Protein AF-A0A7R9QNN8-F1 (afdb_monomer)

pLDDT: mean 73.24, std 25.45, range [22.73, 98.62]

Foldseek 3Di:
DPPDDDDDDDDDDPFQDDQDGPPDDFPDKDWDDFFDLAADFAVVLLVLLLVLLLVLVVLLQVLLCPQQVAGQQPCLVLVQQVQLVVQAPAHDPTFGARGPDLFDPSRLVRSLCCPNHHDDPDPFQVRLLVRLLVNLVSLLVLLVPFPFDPVLNVQSPVLSVVSVVCSVPVPDDGSVNSVVSSVVSCVRNSVRRCVRCVVSSRVSSNVSNVSSNVSSVVSVVVSVVQCVVQVFDRFDTDDPPDTDIDGDADRHHRGDHGDHDDWDWDDDVQKIWIDDDHDIFIDGVSVLVVLVVVCCVHPPPCVPCPCVSRSVVSVRSNVCSSCPPDPDDPVDDDDRSVLVVCCCPPVVVPVCCVPPVVLVVVVVVVVVVVVVVVVVVVVVVVVVVVVVVVCVVPDDDPDVVVVVVVVVVVVVVVVVVVVVVVVVVVSVCVVVVVVVVS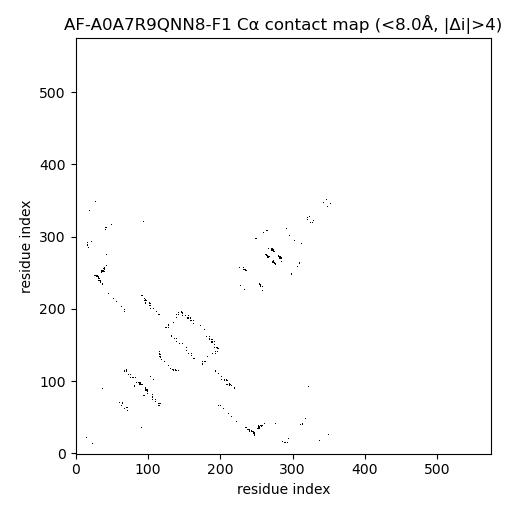VVVVVVVVVVVVVVVVVVVVPPPVVVVVVVVVVVVVVVPPDDDDDDDDDDDDDDDDDDDDDDDDDDDDDDDDDDDDDDDDDDDDDDDDDDDPPDDDDDDDDDDDPPPDDDPPPVPPPDDDDDDDDDDDDDDDDDDDD

Solvent-accessible surface area (backbone atoms only — not comparable to full-atom values): 35893 Å² total; per-residue (Å²): 141,88,85,86,86,84,87,75,80,85,71,82,81,83,79,75,88,63,105,60,81,87,84,74,74,84,84,53,73,35,70,58,73,78,51,39,88,41,77,62,84,46,56,71,56,46,52,50,47,38,54,49,52,53,50,53,50,49,54,47,39,52,47,32,35,75,75,62,70,33,78,56,52,87,65,40,69,53,50,32,45,54,60,41,57,76,56,34,73,44,78,51,96,68,51,46,56,40,48,89,58,62,61,46,68,64,44,45,50,50,52,55,64,32,53,66,53,69,83,70,92,60,91,47,40,73,49,28,49,52,48,38,54,50,45,37,52,38,47,41,54,48,48,68,76,38,84,53,56,75,63,48,40,48,56,35,46,51,52,33,50,53,50,52,50,45,66,69,68,51,86,81,66,50,48,63,54,33,50,53,51,40,51,52,50,44,68,72,32,43,67,51,49,49,63,48,40,40,70,60,47,48,53,47,38,35,50,54,42,52,53,29,32,55,46,36,51,54,50,51,51,54,52,52,53,53,31,48,76,70,74,48,68,88,53,78,87,77,78,77,89,76,64,46,83,38,72,69,72,73,90,48,59,49,35,73,75,60,89,76,72,84,49,49,76,52,74,57,90,68,33,32,32,40,34,46,92,96,49,74,47,80,44,46,38,72,59,49,54,49,51,52,53,52,42,71,76,62,48,84,90,50,85,82,52,83,54,47,59,40,49,49,48,31,50,52,51,48,53,45,52,62,50,47,97,40,97,63,59,94,87,66,82,83,80,57,72,68,56,55,50,48,47,48,75,77,45,60,82,46,63,58,52,70,65,45,49,52,54,52,48,52,49,50,51,51,53,48,51,53,52,51,52,51,49,52,51,50,50,52,48,54,49,51,55,48,58,51,55,61,47,60,77,72,60,98,76,81,59,67,64,59,52,56,53,49,56,52,50,53,52,50,52,51,50,48,54,52,49,51,52,53,51,49,50,49,52,53,47,52,53,52,48,56,49,50,50,51,52,50,53,50,52,52,53,50,52,50,53,51,51,52,51,49,50,55,61,75,64,64,49,67,68,60,54,48,46,53,54,51,50,62,54,54,68,70,70,78,76,82,94,76,88,81,89,84,85,90,83,90,83,86,90,84,87,86,82,86,76,85,79,81,88,84,87,80,87,89,82,90,78,89,83,89,89,80,92,78,90,84,85,88,79,90,79,84,90,79,85,97,81,82,87,78,91,88,79,92,70,92,74,85,79,80,82,73,80,77,76,78,79,72,74,85,76,70,82,88,81,77,90,78,90,85,89,85,86,84,90,86,83,88,85,90,132

InterPro domains:
  IPR022035 PCIF1, WW domain [PF12237] (290-350)
  IPR029048 Heat shock protein 70kD, C-terminal domain superfamily [G3DSA:1.20.1270.10] (123-199)
  IPR029048 Heat shock protein 70kD, C-terminal domain superfamily [SSF100934] (127-195)
  IPR039881 mRNA (2'-O-methyladenosine-N(6)-)-methyltransferase PCIF1-like [PTHR21727] (13-349)

Structure (mmCIF, N/CA/C/O backbone):
data_AF-A0A7R9QNN8-F1
#
_entry.id   AF-A0A7R9QNN8-F1
#
loop_
_atom_site.group_PDB
_atom_site.id
_atom_site.type_symbol
_atom_site.label_atom_id
_atom_site.label_alt_id
_atom_site.label_comp_id
_atom_site.label_asym_id
_atom_site.label_entity_id
_atom_site.label_seq_id
_atom_site.pdbx_PDB_ins_code
_atom_site.Cartn_x
_atom_site.Cartn_y
_atom_site.Cartn_z
_atom_site.occupancy
_atom_site.B_iso_or_equiv
_atom_site.auth_seq_id
_atom_site.auth_comp_id
_atom_site.auth_asym_id
_atom_site.auth_atom_id
_atom_site.pdbx_PDB_model_num
ATOM 1 N N . MET A 1 1 ? 35.691 20.515 -17.746 1.00 34.56 1 MET A N 1
ATOM 2 C CA . MET A 1 1 ? 36.019 19.530 -18.802 1.00 34.56 1 MET A CA 1
ATOM 3 C C . MET A 1 1 ? 34.929 19.661 -19.850 1.00 34.56 1 MET A C 1
ATOM 5 O O . MET A 1 1 ? 33.929 18.961 -19.756 1.00 34.56 1 MET A O 1
ATOM 9 N N . ASP A 1 2 ? 35.081 20.612 -20.770 1.00 31.03 2 ASP A N 1
ATOM 10 C CA . ASP A 1 2 ? 33.933 21.189 -21.491 1.00 31.03 2 ASP A CA 1
ATOM 11 C C . ASP A 1 2 ? 34.077 21.140 -23.024 1.00 31.03 2 ASP A C 1
ATOM 13 O O . ASP A 1 2 ? 33.249 21.694 -23.735 1.00 31.03 2 ASP A O 1
ATOM 17 N N . ASP A 1 3 ? 35.070 20.402 -23.535 1.00 32.91 3 ASP A N 1
ATOM 18 C CA . ASP A 1 3 ? 35.314 20.207 -24.970 1.00 32.91 3 ASP A CA 1
ATOM 19 C C . ASP A 1 3 ? 35.383 18.716 -25.328 1.00 32.91 3 ASP A C 1
ATOM 21 O O . ASP A 1 3 ? 36.455 18.112 -25.298 1.00 32.91 3 ASP A O 1
ATOM 25 N N . ALA A 1 4 ? 34.231 18.113 -25.658 1.00 33.31 4 ALA A N 1
ATOM 26 C CA . ALA A 1 4 ? 34.159 16.806 -26.333 1.00 33.31 4 ALA A CA 1
ATOM 27 C C . ALA A 1 4 ? 32.774 16.447 -26.935 1.00 33.31 4 ALA A C 1
ATOM 29 O O . ALA A 1 4 ? 32.433 15.269 -26.957 1.00 33.31 4 ALA A O 1
ATOM 30 N N . MET A 1 5 ? 31.946 17.394 -27.411 1.00 32.81 5 MET A N 1
ATOM 31 C CA . MET A 1 5 ? 30.659 17.066 -28.078 1.00 32.81 5 MET A CA 1
ATOM 32 C C . MET A 1 5 ? 30.329 17.977 -29.279 1.00 32.81 5 MET A C 1
ATOM 34 O O . MET A 1 5 ? 29.271 18.601 -29.340 1.00 32.81 5 MET A O 1
ATOM 38 N N . SER A 1 6 ? 31.211 18.018 -30.279 1.00 34.69 6 SER A N 1
ATOM 39 C CA . SER A 1 6 ? 30.923 18.584 -31.605 1.00 34.69 6 SER A CA 1
ATOM 40 C C . SER A 1 6 ? 31.002 17.483 -32.672 1.00 34.69 6 SER A C 1
ATOM 42 O O . SER A 1 6 ? 32.075 16.958 -32.952 1.00 34.69 6 SER A O 1
ATOM 44 N N . GLY A 1 7 ? 29.861 17.091 -33.262 1.00 35.78 7 GLY A N 1
ATOM 45 C CA . GLY A 1 7 ? 29.876 16.084 -34.340 1.00 35.78 7 GLY A CA 1
ATOM 46 C C . GLY A 1 7 ? 28.649 15.188 -34.551 1.00 35.78 7 GLY A C 1
ATOM 47 O O . GLY A 1 7 ? 28.798 14.156 -35.199 1.00 35.78 7 GLY A O 1
ATOM 48 N N . GLN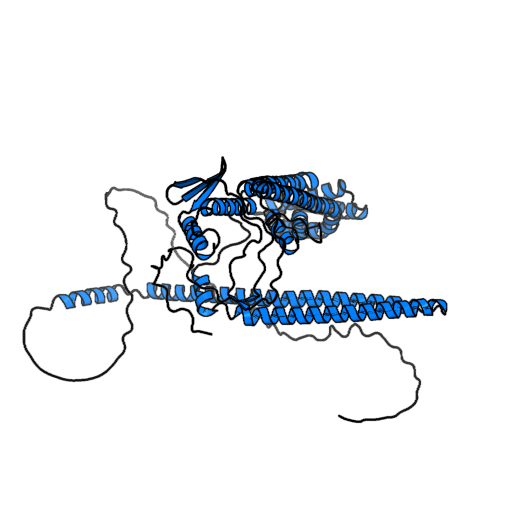 A 1 8 ? 27.452 15.526 -34.056 1.00 28.20 8 GLN A N 1
ATOM 49 C CA . GLN A 1 8 ? 26.219 14.841 -34.484 1.00 28.20 8 GLN A CA 1
ATOM 50 C C . GLN A 1 8 ? 25.249 15.817 -35.166 1.00 28.20 8 GLN A C 1
ATOM 52 O O . GLN A 1 8 ? 25.077 16.936 -34.676 1.00 28.20 8 GLN A O 1
ATOM 57 N N . PRO A 1 9 ? 24.619 15.428 -36.294 1.00 31.89 9 PRO A N 1
ATOM 58 C CA . PRO A 1 9 ? 23.626 16.263 -36.957 1.00 31.89 9 PRO A CA 1
ATOM 59 C C . PRO A 1 9 ? 22.399 16.446 -36.049 1.00 31.89 9 PRO A C 1
ATOM 61 O O . PRO A 1 9 ? 22.060 15.536 -35.286 1.00 31.89 9 PRO A O 1
ATOM 64 N N . PRO A 1 10 ? 21.703 17.594 -36.119 1.00 35.91 10 PRO A N 1
ATOM 65 C CA . PRO A 1 10 ? 20.586 17.875 -35.230 1.00 35.91 10 PRO A CA 1
ATOM 66 C C . PRO A 1 10 ? 19.418 16.928 -35.521 1.00 35.91 10 PRO A C 1
ATOM 68 O O . PRO A 1 10 ? 18.662 17.112 -36.478 1.00 35.91 10 PRO A O 1
ATOM 71 N N . HIS A 1 11 ? 19.239 15.922 -34.663 1.00 39.56 11 HIS A N 1
ATOM 72 C CA . HIS A 1 11 ? 18.001 15.155 -34.612 1.00 39.56 11 HIS A CA 1
ATOM 73 C C . HIS A 1 11 ? 16.831 16.133 -34.433 1.00 39.56 11 HIS A C 1
ATOM 75 O O . HIS A 1 11 ? 16.835 16.942 -33.502 1.00 39.56 11 HIS A O 1
ATOM 81 N N . LYS A 1 12 ? 15.827 16.072 -35.324 1.00 41.44 12 LYS A N 1
ATOM 82 C CA . LYS A 1 12 ? 14.590 16.856 -35.181 1.00 41.44 12 LYS A CA 1
ATOM 83 C C . LYS A 1 12 ? 14.010 16.590 -33.791 1.00 41.44 12 LYS A C 1
ATOM 85 O O . LYS A 1 12 ? 13.591 15.466 -33.519 1.00 41.44 12 LYS A O 1
ATOM 90 N N . LYS A 1 13 ? 13.998 17.609 -32.925 1.00 53.88 13 LYS A N 1
ATOM 91 C CA . LYS A 1 13 ? 13.470 17.494 -31.562 1.00 53.88 13 LYS A CA 1
ATOM 92 C C . LYS A 1 13 ? 11.980 17.168 -31.616 1.00 53.88 13 LYS A C 1
ATOM 94 O O . LYS A 1 13 ? 11.168 18.020 -31.970 1.00 53.88 13 LYS A O 1
ATOM 99 N N . PHE A 1 14 ? 11.632 15.931 -31.279 1.00 60.50 14 PHE A N 1
ATOM 100 C CA . PHE A 1 14 ? 10.247 15.508 -31.115 1.00 60.50 14 PHE A CA 1
ATOM 101 C C . PHE A 1 14 ? 9.794 15.873 -29.698 1.00 60.50 14 PHE A C 1
ATOM 103 O O . PHE A 1 14 ? 9.956 15.093 -28.763 1.00 60.50 14 PHE A O 1
ATOM 110 N N . VAL A 1 15 ? 9.281 17.094 -29.540 1.00 71.88 15 VAL A N 1
ATOM 111 C CA . VAL A 1 15 ? 8.749 17.578 -28.261 1.00 71.88 15 VAL A CA 1
ATOM 112 C C . VAL A 1 15 ? 7.324 17.052 -28.097 1.00 71.88 15 VAL A C 1
ATOM 114 O O . VAL A 1 15 ? 6.432 17.406 -28.868 1.00 71.88 15 VAL A O 1
ATOM 117 N N . LEU A 1 16 ? 7.112 16.192 -27.100 1.00 80.38 16 LEU A N 1
ATOM 118 C CA . LEU A 1 16 ? 5.789 15.670 -26.768 1.00 80.38 16 LEU A CA 1
ATOM 119 C C . LEU A 1 16 ? 5.061 16.648 -25.837 1.00 80.38 16 LEU A C 1
ATOM 121 O O . LEU A 1 16 ? 5.416 16.774 -24.667 1.00 80.38 16 LEU A O 1
ATOM 125 N N . ASN A 1 17 ? 4.017 17.301 -26.345 1.00 79.94 17 ASN A N 1
ATOM 126 C CA . ASN A 1 17 ? 3.154 18.169 -25.543 1.00 79.94 17 ASN A CA 1
ATOM 127 C C . ASN A 1 17 ? 2.362 17.346 -24.515 1.00 79.94 17 ASN A C 1
ATOM 129 O O . ASN A 1 17 ? 1.715 16.367 -24.880 1.00 79.94 17 ASN A O 1
ATOM 133 N N . GLY A 1 18 ? 2.348 17.766 -23.249 1.00 81.00 18 GLY A N 1
ATOM 134 C CA . GLY A 1 18 ? 1.556 17.124 -22.199 1.00 81.00 18 GLY A CA 1
ATOM 135 C C . GLY A 1 18 ? 1.794 17.731 -20.812 1.00 81.00 18 GLY A C 1
ATOM 136 O O . GLY A 1 18 ? 2.538 18.703 -20.684 1.00 81.00 18 GLY A O 1
ATOM 137 N N . PRO A 1 19 ? 1.186 17.171 -19.750 1.00 79.88 19 PRO A N 1
ATOM 138 C CA . PRO A 1 19 ? 1.394 17.599 -18.365 1.00 79.88 19 PRO A CA 1
ATOM 139 C C . PRO A 1 19 ? 2.729 17.073 -17.802 1.00 79.88 19 PRO A C 1
ATOM 141 O O . PRO A 1 19 ? 2.771 16.327 -16.819 1.00 79.88 19 PRO A O 1
ATOM 144 N N . PHE A 1 20 ? 3.824 17.379 -18.493 1.00 82.12 20 PHE A N 1
ATOM 145 C CA . PHE A 1 20 ? 5.190 16.970 -18.178 1.00 82.12 20 PHE A CA 1
ATOM 146 C C . PHE A 1 20 ? 6.179 17.704 -19.090 1.00 82.12 20 PHE A C 1
ATOM 148 O O . PHE A 1 20 ? 5.869 17.972 -20.246 1.00 82.12 20 PHE A O 1
ATOM 155 N N . ASP A 1 21 ? 7.387 17.943 -18.589 1.00 83.06 21 ASP A N 1
ATOM 156 C CA . ASP A 1 21 ? 8.542 18.331 -19.398 1.00 83.06 21 ASP A CA 1
ATOM 157 C C . ASP A 1 21 ? 9.571 17.193 -19.319 1.00 83.06 21 ASP A C 1
ATOM 159 O O . ASP A 1 21 ? 9.915 16.743 -18.223 1.00 83.06 21 ASP A O 1
ATOM 163 N N . LEU A 1 22 ? 9.981 16.667 -20.475 1.00 83.69 22 LEU A N 1
ATOM 164 C CA . LEU A 1 22 ? 10.965 15.583 -20.597 1.00 83.69 22 LEU A CA 1
ATOM 165 C C . LEU A 1 22 ? 12.323 16.078 -21.122 1.00 83.69 22 LEU A C 1
ATOM 167 O O . LEU A 1 22 ? 13.253 15.281 -21.214 1.00 83.69 22 LEU A O 1
ATOM 171 N N . GLU A 1 23 ? 12.442 17.366 -21.457 1.00 83.50 23 GLU A N 1
ATOM 172 C CA . GLU A 1 23 ? 13.663 17.979 -21.994 1.00 83.50 23 GLU A CA 1
ATOM 173 C C . GLU A 1 23 ? 14.561 18.556 -20.880 1.00 83.50 23 GLU A C 1
ATOM 175 O O . GLU A 1 23 ? 15.689 18.982 -21.137 1.00 83.50 23 GLU A O 1
ATOM 180 N N . VAL A 1 24 ? 14.086 18.549 -19.627 1.00 80.88 24 VAL A N 1
ATOM 181 C CA . VAL A 1 24 ? 14.874 18.910 -18.442 1.00 80.88 24 VAL A CA 1
ATOM 182 C C . VAL A 1 24 ? 15.924 17.831 -18.164 1.00 80.88 24 VAL A C 1
ATOM 184 O O . VAL A 1 24 ? 15.621 16.745 -17.667 1.00 80.88 24 VAL A O 1
ATOM 187 N N . PHE A 1 25 ? 17.184 18.150 -18.455 1.00 80.94 25 PHE A N 1
ATOM 188 C CA . PHE A 1 25 ? 18.322 17.283 -18.153 1.00 80.94 25 PHE A CA 1
ATOM 189 C C . PHE A 1 25 ? 18.577 17.160 -16.647 1.00 80.94 25 PHE A C 1
ATOM 191 O O . PHE A 1 25 ? 18.370 18.098 -15.875 1.00 80.94 25 PHE A O 1
ATOM 198 N N . THR A 1 26 ? 19.090 15.999 -16.233 1.00 80.94 26 THR A N 1
ATOM 199 C CA . THR A 1 26 ? 19.525 15.792 -14.850 1.00 80.94 26 THR A CA 1
ATOM 200 C C . THR A 1 26 ? 20.766 16.620 -14.524 1.00 80.94 26 THR A C 1
ATOM 202 O O . THR A 1 26 ? 21.714 16.688 -15.304 1.00 80.94 26 THR A O 1
ATOM 205 N N . ASN A 1 27 ? 20.772 17.203 -13.330 1.00 81.25 27 ASN A N 1
ATOM 206 C CA . ASN A 1 27 ? 21.944 17.793 -12.691 1.00 81.25 27 ASN A CA 1
ATOM 207 C C . ASN A 1 27 ? 22.464 16.930 -11.521 1.00 81.25 27 ASN A C 1
ATOM 209 O O . ASN A 1 27 ? 23.481 17.271 -10.925 1.00 81.25 27 ASN A O 1
ATOM 213 N N . CYS A 1 28 ? 21.781 15.827 -11.189 1.00 83.06 28 CYS A N 1
ATOM 214 C CA . CYS A 1 28 ? 22.121 14.964 -10.062 1.00 83.06 28 CYS A CA 1
ATOM 215 C C . CYS A 1 28 ? 23.378 14.147 -10.377 1.00 83.06 28 CYS A C 1
ATOM 217 O O . CYS A 1 28 ? 23.417 13.410 -11.367 1.00 83.06 28 CYS A O 1
ATOM 219 N N . VAL A 1 29 ? 24.391 14.252 -9.516 1.00 85.75 29 VAL A N 1
ATOM 220 C CA . VAL A 1 29 ? 25.646 13.503 -9.623 1.00 85.75 29 VAL A CA 1
ATOM 221 C C . VAL A 1 29 ? 25.649 12.366 -8.605 1.00 85.75 29 VAL A C 1
ATOM 223 O O . VAL A 1 29 ? 25.423 12.569 -7.416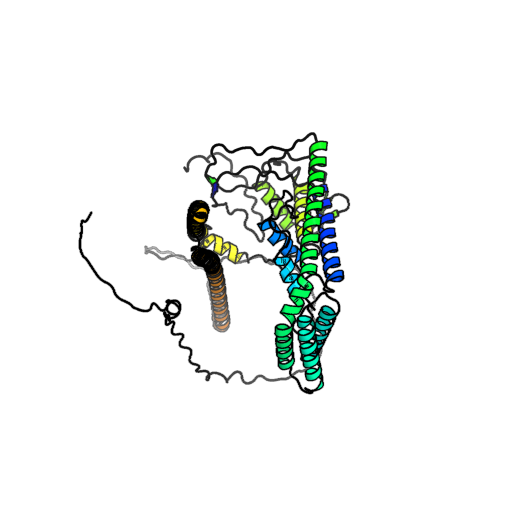 1.00 85.75 29 VAL A O 1
ATOM 226 N N . ILE A 1 30 ? 25.940 11.155 -9.068 1.00 85.69 30 ILE A N 1
ATOM 227 C CA . ILE A 1 30 ? 26.044 9.951 -8.240 1.00 85.69 30 ILE A CA 1
ATOM 228 C C . ILE A 1 30 ? 27.438 9.341 -8.357 1.00 85.69 30 ILE A C 1
ATOM 230 O O . ILE A 1 30 ? 28.156 9.557 -9.332 1.00 85.69 30 ILE A O 1
ATOM 234 N N . TRP A 1 31 ? 27.808 8.521 -7.378 1.00 88.62 31 TRP A N 1
ATOM 235 C CA . TRP A 1 31 ? 28.855 7.527 -7.589 1.00 88.62 31 TRP A CA 1
ATOM 236 C C . TRP A 1 31 ? 28.338 6.449 -8.537 1.00 88.62 31 TRP A C 1
ATOM 238 O O . TRP A 1 31 ? 27.205 5.994 -8.387 1.00 88.62 31 TRP A O 1
ATOM 248 N N . GLU A 1 32 ? 29.159 6.050 -9.503 1.00 88.62 32 GLU A N 1
ATOM 249 C CA . GLU A 1 32 ? 28.873 4.963 -10.436 1.00 88.62 32 GLU A CA 1
ATOM 250 C C . GLU A 1 32 ? 28.475 3.683 -9.682 1.00 88.62 32 GLU A C 1
ATOM 252 O O . GLU A 1 32 ? 29.154 3.245 -8.750 1.00 88.62 32 GLU A O 1
ATOM 257 N N . ARG A 1 33 ? 27.331 3.106 -10.064 1.00 86.00 33 ARG A N 1
ATOM 258 C CA . ARG A 1 33 ? 26.677 2.000 -9.355 1.00 86.00 33 ARG A CA 1
ATOM 259 C C . ARG A 1 33 ? 26.702 0.718 -10.166 1.00 86.00 33 ARG A C 1
ATOM 261 O O . ARG A 1 33 ? 26.616 0.724 -11.393 1.00 86.00 33 ARG A O 1
ATOM 268 N N . HIS A 1 34 ? 26.679 -0.387 -9.435 1.00 86.00 34 HIS A N 1
ATOM 269 C CA . HIS A 1 34 ? 26.447 -1.703 -10.001 1.00 86.00 34 HIS A CA 1
ATOM 270 C C . HIS A 1 34 ? 25.071 -1.857 -10.650 1.00 86.00 34 HIS A C 1
ATOM 272 O O . HIS A 1 34 ? 24.091 -1.320 -10.124 1.00 86.00 34 HIS A O 1
ATOM 278 N N . PRO A 1 35 ? 24.976 -2.653 -11.732 1.00 88.06 35 PRO A N 1
ATOM 279 C CA . PRO A 1 35 ? 23.704 -3.189 -12.185 1.00 88.06 35 PRO A CA 1
ATOM 280 C C . PRO A 1 35 ? 23.011 -3.966 -11.059 1.00 88.06 35 PRO A C 1
ATOM 282 O O . PRO A 1 35 ? 23.656 -4.681 -10.289 1.00 88.06 35 PRO A O 1
ATOM 285 N N . LEU A 1 36 ? 21.693 -3.821 -10.957 1.00 88.56 36 LEU A N 1
ATOM 286 C CA . LEU A 1 36 ? 20.889 -4.455 -9.919 1.00 88.56 36 LEU A CA 1
ATOM 287 C C . LEU A 1 36 ? 20.733 -5.956 -10.194 1.00 88.56 36 LEU A C 1
ATOM 289 O O . LEU A 1 36 ? 20.436 -6.357 -11.321 1.00 88.56 36 LEU A O 1
ATOM 293 N N . LEU A 1 37 ? 20.835 -6.774 -9.144 1.00 88.81 37 LEU A N 1
ATOM 294 C CA . LEU A 1 37 ? 20.513 -8.210 -9.164 1.00 88.81 37 LEU A CA 1
ATOM 295 C C . LEU A 1 37 ? 18.988 -8.441 -9.126 1.00 88.81 37 LEU A C 1
ATOM 297 O O . LEU A 1 37 ? 18.460 -9.145 -8.271 1.00 88.81 37 LEU A O 1
ATOM 301 N N . GLN A 1 38 ? 18.261 -7.760 -10.013 1.00 89.62 38 GLN A N 1
ATOM 302 C CA . GLN A 1 38 ? 16.827 -7.937 -10.216 1.00 89.62 38 GLN A CA 1
ATOM 303 C C . GLN A 1 38 ? 16.585 -8.507 -11.613 1.00 89.62 38 GLN A C 1
ATOM 305 O O . GLN A 1 38 ? 17.219 -8.095 -12.586 1.00 89.62 38 GLN A O 1
ATOM 310 N N . PHE A 1 39 ? 15.646 -9.445 -11.713 1.00 91.94 39 PHE A N 1
ATOM 311 C CA . PHE A 1 39 ? 15.225 -10.011 -12.990 1.00 91.94 39 PHE A CA 1
ATOM 312 C C . PHE A 1 39 ? 14.537 -8.956 -13.860 1.00 91.94 39 PHE A C 1
ATOM 314 O O . PHE A 1 39 ? 13.807 -8.091 -13.366 1.00 91.94 39 PHE A O 1
ATOM 321 N N . HIS A 1 40 ? 14.720 -9.061 -15.178 1.00 92.75 40 HIS A N 1
ATOM 322 C CA . HIS A 1 40 ? 13.899 -8.313 -16.124 1.00 92.75 40 HIS A CA 1
ATOM 323 C C . HIS A 1 40 ? 12.416 -8.655 -15.924 1.00 92.75 40 HIS A C 1
ATOM 325 O O . HIS A 1 40 ? 12.053 -9.808 -15.702 1.00 92.75 40 HIS A O 1
ATOM 331 N N . SER A 1 41 ? 11.546 -7.649 -16.046 1.00 94.00 41 SER A N 1
ATOM 332 C CA . SER A 1 41 ? 10.098 -7.858 -16.008 1.00 94.00 41 SER A CA 1
ATOM 333 C C . SER A 1 41 ? 9.657 -8.839 -17.093 1.00 94.00 41 SER A C 1
ATOM 335 O O . SER A 1 41 ? 10.047 -8.673 -18.250 1.00 94.00 41 SER A O 1
ATOM 337 N N . HIS A 1 42 ? 8.800 -9.791 -16.735 1.00 96.62 42 HIS A N 1
ATOM 338 C CA . HIS A 1 42 ? 8.207 -10.743 -17.667 1.00 96.62 42 HIS A CA 1
ATOM 339 C C . HIS A 1 42 ? 6.708 -10.903 -17.353 1.00 96.62 42 HIS A C 1
ATOM 341 O O . HIS A 1 42 ? 6.369 -11.095 -16.179 1.00 96.62 42 HIS A O 1
ATOM 347 N N . PRO A 1 43 ? 5.794 -10.869 -18.344 1.00 97.56 43 PRO A N 1
ATOM 348 C CA . PRO A 1 43 ? 4.355 -10.833 -18.085 1.00 97.56 43 PRO A CA 1
ATOM 349 C C . PRO A 1 43 ? 3.823 -11.976 -17.221 1.00 97.56 43 PRO A C 1
ATOM 351 O O . PRO A 1 43 ? 3.013 -11.730 -16.336 1.00 97.56 43 PRO A O 1
ATOM 354 N N . GLU A 1 44 ? 4.316 -13.208 -17.395 1.00 97.38 44 GLU A N 1
ATOM 355 C CA . GLU A 1 44 ? 3.891 -14.334 -16.543 1.00 97.38 44 GLU A CA 1
ATOM 356 C C . GLU A 1 44 ? 4.251 -14.144 -15.066 1.00 97.38 44 GLU A C 1
ATOM 358 O O . GLU A 1 44 ? 3.501 -14.571 -14.189 1.00 97.38 44 GLU A O 1
ATOM 363 N N . VAL A 1 45 ? 5.379 -13.484 -14.787 1.00 97.81 45 VAL A N 1
ATOM 364 C CA . VAL A 1 45 ? 5.832 -13.192 -13.423 1.00 97.81 45 VAL A CA 1
ATOM 365 C C . VAL A 1 45 ? 4.974 -12.085 -12.821 1.00 97.81 45 VAL A C 1
ATOM 367 O O . VAL A 1 45 ? 4.561 -12.202 -11.670 1.00 97.81 45 VAL A O 1
ATOM 370 N N . GLU A 1 46 ? 4.639 -11.041 -13.589 1.00 97.81 46 GLU A N 1
ATOM 371 C CA . GLU A 1 46 ? 3.718 -9.999 -13.117 1.00 97.81 46 GLU A CA 1
ATOM 372 C C . GLU A 1 46 ? 2.290 -10.532 -12.923 1.00 97.81 46 GLU A C 1
ATOM 374 O O . GLU A 1 46 ? 1.661 -10.181 -11.930 1.00 97.81 46 GLU A O 1
ATOM 379 N N . SER A 1 47 ? 1.787 -11.422 -13.790 1.00 97.62 47 SER A N 1
ATOM 380 C CA . SER A 1 47 ? 0.497 -12.104 -13.586 1.00 97.62 47 SER A CA 1
ATOM 381 C C . SER A 1 47 ? 0.495 -12.956 -12.313 1.00 97.62 47 SER A C 1
ATOM 383 O O . SER A 1 47 ? -0.453 -12.879 -11.529 1.00 97.62 47 SER A O 1
ATOM 385 N N . LEU A 1 48 ? 1.556 -13.738 -12.069 1.00 98.31 48 LEU A N 1
ATOM 386 C CA . LEU A 1 48 ? 1.696 -14.530 -10.843 1.00 98.31 48 LEU A CA 1
ATOM 387 C C . LEU A 1 48 ? 1.776 -13.628 -9.603 1.00 98.31 48 LEU A C 1
ATOM 389 O O . LEU A 1 48 ? 1.063 -13.863 -8.627 1.00 98.31 48 LEU A O 1
ATOM 393 N N . ARG A 1 49 ? 2.595 -12.570 -9.648 1.00 98.25 49 ARG A N 1
ATOM 394 C CA . ARG A 1 49 ? 2.711 -11.580 -8.569 1.00 98.25 49 ARG A CA 1
ATOM 395 C C . ARG A 1 49 ? 1.371 -10.899 -8.293 1.00 98.25 49 ARG A C 1
ATOM 397 O O . ARG A 1 49 ? 0.989 -10.800 -7.132 1.00 98.25 49 ARG A O 1
ATOM 404 N N . ALA A 1 50 ? 0.630 -10.506 -9.329 1.00 97.50 50 ALA A N 1
ATOM 405 C CA . ALA A 1 50 ? -0.699 -9.913 -9.203 1.00 97.50 50 ALA A CA 1
ATOM 406 C C . ALA A 1 50 ? -1.681 -10.846 -8.481 1.00 97.50 50 ALA A C 1
ATOM 408 O O . ALA A 1 50 ? -2.330 -10.433 -7.520 1.00 97.50 50 ALA A O 1
ATOM 409 N N . ALA A 1 51 ? -1.741 -12.118 -8.886 1.00 97.88 51 ALA A N 1
ATOM 410 C CA . ALA A 1 51 ? -2.600 -13.118 -8.254 1.00 97.88 51 ALA A CA 1
ATOM 411 C C . ALA A 1 51 ? -2.212 -13.386 -6.787 1.00 97.88 51 ALA A C 1
ATOM 413 O O . ALA A 1 51 ? -3.082 -13.462 -5.917 1.00 97.88 51 ALA A O 1
ATOM 414 N N . LEU A 1 52 ? -0.913 -13.487 -6.490 1.00 98.50 52 LEU A N 1
ATOM 415 C CA . LEU A 1 52 ? -0.412 -13.713 -5.132 1.00 98.50 52 LEU A CA 1
ATOM 416 C C . LEU A 1 52 ? -0.636 -12.500 -4.217 1.00 98.50 52 LEU A C 1
ATOM 418 O O . LEU A 1 52 ? -1.064 -12.676 -3.080 1.00 98.50 52 LEU A O 1
ATOM 422 N N . VAL A 1 53 ? -0.424 -11.273 -4.699 1.00 98.06 53 VAL A N 1
ATOM 423 C CA . VAL A 1 53 ? -0.702 -10.048 -3.927 1.00 98.06 53 VAL A CA 1
ATOM 424 C C . VAL A 1 53 ? -2.202 -9.862 -3.704 1.00 98.06 53 VAL A C 1
ATOM 426 O O . VAL A 1 53 ? -2.601 -9.508 -2.596 1.00 98.06 53 VAL A O 1
ATOM 429 N N . LEU A 1 54 ? -3.052 -10.157 -4.694 1.00 97.06 54 LEU A N 1
ATOM 430 C CA . LEU A 1 54 ? -4.507 -10.154 -4.511 1.00 97.06 54 LEU A CA 1
ATOM 431 C C . LEU A 1 54 ? -4.931 -11.161 -3.432 1.00 97.06 54 LEU A C 1
ATOM 433 O O . LEU A 1 54 ? -5.679 -10.800 -2.523 1.00 97.06 54 LEU A O 1
ATOM 437 N N . LYS A 1 55 ? -4.389 -12.384 -3.469 1.00 98.25 55 LYS A N 1
ATOM 438 C CA . LYS A 1 55 ? -4.624 -13.391 -2.427 1.00 98.25 55 LYS A CA 1
ATOM 439 C C . LYS A 1 55 ? -4.119 -12.932 -1.055 1.00 98.25 55 LYS A C 1
ATOM 441 O O . LYS A 1 55 ? -4.808 -13.126 -0.059 1.00 98.25 55 LYS A O 1
ATOM 446 N N . LEU A 1 56 ? -2.958 -12.278 -0.986 1.00 98.31 56 LEU A N 1
ATOM 447 C CA . LEU A 1 56 ? -2.410 -11.744 0.266 1.00 98.31 56 LEU A CA 1
ATOM 448 C C . LEU A 1 56 ? -3.309 -10.644 0.857 1.00 98.31 56 LEU A C 1
ATOM 450 O O . LEU A 1 56 ? -3.550 -10.631 2.064 1.00 98.31 56 LEU A O 1
ATOM 454 N N . ARG A 1 57 ? -3.873 -9.771 0.008 1.00 97.62 57 ARG A N 1
ATOM 455 C CA . ARG A 1 57 ? -4.890 -8.785 0.407 1.00 97.62 57 ARG A CA 1
ATOM 456 C C . ARG A 1 57 ? -6.158 -9.465 0.924 1.00 97.62 57 ARG A C 1
ATOM 458 O O . ARG A 1 57 ? -6.655 -9.052 1.965 1.00 97.62 57 ARG A O 1
ATOM 465 N N . GLN A 1 58 ? -6.671 -10.492 0.244 1.00 97.19 58 GLN A N 1
ATOM 466 C CA . GLN A 1 58 ? -7.864 -11.236 0.684 1.00 97.19 58 GLN A CA 1
ATOM 467 C C . GLN A 1 58 ? -7.654 -11.855 2.073 1.00 97.19 58 GLN A C 1
ATOM 469 O O . GLN A 1 58 ? -8.414 -11.560 2.992 1.00 97.19 58 GLN A O 1
ATOM 474 N N . GLN A 1 59 ? -6.543 -12.573 2.271 1.00 98.38 59 GLN A N 1
ATOM 475 C CA . GLN A 1 59 ? -6.175 -13.154 3.569 1.00 98.38 59 GLN A CA 1
ATOM 476 C C . GLN A 1 59 ? -6.038 -12.103 4.682 1.00 98.38 59 GLN A C 1
ATOM 478 O O . GLN A 1 59 ? -6.362 -12.379 5.836 1.00 98.38 59 GLN A O 1
ATOM 483 N N . TYR A 1 60 ? -5.595 -10.886 4.355 1.00 98.50 60 TYR A N 1
ATOM 484 C CA . TYR A 1 60 ? -5.553 -9.782 5.312 1.00 98.50 60 TYR A CA 1
ATOM 485 C C . TYR A 1 60 ? -6.955 -9.319 5.742 1.00 98.50 60 TYR A C 1
ATOM 487 O O . TYR A 1 60 ? -7.216 -9.209 6.940 1.00 98.50 60 TYR A O 1
ATOM 495 N N . HIS A 1 61 ? -7.875 -9.130 4.791 1.00 97.31 61 HIS A N 1
ATOM 496 C CA . HIS A 1 61 ? -9.264 -8.759 5.091 1.00 97.31 61 HIS A CA 1
ATOM 497 C C . HIS A 1 61 ? -9.979 -9.857 5.894 1.00 97.31 61 HIS A C 1
ATOM 499 O O . HIS A 1 61 ? -10.617 -9.564 6.905 1.00 97.31 61 HIS A O 1
ATOM 505 N N . GLU A 1 62 ? -9.814 -11.120 5.494 1.00 98.25 62 GLU A N 1
ATOM 506 C CA . GLU A 1 62 ? -10.367 -12.286 6.192 1.00 98.25 62 GLU A CA 1
ATOM 507 C C . GLU A 1 62 ? -9.870 -12.384 7.642 1.00 98.25 62 GLU A C 1
ATOM 509 O O . GLU A 1 62 ? -10.661 -12.660 8.544 1.00 98.25 62 GLU A O 1
ATOM 514 N N . MET A 1 63 ? -8.582 -12.136 7.906 1.00 98.31 63 MET A N 1
ATOM 515 C CA . MET A 1 63 ? -8.034 -12.194 9.267 1.00 98.31 63 MET A CA 1
ATOM 516 C C . MET A 1 63 ? -8.472 -11.020 10.151 1.00 98.31 63 MET A C 1
ATOM 518 O O . MET A 1 63 ? -8.802 -11.253 11.313 1.00 98.31 63 MET A O 1
ATOM 522 N N . CYS A 1 64 ? -8.536 -9.791 9.626 1.00 98.12 64 CYS A N 1
ATOM 523 C CA . CYS A 1 64 ? -9.110 -8.655 10.360 1.00 98.12 64 CYS A CA 1
ATOM 524 C C . CYS A 1 64 ? -10.571 -8.924 10.753 1.00 98.12 64 CYS A C 1
ATOM 526 O O . CYS A 1 64 ? -10.952 -8.715 11.907 1.00 98.12 64 CYS A O 1
ATOM 528 N N . HIS A 1 65 ? -11.364 -9.476 9.832 1.00 97.31 65 HIS A N 1
ATOM 529 C CA . HIS A 1 65 ? -12.761 -9.793 10.104 1.00 97.31 65 HIS A CA 1
ATOM 530 C C . HIS A 1 65 ? -12.919 -10.974 11.076 1.00 97.31 65 HIS A C 1
ATOM 532 O O . HIS A 1 65 ? -13.616 -10.856 12.078 1.00 97.31 65 HIS A O 1
ATOM 538 N N . SER A 1 66 ? -12.238 -12.098 10.839 1.00 96.69 66 SER A N 1
ATOM 539 C CA . SER A 1 66 ? -12.417 -13.324 11.638 1.00 96.69 66 SER A CA 1
ATOM 540 C C . SER A 1 66 ? -11.814 -13.272 13.045 1.00 96.69 66 SER A C 1
ATOM 542 O O . SER A 1 66 ? -12.311 -13.968 13.929 1.00 96.69 66 SER A O 1
ATOM 544 N N . ARG A 1 67 ? -10.757 -12.479 13.276 1.00 96.06 67 ARG A N 1
ATOM 545 C CA . ARG A 1 67 ? -10.083 -12.400 14.588 1.00 96.06 67 ARG A CA 1
ATOM 546 C C . ARG A 1 67 ? -10.501 -11.193 15.419 1.00 96.06 67 ARG A C 1
ATOM 548 O O . ARG A 1 67 ? -10.711 -11.337 16.623 1.00 96.06 67 ARG A O 1
ATOM 555 N N . GLU A 1 68 ? -10.635 -10.028 14.787 1.00 95.19 68 GLU A N 1
ATOM 556 C CA . GLU A 1 68 ? -10.932 -8.757 15.466 1.00 95.19 68 GLU A CA 1
ATOM 557 C C . GLU A 1 68 ? -12.370 -8.267 15.241 1.00 95.19 68 GLU A C 1
ATOM 559 O O . GLU A 1 68 ? -12.812 -7.360 15.941 1.00 95.19 68 GLU A O 1
ATOM 564 N N . ASN A 1 69 ? -13.127 -8.875 14.316 1.00 94.88 69 ASN A N 1
ATOM 565 C CA . ASN A 1 69 ? -14.470 -8.433 13.922 1.00 94.88 69 ASN A CA 1
ATOM 566 C C . ASN A 1 69 ? -14.497 -6.973 13.418 1.00 94.88 69 ASN A C 1
ATOM 568 O O . ASN A 1 69 ? -15.451 -6.229 13.659 1.00 94.88 69 ASN A O 1
ATOM 572 N N . ILE A 1 70 ? -13.453 -6.578 12.684 1.00 95.62 70 ILE A N 1
ATOM 573 C CA . ILE A 1 70 ? -13.344 -5.278 12.007 1.00 95.62 70 ILE A CA 1
ATOM 574 C C . ILE A 1 70 ? -13.151 -5.470 10.500 1.00 95.62 70 ILE A C 1
ATOM 576 O O . ILE A 1 70 ? -12.650 -6.500 10.048 1.00 95.62 70 ILE A O 1
ATOM 580 N N . GLU A 1 71 ? -13.503 -4.459 9.711 1.00 96.00 71 GLU A N 1
ATOM 581 C CA . GLU A 1 71 ? -12.994 -4.350 8.341 1.00 96.00 71 GLU A CA 1
ATOM 582 C C . GLU A 1 71 ? -11.500 -3.999 8.376 1.00 96.00 71 GLU A C 1
ATOM 584 O O . GLU A 1 71 ? -11.051 -3.270 9.261 1.00 96.00 71 GLU A O 1
ATOM 589 N N . ALA A 1 72 ? -10.722 -4.485 7.405 1.00 95.75 72 ALA A N 1
ATOM 590 C CA . ALA A 1 72 ? -9.322 -4.086 7.280 1.00 95.75 72 ALA A CA 1
ATOM 591 C C . ALA A 1 72 ? -9.217 -2.551 7.116 1.00 95.75 72 ALA A C 1
ATOM 593 O O . ALA A 1 72 ? -9.869 -1.995 6.224 1.00 95.75 72 ALA A O 1
ATOM 594 N N . PRO A 1 73 ? -8.405 -1.841 7.926 1.00 94.62 73 PRO A N 1
ATOM 595 C CA . PRO A 1 73 ? -8.326 -0.385 7.857 1.00 94.62 73 PRO A CA 1
ATOM 596 C C . PRO A 1 73 ? -7.942 0.095 6.450 1.00 94.62 73 PRO A C 1
ATOM 598 O O . PRO A 1 73 ? -6.992 -0.400 5.841 1.00 94.62 73 PRO A O 1
ATOM 601 N N . LYS A 1 74 ? -8.692 1.058 5.904 1.00 90.69 74 LYS A N 1
ATOM 602 C CA . LYS A 1 74 ? -8.566 1.500 4.505 1.00 90.69 74 LYS A CA 1
ATOM 603 C C . LYS A 1 74 ? -7.127 1.920 4.168 1.00 90.69 74 LYS A C 1
ATOM 605 O O . LYS A 1 74 ? -6.585 2.818 4.806 1.00 90.69 74 LYS A O 1
ATOM 610 N N . GLU A 1 75 ? -6.545 1.308 3.131 1.00 90.44 75 GLU A N 1
ATOM 611 C CA . GLU A 1 75 ? -5.160 1.506 2.642 1.00 90.44 75 GLU A CA 1
ATOM 612 C C . GLU A 1 75 ? -4.020 1.028 3.567 1.00 90.44 75 GLU A C 1
ATOM 614 O O . GLU A 1 75 ? -2.852 1.136 3.187 1.00 90.44 75 GLU A O 1
ATOM 619 N N . SER A 1 76 ? -4.316 0.436 4.729 1.00 93.88 76 SER A N 1
ATOM 620 C CA . SER A 1 76 ? -3.297 -0.104 5.652 1.00 93.88 76 SER A CA 1
ATOM 621 C C . SER A 1 76 ? -2.359 -1.115 4.993 1.00 93.88 76 SER A C 1
ATOM 623 O O . SER A 1 76 ? -1.158 -1.088 5.231 1.00 93.88 76 SER A O 1
ATOM 625 N N . PHE A 1 77 ? -2.871 -1.960 4.093 1.00 95.75 77 PHE A N 1
ATOM 626 C CA . PHE A 1 77 ? -2.057 -2.907 3.328 1.00 95.75 77 PHE A CA 1
ATOM 627 C C . PHE A 1 77 ? -1.046 -2.209 2.402 1.00 95.75 77 PHE A C 1
ATOM 629 O O . PHE A 1 77 ? 0.084 -2.670 2.258 1.00 95.75 77 PHE A O 1
ATOM 636 N N . ASN A 1 78 ? -1.422 -1.081 1.790 1.00 91.75 78 ASN A N 1
ATOM 637 C CA . ASN A 1 78 ? -0.525 -0.317 0.918 1.00 91.75 78 ASN A CA 1
ATOM 638 C C . ASN A 1 78 ? 0.536 0.426 1.748 1.00 91.75 78 ASN A C 1
ATOM 640 O O . ASN A 1 78 ? 1.711 0.425 1.383 1.00 91.75 78 ASN A O 1
ATOM 644 N N . ARG A 1 79 ? 0.162 0.976 2.913 1.00 91.50 79 ARG A N 1
ATOM 645 C CA . ARG A 1 79 ? 1.125 1.528 3.885 1.00 91.50 79 ARG A CA 1
ATOM 646 C C . ARG A 1 79 ? 2.057 0.469 4.466 1.00 91.50 79 ARG A C 1
ATOM 648 O O . ARG A 1 79 ? 3.248 0.730 4.585 1.00 91.50 79 ARG A O 1
ATOM 655 N N . TRP A 1 80 ? 1.554 -0.732 4.735 1.00 95.56 80 TRP A N 1
ATOM 656 C CA . TRP A 1 80 ? 2.353 -1.886 5.139 1.00 95.56 80 TRP A CA 1
ATOM 657 C C . TRP A 1 80 ? 3.386 -2.262 4.072 1.00 95.56 80 TRP A C 1
ATOM 659 O O . TRP A 1 80 ? 4.560 -2.376 4.405 1.00 95.56 80 TRP A O 1
ATOM 669 N N . LEU A 1 81 ? 3.003 -2.371 2.791 1.00 93.88 81 LEU A N 1
ATOM 670 C CA . LEU A 1 81 ? 3.970 -2.614 1.710 1.00 93.88 81 LEU A CA 1
ATOM 671 C C . LEU A 1 81 ? 5.080 -1.549 1.686 1.00 93.88 81 LEU A C 1
ATOM 673 O O . LEU A 1 81 ? 6.254 -1.904 1.593 1.00 93.88 81 LEU A O 1
ATOM 677 N N . MET A 1 82 ? 4.727 -0.264 1.815 1.00 89.75 82 MET A N 1
ATOM 678 C CA . MET A 1 82 ? 5.703 0.834 1.869 1.00 89.75 82 MET A CA 1
ATOM 679 C C . MET A 1 82 ? 6.632 0.731 3.083 1.00 89.75 82 MET A C 1
ATOM 681 O O . MET A 1 82 ? 7.848 0.721 2.918 1.00 89.75 82 MET A O 1
ATOM 685 N N . GLU A 1 83 ? 6.079 0.618 4.292 1.00 90.75 83 GLU A N 1
ATOM 686 C CA . GLU A 1 83 ? 6.848 0.558 5.542 1.00 90.75 83 GLU A CA 1
ATOM 687 C C . GLU A 1 83 ? 7.778 -0.658 5.575 1.00 90.75 83 GLU A C 1
ATOM 689 O O . GLU A 1 83 ? 8.956 -0.528 5.906 1.00 90.75 83 GLU A O 1
ATOM 694 N N . ARG A 1 84 ? 7.295 -1.827 5.144 1.00 92.44 84 ARG A N 1
ATOM 695 C CA . ARG A 1 84 ? 8.126 -3.028 5.031 1.00 92.44 84 ARG A CA 1
ATOM 696 C C . ARG A 1 84 ? 9.249 -2.841 4.013 1.00 92.44 84 ARG A C 1
ATOM 698 O O . ARG A 1 84 ? 10.380 -3.198 4.323 1.00 92.44 84 ARG A O 1
ATOM 705 N N . LYS A 1 85 ? 8.992 -2.239 2.844 1.00 88.88 85 LYS A N 1
ATOM 706 C CA . LYS A 1 85 ? 10.023 -2.008 1.810 1.00 88.88 85 LYS A CA 1
ATOM 707 C C . LYS A 1 85 ? 11.118 -1.011 2.203 1.00 88.88 85 LYS A C 1
ATOM 709 O O . LYS A 1 85 ? 12.166 -1.023 1.568 1.00 88.88 85 LYS A O 1
ATOM 714 N N . VAL A 1 86 ? 10.939 -0.217 3.262 1.00 88.00 86 VAL A N 1
ATOM 715 C CA . VAL A 1 86 ? 12.025 0.599 3.845 1.00 88.00 86 VAL A CA 1
ATOM 716 C C . VAL A 1 86 ? 13.065 -0.264 4.579 1.00 88.00 86 VAL A C 1
ATOM 718 O O . VAL A 1 86 ? 14.235 0.110 4.637 1.00 88.00 86 VAL A O 1
ATOM 721 N N . VAL A 1 87 ? 12.661 -1.414 5.136 1.00 85.75 87 VAL A N 1
ATOM 722 C CA . VAL A 1 87 ? 13.514 -2.284 5.979 1.00 85.75 87 VAL A CA 1
ATOM 723 C C . VAL A 1 87 ? 13.769 -3.681 5.398 1.00 85.75 87 VAL A C 1
ATOM 725 O O . VAL A 1 87 ? 14.530 -4.455 5.978 1.00 85.75 87 VAL A O 1
ATOM 728 N N . ASP A 1 88 ? 13.114 -4.017 4.288 1.00 91.69 88 ASP A N 1
ATOM 729 C CA . ASP A 1 88 ? 13.233 -5.284 3.569 1.00 91.69 88 ASP A CA 1
ATOM 730 C C . ASP A 1 88 ? 14.569 -5.392 2.825 1.00 91.69 88 ASP A C 1
ATOM 732 O O . ASP A 1 88 ? 14.963 -4.486 2.090 1.00 91.69 88 ASP A O 1
ATOM 736 N N . LYS A 1 89 ? 15.242 -6.532 2.982 1.00 92.69 89 LYS A N 1
ATOM 737 C CA . LYS A 1 89 ? 16.454 -6.898 2.231 1.00 92.69 89 LYS A CA 1
ATOM 738 C C . LYS A 1 89 ? 16.195 -7.935 1.134 1.00 92.69 89 LYS A C 1
ATOM 740 O O . LYS A 1 89 ? 17.120 -8.313 0.419 1.00 92.69 89 LYS A O 1
ATOM 745 N N . GLY A 1 90 ? 14.944 -8.380 0.998 1.00 91.06 90 GLY A N 1
ATOM 746 C CA . GLY A 1 90 ? 14.534 -9.401 0.046 1.00 91.06 90 GLY A CA 1
ATOM 747 C C . GLY A 1 90 ? 14.642 -8.974 -1.422 1.00 91.06 90 GLY A C 1
ATOM 748 O O . GLY A 1 90 ? 14.764 -7.798 -1.760 1.00 91.06 90 GLY A O 1
ATOM 749 N N . CYS A 1 91 ? 14.574 -9.960 -2.320 1.00 86.56 91 CYS A N 1
ATOM 750 C CA . CYS A 1 91 ? 14.850 -9.767 -3.747 1.00 86.56 91 CYS A CA 1
ATOM 751 C C . CYS A 1 91 ? 13.635 -9.382 -4.617 1.00 86.56 91 CYS A C 1
ATOM 753 O O . CYS A 1 91 ? 13.826 -8.875 -5.723 1.00 86.56 91 CYS A O 1
ATOM 755 N N . ASP A 1 92 ? 12.391 -9.604 -4.168 1.00 95.19 92 ASP A N 1
ATOM 756 C CA . ASP A 1 92 ? 11.211 -9.224 -4.961 1.00 95.19 92 ASP A CA 1
ATOM 757 C C . ASP A 1 92 ? 10.997 -7.695 -4.939 1.00 95.19 92 ASP A C 1
ATOM 759 O O . ASP A 1 92 ? 11.073 -7.082 -3.873 1.00 95.19 92 ASP A O 1
ATOM 763 N N . PRO A 1 93 ? 10.683 -7.037 -6.070 1.00 92.00 93 PRO A N 1
ATOM 764 C CA . PRO A 1 93 ? 10.501 -5.583 -6.115 1.00 92.00 93 PRO A CA 1
ATOM 765 C C . PRO A 1 93 ? 9.220 -5.057 -5.436 1.00 92.00 93 PRO A C 1
ATOM 767 O O . PRO A 1 93 ? 9.060 -3.843 -5.342 1.00 92.00 93 PRO A O 1
ATOM 770 N N . MET A 1 94 ? 8.295 -5.912 -4.984 1.00 93.25 94 MET A N 1
ATOM 771 C CA . MET A 1 94 ? 6.981 -5.507 -4.460 1.00 93.25 94 MET A CA 1
ATOM 772 C C . MET A 1 94 ? 6.647 -6.119 -3.100 1.00 93.25 94 MET A C 1
ATOM 774 O O . MET A 1 94 ? 6.313 -5.378 -2.179 1.00 93.25 94 MET A O 1
ATOM 778 N N . VAL A 1 95 ? 6.724 -7.443 -2.950 1.00 96.44 95 VAL A N 1
ATOM 779 C CA . VAL A 1 95 ? 6.364 -8.117 -1.691 1.00 96.44 95 VAL A CA 1
ATOM 780 C C . VAL A 1 95 ? 7.571 -8.190 -0.747 1.00 96.44 95 VAL A C 1
ATOM 782 O O . VAL A 1 95 ? 8.669 -8.511 -1.205 1.00 96.44 95 VAL A O 1
ATOM 785 N N . PRO A 1 96 ? 7.432 -7.852 0.549 1.00 96.62 96 PRO A N 1
ATOM 786 C CA . PRO A 1 96 ? 8.523 -7.981 1.514 1.00 96.62 96 PRO A CA 1
ATOM 787 C C . PRO A 1 96 ? 8.831 -9.447 1.835 1.00 96.62 96 PRO A C 1
ATOM 789 O O . PRO A 1 96 ? 7.928 -10.290 1.792 1.00 96.62 96 PRO A O 1
ATOM 792 N N . SER A 1 97 ? 10.093 -9.755 2.152 1.00 97.00 97 SER A N 1
ATOM 793 C CA . SER A 1 97 ? 10.518 -11.136 2.452 1.00 97.00 97 SER A CA 1
ATOM 794 C C . SER A 1 97 ? 11.714 -11.301 3.401 1.00 97.00 97 SER A C 1
ATOM 796 O O . SER A 1 97 ? 11.939 -12.410 3.882 1.00 97.00 97 SER A O 1
ATOM 798 N N . GLU A 1 98 ? 12.453 -10.232 3.706 1.00 95.94 98 GLU A N 1
ATOM 799 C CA . GLU A 1 98 ? 13.579 -10.225 4.647 1.00 95.94 98 GLU A CA 1
ATOM 800 C C . GLU A 1 98 ? 13.606 -8.904 5.447 1.00 95.94 98 GLU A C 1
ATOM 802 O O . GLU A 1 98 ? 14.514 -8.080 5.333 1.00 95.94 98 GLU A O 1
ATOM 807 N N . CYS A 1 99 ? 12.566 -8.674 6.250 1.00 92.19 99 CYS A N 1
ATOM 808 C CA . CYS A 1 99 ? 12.485 -7.575 7.213 1.00 92.19 99 CYS A CA 1
ATOM 809 C C . CYS A 1 99 ? 13.050 -8.004 8.581 1.00 92.19 99 CYS A C 1
ATOM 811 O O . CYS A 1 99 ? 12.793 -9.113 9.041 1.00 92.19 99 CYS A O 1
ATOM 813 N N . PHE A 1 100 ? 13.757 -7.102 9.275 1.00 85.62 100 PHE A N 1
ATOM 814 C CA . PHE A 1 100 ? 14.348 -7.376 10.601 1.00 85.62 100 PHE A CA 1
ATOM 815 C C . PHE A 1 100 ? 13.316 -7.692 11.702 1.00 85.62 100 PHE A C 1
ATOM 817 O O . PHE A 1 100 ? 13.557 -8.552 12.542 1.00 85.62 100 PHE A O 1
ATOM 824 N N . SER A 1 101 ? 12.177 -6.995 11.706 1.00 86.62 101 SER A N 1
ATOM 825 C CA . SER A 1 101 ? 11.036 -7.292 12.582 1.00 86.62 101 SER A CA 1
ATOM 826 C C . SER A 1 101 ? 9.937 -7.921 11.743 1.00 86.62 101 SER A C 1
ATOM 828 O O . SER A 1 101 ? 9.569 -7.336 10.727 1.00 86.62 101 SER A O 1
ATOM 830 N N . GLU A 1 102 ? 9.353 -9.039 12.173 1.00 90.12 102 GLU A N 1
ATOM 831 C CA . GLU A 1 102 ? 8.159 -9.603 11.526 1.00 90.12 102 GLU A CA 1
ATOM 832 C C . GLU A 1 102 ? 6.946 -8.675 11.663 1.00 90.12 102 GLU A C 1
ATOM 834 O O . GLU A 1 102 ? 6.183 -8.471 10.717 1.00 90.12 102 GLU A O 1
ATOM 839 N N . ILE A 1 103 ? 6.786 -8.075 12.847 1.00 94.69 103 ILE A N 1
ATOM 840 C CA . ILE A 1 103 ? 5.663 -7.194 13.153 1.00 94.69 103 ILE A CA 1
ATOM 841 C C . ILE A 1 103 ? 5.908 -5.828 12.507 1.00 94.69 103 ILE A C 1
ATOM 843 O O . ILE A 1 103 ? 6.949 -5.190 12.710 1.00 94.69 103 ILE A O 1
ATOM 847 N N . SER A 1 104 ? 4.932 -5.388 11.713 1.00 93.62 104 SER A N 1
ATOM 848 C CA . SER A 1 104 ? 4.858 -4.033 11.172 1.00 93.62 104 SER A CA 1
ATOM 849 C C . SER A 1 104 ? 4.131 -3.133 12.152 1.00 93.62 104 SER A C 1
ATOM 851 O O . SER A 1 104 ? 2.969 -3.379 12.477 1.00 93.62 104 SER A O 1
ATOM 853 N N . LEU A 1 105 ? 4.802 -2.065 12.581 1.00 89.44 105 LEU A N 1
ATOM 854 C CA . LEU A 1 105 ? 4.207 -1.070 13.466 1.00 89.44 105 LEU A CA 1
ATOM 855 C C . LEU A 1 105 ? 3.093 -0.277 12.758 1.00 89.44 105 LEU A C 1
ATOM 857 O O . LEU A 1 105 ? 2.108 0.066 13.402 1.00 89.44 105 LEU A O 1
ATOM 861 N N . SER A 1 106 ? 3.197 -0.052 11.438 1.00 90.94 106 SER A N 1
ATOM 862 C CA . SER A 1 106 ? 2.122 0.580 10.651 1.00 90.94 106 SER A CA 1
ATOM 863 C C . SER A 1 106 ? 0.862 -0.282 10.672 1.00 90.94 106 SER A C 1
ATOM 865 O O . SER A 1 106 ? -0.189 0.178 11.107 1.00 90.94 106 SER A O 1
ATOM 867 N N . MET A 1 107 ? 0.972 -1.558 10.281 1.00 94.88 107 MET A N 1
ATOM 868 C CA . MET A 1 107 ? -0.178 -2.470 10.258 1.00 94.88 107 MET A CA 1
ATOM 869 C C . MET A 1 107 ? -0.757 -2.695 11.662 1.00 94.88 107 MET A C 1
ATOM 871 O O . MET A 1 107 ? -1.973 -2.647 11.826 1.00 94.88 107 MET A O 1
ATOM 875 N N . TYR A 1 108 ? 0.097 -2.891 12.672 1.00 96.88 108 TYR A N 1
ATOM 876 C CA . TYR A 1 108 ? -0.327 -3.086 14.060 1.00 96.88 108 TYR A CA 1
ATOM 877 C C . TYR A 1 108 ? -1.111 -1.878 14.594 1.00 96.88 108 TYR A C 1
ATOM 879 O O . TYR A 1 108 ? -2.230 -2.045 15.078 1.00 96.88 108 TYR A O 1
ATOM 887 N N . ASN A 1 109 ? -0.567 -0.662 14.459 1.00 94.19 109 ASN A N 1
ATOM 888 C CA . ASN A 1 109 ? -1.218 0.553 14.954 1.00 94.19 109 ASN A CA 1
ATOM 889 C C . ASN A 1 109 ? -2.542 0.823 14.232 1.00 94.19 109 ASN A C 1
ATOM 891 O O . ASN A 1 109 ? -3.518 1.213 14.866 1.00 94.19 109 ASN A O 1
ATOM 895 N N . GLU A 1 110 ? -2.600 0.607 12.918 1.00 95.94 110 GLU A N 1
ATOM 896 C CA . GLU A 1 110 ? -3.823 0.828 12.145 1.00 95.94 110 GLU A CA 1
ATOM 897 C C . GLU A 1 110 ? -4.938 -0.157 12.513 1.00 95.94 110 GLU A C 1
ATOM 899 O O . GLU A 1 110 ? -6.085 0.264 12.642 1.00 95.94 110 GLU A O 1
ATOM 904 N N . ILE A 1 111 ? -4.615 -1.434 12.750 1.00 97.19 111 ILE A N 1
ATOM 905 C CA . ILE A 1 111 ? -5.583 -2.421 13.258 1.00 97.19 111 ILE A CA 1
ATOM 906 C C . ILE A 1 111 ? -6.032 -2.044 14.677 1.00 97.19 111 ILE A C 1
ATOM 908 O O . ILE A 1 111 ? -7.229 -2.026 14.951 1.00 97.19 111 ILE A O 1
ATOM 912 N N . MET A 1 112 ? -5.095 -1.689 15.564 1.00 95.94 112 MET A N 1
ATOM 913 C CA . MET A 1 112 ? -5.401 -1.289 16.945 1.00 95.94 112 MET A CA 1
ATOM 914 C C . MET A 1 112 ? -6.280 -0.038 17.043 1.00 95.94 112 MET A C 1
ATOM 916 O O . MET A 1 112 ? -7.094 0.062 17.958 1.00 95.94 112 MET A O 1
ATOM 920 N N . ASN A 1 113 ? -6.155 0.902 16.106 1.00 93.88 113 ASN A N 1
ATOM 921 C CA . ASN A 1 113 ? -6.973 2.117 16.082 1.00 93.88 113 ASN A CA 1
ATOM 922 C C . ASN A 1 113 ? -8.458 1.849 15.784 1.00 93.88 113 ASN A C 1
ATOM 924 O O . ASN A 1 113 ? -9.308 2.604 16.261 1.00 93.88 113 ASN A O 1
ATOM 928 N N . ASP A 1 114 ? -8.764 0.783 15.036 1.00 95.94 114 ASP A N 1
ATOM 929 C CA . ASP A 1 114 ? -10.130 0.356 14.706 1.00 95.94 114 ASP A CA 1
ATOM 930 C C . ASP A 1 114 ? -10.682 -0.687 15.719 1.00 95.94 114 ASP A C 1
ATOM 932 O O . ASP A 1 114 ? -11.793 -1.189 15.544 1.00 95.94 114 ASP A O 1
ATOM 936 N N . ILE A 1 115 ? -9.956 -0.986 16.810 1.00 95.56 115 ILE A N 1
ATOM 937 C CA . ILE A 1 115 ? -10.352 -1.905 17.899 1.00 95.56 115 ILE A CA 1
ATOM 938 C C . ILE A 1 115 ? -10.855 -1.122 19.135 1.00 95.56 115 ILE A C 1
ATOM 940 O O . ILE A 1 115 ? -10.198 -0.174 19.572 1.00 95.56 115 ILE A O 1
ATOM 944 N N . PRO A 1 116 ? -11.984 -1.518 19.769 1.00 95.31 116 PRO A N 1
ATOM 945 C CA . PRO A 1 116 ? -12.824 -2.687 19.480 1.00 95.31 116 PRO A CA 1
ATOM 946 C C . PRO A 1 116 ? -13.859 -2.438 18.370 1.00 95.31 116 PRO A C 1
ATOM 948 O O . PRO A 1 116 ? -14.483 -3.387 17.902 1.00 95.31 116 PRO A O 1
ATOM 951 N N . ILE A 1 117 ? -14.056 -1.177 17.974 1.00 95.06 117 ILE A N 1
ATOM 952 C CA . ILE A 1 117 ? -14.777 -0.769 16.766 1.00 95.06 117 ILE A CA 1
ATOM 953 C C . ILE A 1 117 ? -14.110 0.463 16.158 1.00 95.06 117 ILE A C 1
ATOM 955 O O . ILE A 1 117 ? -13.615 1.338 16.873 1.00 95.06 117 ILE A O 1
ATOM 959 N N . LYS A 1 118 ? -14.205 0.577 14.835 1.00 93.81 118 LYS A N 1
ATOM 960 C CA . LYS A 1 118 ? -13.859 1.790 14.103 1.00 93.81 118 LYS A CA 1
ATOM 961 C C . LYS A 1 118 ? -14.755 2.953 14.524 1.00 93.81 118 LYS A C 1
ATOM 963 O O . LYS A 1 118 ? -15.979 2.885 14.387 1.00 93.81 118 LYS A O 1
ATOM 968 N N . LEU A 1 119 ? -14.135 4.034 14.987 1.00 91.75 119 LEU A N 1
ATOM 969 C CA . LEU A 1 119 ? -14.822 5.291 15.275 1.00 91.75 119 LEU A CA 1
ATOM 970 C C . LEU A 1 119 ? -14.928 6.138 14.000 1.00 91.75 119 LEU A C 1
ATOM 972 O O . LEU A 1 119 ? -13.991 6.223 13.207 1.00 91.75 119 LEU A O 1
ATOM 976 N N . VAL A 1 120 ? -16.080 6.772 13.800 1.00 92.31 120 VAL A N 1
ATOM 977 C CA . VAL A 1 120 ? -16.397 7.605 12.627 1.00 92.31 120 VAL A CA 1
ATOM 978 C C . VAL A 1 120 ? -16.989 8.907 13.141 1.00 92.31 120 VAL A C 1
ATOM 980 O O . VAL A 1 120 ? -17.847 8.858 14.012 1.00 92.31 120 VAL A O 1
ATOM 983 N N . LYS A 1 121 ? -16.582 10.074 12.626 1.00 91.31 121 LYS A N 1
ATOM 984 C CA . LYS A 1 121 ? -17.144 11.359 13.082 1.00 91.31 121 LYS A CA 1
ATOM 985 C C . LYS A 1 121 ? -18.678 11.356 12.892 1.00 91.31 121 LYS A C 1
ATOM 987 O O . LYS A 1 121 ? -19.114 11.339 11.740 1.00 91.31 121 LYS A O 1
ATOM 992 N N . PRO A 1 122 ? -19.489 11.354 13.970 1.00 91.94 122 PRO A N 1
ATOM 993 C CA . PRO A 1 122 ? -20.938 11.323 13.835 1.00 91.94 122 PRO A CA 1
ATOM 994 C C . PRO A 1 122 ? -21.454 12.680 13.349 1.00 91.94 122 PRO A C 1
ATOM 996 O O . PRO A 1 122 ? -20.867 13.720 13.651 1.00 91.94 122 PRO A O 1
ATOM 999 N N . LYS A 1 123 ? -22.557 12.673 12.600 1.00 92.81 123 LYS A N 1
ATOM 1000 C CA . LYS A 1 123 ? -23.147 13.872 11.986 1.00 92.81 123 LYS A CA 1
ATOM 1001 C C . LYS A 1 123 ? -24.120 14.614 12.906 1.00 92.81 123 LYS A C 1
ATOM 1003 O O . LYS A 1 123 ? -24.350 15.798 12.706 1.00 92.81 123 LYS A O 1
ATOM 1008 N N . PHE A 1 124 ? -24.716 13.923 13.879 1.00 92.88 124 PHE A N 1
ATOM 1009 C CA . PHE A 1 124 ? -25.723 14.473 14.795 1.00 92.88 124 PHE A CA 1
ATOM 1010 C C . PHE A 1 124 ? -25.760 13.708 16.130 1.00 92.88 124 PHE A C 1
ATOM 1012 O O . PHE A 1 124 ? -25.235 12.597 16.239 1.00 92.88 124 PHE A O 1
ATOM 1019 N N . SER A 1 125 ? -26.401 14.289 17.154 1.00 93.06 125 SER A N 1
ATOM 1020 C CA . SER A 1 125 ? -26.415 13.761 18.536 1.00 93.06 125 SER A CA 1
ATOM 1021 C C . SER A 1 125 ? -26.886 12.298 18.636 1.00 93.06 125 SER A C 1
ATOM 1023 O O . SER A 1 125 ? -26.232 11.474 19.274 1.00 93.06 125 SER A O 1
ATOM 1025 N N . GLY A 1 126 ? -27.950 11.917 17.918 1.00 93.88 126 GLY A N 1
ATOM 1026 C CA . GLY A 1 126 ? -28.433 10.528 17.882 1.00 93.88 126 GLY A CA 1
ATOM 1027 C C . GLY A 1 126 ? -27.406 9.514 17.350 1.00 93.88 126 GLY A C 1
ATOM 1028 O O . GLY A 1 126 ? -27.348 8.381 17.832 1.00 93.88 126 GLY A O 1
ATOM 1029 N N . GLU A 1 127 ? -26.551 9.913 16.405 1.00 95.38 127 GLU A N 1
ATOM 1030 C CA . GLU A 1 127 ? -25.458 9.072 15.907 1.00 95.38 127 GLU A CA 1
ATOM 1031 C C . GLU A 1 127 ? -24.299 8.996 16.914 1.00 95.38 127 GLU A C 1
ATOM 1033 O O . GLU A 1 127 ? -23.746 7.915 17.128 1.00 95.38 127 GLU A O 1
ATOM 1038 N N . ALA A 1 128 ? -23.988 10.101 17.604 1.00 96.25 128 ALA A N 1
ATOM 1039 C CA . ALA A 1 128 ? -23.008 10.126 18.691 1.00 96.25 128 ALA A CA 1
ATOM 1040 C C . ALA A 1 128 ? -23.426 9.204 19.855 1.00 96.25 128 ALA A C 1
ATOM 1042 O O . ALA A 1 128 ? -22.634 8.358 20.279 1.00 96.25 128 ALA A O 1
ATOM 1043 N N . ARG A 1 129 ? -24.696 9.265 20.286 1.00 96.44 129 ARG A N 1
ATOM 1044 C CA . ARG A 1 129 ? -25.291 8.337 21.267 1.00 96.44 129 ARG A CA 1
ATOM 1045 C C . ARG A 1 129 ? -25.150 6.881 20.827 1.00 96.44 129 ARG A C 1
ATOM 1047 O O . ARG A 1 129 ? -24.692 6.040 21.598 1.00 96.44 129 ARG A O 1
ATOM 1054 N N . LYS A 1 130 ? -25.523 6.577 19.578 1.00 96.38 130 LYS A N 1
ATOM 1055 C CA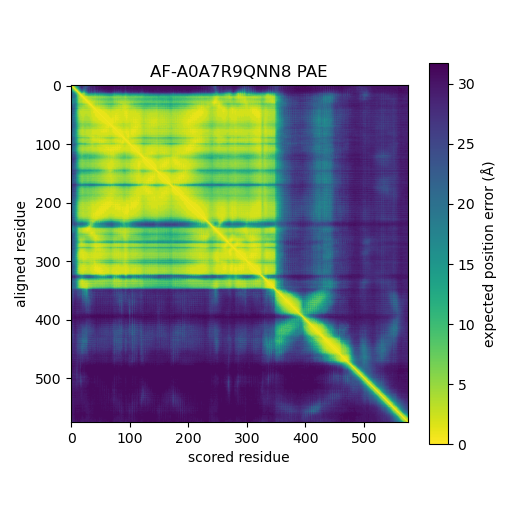 . LYS A 1 130 ? -25.438 5.223 19.006 1.00 96.38 130 LYS A CA 1
ATOM 1056 C C . LYS A 1 130 ? -23.999 4.704 18.982 1.00 96.38 130 LYS A C 1
ATOM 1058 O O . LYS A 1 130 ? -23.779 3.521 19.228 1.00 96.38 130 LYS A O 1
ATOM 1063 N N . GLN A 1 131 ? -23.028 5.570 18.700 1.00 96.50 131 GLN A N 1
ATOM 1064 C CA . GLN A 1 131 ? -21.613 5.207 18.661 1.00 96.50 131 GLN A CA 1
ATOM 1065 C C . GLN A 1 131 ? -21.034 4.955 20.055 1.00 96.50 131 GLN A C 1
ATOM 1067 O O . GLN A 1 131 ? -20.339 3.957 20.234 1.00 96.50 131 GLN A O 1
ATOM 1072 N N . LEU A 1 132 ? -21.389 5.781 21.046 1.00 97.62 132 LEU A N 1
ATOM 1073 C CA . LEU A 1 132 ? -21.044 5.547 22.450 1.00 97.62 132 LEU A CA 1
ATOM 1074 C C . LEU A 1 132 ? -21.561 4.181 22.931 1.00 97.62 132 LEU A C 1
ATOM 1076 O O . LEU A 1 132 ? -20.778 3.387 23.451 1.00 97.62 132 LEU A O 1
ATOM 1080 N N . SER A 1 133 ? -22.841 3.872 22.689 1.00 97.62 133 SER A N 1
ATOM 1081 C CA . SER A 1 133 ? -23.424 2.567 23.040 1.00 97.62 133 SER A CA 1
ATOM 1082 C C . SER A 1 133 ? -22.697 1.403 22.361 1.00 97.62 133 SER A C 1
ATOM 1084 O O . SER A 1 133 ? -22.341 0.436 23.031 1.00 97.62 133 SER A O 1
ATOM 1086 N N . LYS A 1 134 ? -22.428 1.503 21.050 1.00 97.56 134 LYS A N 1
ATOM 1087 C CA . LYS A 1 134 ? -21.703 0.466 20.295 1.00 97.56 134 LYS A CA 1
ATOM 1088 C C . LYS A 1 134 ? -20.285 0.241 20.821 1.00 97.56 134 LYS A C 1
ATOM 1090 O O . LYS A 1 134 ? -19.859 -0.906 20.923 1.00 97.56 134 LYS A O 1
ATOM 1095 N N . TYR A 1 135 ? -19.552 1.309 21.144 1.00 97.75 135 TYR A N 1
ATOM 1096 C CA . TYR A 1 135 ? -18.197 1.196 21.687 1.00 97.75 135 TYR A CA 1
ATOM 1097 C C . TYR A 1 135 ? -18.217 0.504 23.054 1.00 97.75 135 TYR A C 1
ATOM 1099 O O . TYR A 1 135 ? -17.444 -0.424 23.284 1.00 97.75 135 TYR A O 1
ATOM 1107 N N . ALA A 1 136 ? -19.137 0.909 23.935 1.00 98.06 136 ALA A N 1
ATOM 1108 C CA . ALA A 1 136 ? -19.299 0.326 25.263 1.00 98.06 136 ALA A CA 1
ATOM 1109 C C . ALA A 1 136 ? -19.649 -1.176 25.199 1.00 98.06 136 ALA A C 1
ATOM 1111 O O . ALA A 1 136 ? -19.040 -1.998 25.887 1.00 98.06 136 ALA A O 1
ATOM 1112 N N . GLU A 1 137 ? -20.580 -1.552 24.321 1.00 97.88 137 GLU A N 1
ATOM 1113 C CA . GLU A 1 137 ? -20.966 -2.945 24.084 1.00 97.88 137 GLU A CA 1
ATOM 1114 C C . GLU A 1 137 ? -19.803 -3.785 23.528 1.00 97.88 137 GLU A C 1
ATOM 1116 O O . GLU A 1 137 ? -19.513 -4.865 24.049 1.00 97.88 137 GLU A O 1
ATOM 1121 N N . ALA A 1 138 ? -19.085 -3.274 22.522 1.00 97.25 138 ALA A N 1
ATOM 1122 C CA . ALA A 1 138 ? -17.947 -3.966 21.920 1.00 97.25 138 ALA A CA 1
ATOM 1123 C C . ALA A 1 138 ? -16.771 -4.132 22.900 1.00 97.25 138 ALA A C 1
ATOM 1125 O O . ALA A 1 138 ? -16.187 -5.215 22.974 1.00 97.25 138 ALA A O 1
ATOM 1126 N N . ALA A 1 139 ? -16.469 -3.105 23.701 1.00 97.50 139 ALA A N 1
ATOM 1127 C CA . ALA A 1 139 ? -15.463 -3.154 24.763 1.00 97.50 139 ALA A CA 1
ATOM 1128 C C . ALA A 1 139 ? -15.770 -4.256 25.791 1.00 97.50 139 ALA A C 1
ATOM 1130 O O . ALA A 1 139 ? -14.902 -5.075 26.109 1.00 97.50 139 ALA A O 1
ATOM 1131 N N . LYS A 1 140 ? -17.022 -4.328 26.266 1.00 97.12 140 LYS A N 1
ATOM 1132 C CA . LYS A 1 140 ? -17.475 -5.375 27.192 1.00 97.12 140 LYS A CA 1
ATOM 1133 C C . LYS A 1 140 ? -17.406 -6.766 26.559 1.00 97.12 140 LYS A C 1
ATOM 1135 O O . LYS A 1 140 ? -16.812 -7.667 27.149 1.00 97.12 140 LYS A O 1
ATOM 1140 N N . LYS A 1 141 ? -17.926 -6.937 25.339 1.00 96.25 141 LYS A N 1
ATOM 1141 C CA . LYS A 1 141 ? -17.878 -8.218 24.613 1.00 96.25 141 LYS A CA 1
ATOM 1142 C C . LYS A 1 141 ? -16.440 -8.709 24.410 1.00 96.25 141 LYS A C 1
ATOM 1144 O O . LYS A 1 141 ? -16.166 -9.898 24.586 1.00 96.25 141 LYS A O 1
ATOM 1149 N N . MET A 1 142 ? -15.510 -7.811 24.078 1.00 95.38 142 MET A N 1
ATOM 1150 C CA . MET A 1 142 ? -14.099 -8.153 23.891 1.00 95.38 142 MET A CA 1
ATOM 1151 C C . MET A 1 142 ? -13.418 -8.567 25.207 1.00 95.38 142 MET A C 1
ATOM 1153 O O . MET A 1 142 ? -12.776 -9.615 25.242 1.00 95.38 142 MET A O 1
ATOM 1157 N N . ILE A 1 143 ? -13.589 -7.819 26.305 1.00 96.44 143 ILE A N 1
ATOM 1158 C CA . ILE A 1 143 ? -12.941 -8.151 27.592 1.00 96.44 143 ILE A CA 1
ATOM 1159 C C . ILE A 1 143 ? -13.544 -9.398 28.271 1.00 96.44 143 ILE A C 1
ATOM 1161 O O . ILE A 1 143 ? -12.908 -10.040 29.110 1.00 96.44 143 ILE A O 1
ATOM 1165 N N . GLU A 1 144 ? -14.785 -9.753 27.931 1.00 94.69 144 GLU A N 1
ATOM 1166 C CA . GLU A 1 144 ? -15.444 -10.975 28.402 1.00 94.69 144 GLU A CA 1
ATOM 1167 C C . GLU A 1 144 ? -14.954 -12.211 27.638 1.00 94.69 144 GLU A C 1
ATOM 1169 O O . GLU A 1 144 ? -14.611 -13.211 28.270 1.00 94.69 144 GLU A O 1
ATOM 1174 N N . SER A 1 145 ? -14.846 -12.119 26.308 1.00 92.62 145 SER A N 1
ATOM 1175 C CA . SER A 1 145 ? -14.451 -13.237 25.435 1.00 92.62 145 SER A CA 1
ATOM 1176 C C . SER A 1 145 ? -12.945 -13.514 25.371 1.00 92.62 145 SER A C 1
ATOM 1178 O O . SER A 1 145 ? -12.558 -14.636 25.047 1.00 92.62 145 SER A O 1
ATOM 1180 N N . ARG A 1 146 ? -12.084 -12.533 25.674 1.00 92.00 146 ARG A N 1
ATOM 1181 C CA . ARG A 1 146 ? -10.620 -12.678 25.575 1.00 92.00 146 ARG A CA 1
ATOM 1182 C C . ARG A 1 146 ? -9.945 -13.003 26.906 1.00 92.00 146 ARG A C 1
ATOM 1184 O O . ARG A 1 146 ? -10.503 -12.823 27.991 1.00 92.00 146 ARG A O 1
ATOM 1191 N N . ASN A 1 147 ? -8.698 -13.463 26.815 1.00 89.94 147 ASN A N 1
ATOM 1192 C CA . ASN A 1 147 ? -7.816 -13.657 27.961 1.00 89.94 147 ASN A CA 1
ATOM 1193 C C . ASN A 1 147 ? -7.339 -12.297 28.486 1.00 89.94 147 ASN A C 1
ATOM 1195 O O . ASN A 1 147 ? -6.316 -11.775 28.060 1.00 89.94 147 ASN A O 1
ATOM 1199 N N . ALA A 1 148 ? -8.101 -11.731 29.420 1.00 93.12 148 ALA A N 1
ATOM 1200 C CA . ALA A 1 148 ? -7.752 -10.519 30.155 1.00 93.12 148 ALA A CA 1
ATOM 1201 C C . ALA A 1 148 ? -7.645 -10.803 31.661 1.00 93.12 148 ALA A C 1
ATOM 1203 O O . ALA A 1 148 ? -8.354 -11.671 32.187 1.00 93.12 148 ALA A O 1
ATOM 1204 N N . SER A 1 149 ? -6.788 -10.046 32.357 1.00 95.00 149 SER A N 1
ATOM 1205 C CA . SER A 1 149 ? -6.647 -10.128 33.815 1.00 95.00 149 SER A CA 1
ATOM 1206 C C . SER A 1 149 ? -7.967 -9.809 34.526 1.00 95.00 149 SER A C 1
ATOM 1208 O O . SER A 1 149 ? -8.817 -9.077 34.010 1.00 95.00 149 SER A O 1
ATOM 1210 N N . SER A 1 150 ? -8.148 -10.359 35.729 1.00 94.75 150 SER A N 1
ATOM 1211 C CA . SER A 1 150 ? -9.340 -10.122 36.553 1.00 94.75 150 SER A CA 1
ATOM 1212 C C . SER A 1 150 ? -9.580 -8.632 36.807 1.00 94.75 150 SER A C 1
ATOM 1214 O O . SER A 1 150 ? -10.727 -8.192 36.790 1.00 94.75 150 SER A O 1
ATOM 1216 N N . GLU A 1 151 ? -8.510 -7.852 36.962 1.00 95.88 151 GLU A N 1
ATOM 1217 C CA . GLU A 1 151 ? -8.581 -6.407 37.161 1.00 95.88 151 GLU A CA 1
ATOM 1218 C C . GLU A 1 151 ? -9.017 -5.659 35.893 1.00 95.88 151 GLU A C 1
ATOM 1220 O O . GLU A 1 151 ? -10.009 -4.933 35.922 1.00 95.88 151 GLU A O 1
ATOM 1225 N N . SER A 1 152 ? -8.396 -5.942 34.741 1.00 95.88 152 SER A N 1
ATOM 1226 C CA . SER A 1 152 ? -8.819 -5.393 33.442 1.00 95.88 152 SER A CA 1
ATOM 1227 C C . SER A 1 152 ? -10.298 -5.676 33.144 1.00 95.88 152 SER A C 1
ATOM 1229 O O . SER A 1 152 ? -11.020 -4.801 32.664 1.00 95.88 152 SER A O 1
ATOM 1231 N N . ARG A 1 153 ? -10.783 -6.884 33.474 1.00 97.12 153 ARG A N 1
ATOM 1232 C CA . ARG A 1 153 ? -12.203 -7.249 33.325 1.00 97.12 153 ARG A CA 1
ATOM 1233 C C . ARG A 1 153 ? -13.118 -6.411 34.221 1.00 97.12 153 ARG A C 1
ATOM 1235 O O . ARG A 1 153 ? -14.187 -6.023 33.756 1.00 97.12 153 ARG A O 1
ATOM 1242 N N . LYS A 1 154 ? -12.736 -6.128 35.472 1.00 97.31 154 LYS A N 1
ATOM 1243 C CA . LYS A 1 154 ? -13.523 -5.272 36.379 1.00 97.31 154 LYS A CA 1
ATOM 1244 C C . LYS A 1 154 ? -13.574 -3.832 35.875 1.00 97.31 154 LYS A C 1
ATOM 1246 O O . LYS A 1 154 ? -14.672 -3.302 35.721 1.00 97.31 154 LYS A O 1
ATOM 1251 N N . ILE A 1 155 ? -12.416 -3.238 35.572 1.00 97.38 155 ILE A N 1
ATOM 1252 C CA . ILE A 1 155 ? -12.295 -1.833 35.150 1.00 97.38 155 ILE A CA 1
ATOM 1253 C C . ILE A 1 155 ? -13.143 -1.569 33.902 1.00 97.38 155 ILE A C 1
ATOM 1255 O O . ILE A 1 155 ? -13.957 -0.643 33.896 1.00 97.38 155 ILE A O 1
ATOM 1259 N N . VAL A 1 156 ? -13.020 -2.409 32.868 1.00 97.88 156 VAL A N 1
ATOM 1260 C CA . VAL A 1 156 ? -13.792 -2.240 31.626 1.00 97.88 156 VAL A CA 1
ATOM 1261 C C . VAL A 1 156 ? -15.290 -2.453 31.868 1.00 97.88 156 VAL A C 1
ATOM 1263 O O . VAL A 1 156 ? -16.091 -1.634 31.423 1.00 97.88 156 VAL A O 1
ATOM 1266 N N . LYS A 1 157 ? -15.703 -3.496 32.607 1.00 97.69 157 LYS A N 1
ATOM 1267 C CA . LYS A 1 157 ? -17.133 -3.732 32.894 1.00 97.69 157 LYS A CA 1
ATOM 1268 C C . LYS A 1 157 ? -17.768 -2.594 33.695 1.00 97.69 157 LYS A C 1
ATOM 1270 O O . LYS A 1 157 ? -18.894 -2.214 33.386 1.00 97.69 157 LYS A O 1
ATOM 1275 N N . TRP A 1 158 ? -17.063 -2.058 34.692 1.00 98.00 158 TRP A N 1
ATOM 1276 C CA . TRP A 1 158 ? -17.552 -0.950 35.513 1.00 98.00 158 TRP A CA 1
ATOM 1277 C C . TRP A 1 158 ? -17.730 0.325 34.681 1.00 98.00 158 TRP A C 1
ATOM 1279 O O . TRP A 1 158 ? -18.821 0.887 34.668 1.00 98.00 158 TRP A O 1
ATOM 1289 N N . ASN A 1 159 ? -16.715 0.714 33.899 1.00 98.31 159 ASN A N 1
ATOM 1290 C CA . ASN A 1 159 ? -16.794 1.887 33.020 1.00 98.31 159 ASN A CA 1
ATOM 1291 C C . ASN A 1 159 ? -17.885 1.749 31.942 1.00 98.31 159 ASN A C 1
ATOM 1293 O O . ASN A 1 159 ? -18.556 2.725 31.610 1.00 98.31 159 ASN A O 1
ATOM 1297 N N . VAL A 1 160 ? -18.096 0.543 31.404 1.00 98.19 160 VAL A N 1
ATOM 1298 C CA . VAL A 1 160 ? -19.178 0.278 30.442 1.00 98.19 160 VAL A CA 1
ATOM 1299 C C . VAL A 1 160 ? -20.559 0.410 31.089 1.00 98.19 160 VAL A C 1
ATOM 1301 O O . VAL A 1 160 ? -21.445 1.022 30.492 1.00 98.19 160 VAL A O 1
ATOM 1304 N N . GLU A 1 161 ? -20.767 -0.125 32.295 1.00 97.81 161 GLU A N 1
ATOM 1305 C CA . GLU A 1 161 ? -22.060 0.024 32.974 1.00 97.81 161 GLU A CA 1
ATOM 1306 C C . GLU A 1 161 ? -22.302 1.476 33.413 1.00 97.81 161 GLU A C 1
ATOM 1308 O O . GLU A 1 161 ? -23.409 1.974 33.235 1.00 97.81 161 GLU A O 1
ATOM 1313 N N . ASP A 1 162 ? -21.278 2.195 33.882 1.00 97.94 162 ASP A N 1
ATOM 1314 C CA . ASP A 1 162 ? -21.343 3.636 34.171 1.00 97.94 162 ASP A CA 1
ATOM 1315 C C . ASP A 1 162 ? -21.714 4.458 32.915 1.00 97.94 162 ASP A C 1
ATOM 1317 O O . ASP A 1 162 ? -22.586 5.337 32.951 1.00 97.94 162 ASP A O 1
ATOM 1321 N N . ALA A 1 163 ? -21.140 4.126 31.753 1.00 97.38 163 ALA A N 1
ATOM 1322 C CA . ALA A 1 163 ? -21.535 4.726 30.480 1.00 97.38 163 ALA A CA 1
ATOM 1323 C C . ALA A 1 163 ? -23.012 4.440 30.145 1.00 97.38 163 ALA A C 1
ATOM 1325 O O . ALA A 1 163 ? -23.754 5.374 29.834 1.00 97.38 163 ALA A O 1
ATOM 1326 N N . PHE A 1 164 ? -23.480 3.193 30.264 1.00 98.00 164 PHE A N 1
ATOM 1327 C CA . PHE A 1 164 ? -24.888 2.857 30.011 1.00 98.00 164 PHE A CA 1
ATOM 1328 C C . PHE A 1 164 ? -25.854 3.488 31.022 1.00 98.00 164 PHE A C 1
ATOM 1330 O O . PHE A 1 164 ? -26.924 3.952 30.625 1.00 98.00 164 PHE A O 1
ATOM 1337 N N . GLN A 1 165 ? -25.502 3.561 32.306 1.00 97.12 165 GLN A N 1
ATOM 1338 C CA . GLN A 1 165 ? -26.306 4.250 33.317 1.00 97.12 165 GLN A CA 1
ATOM 1339 C C . GLN A 1 165 ? -26.431 5.744 33.014 1.00 97.12 165 GLN A C 1
ATOM 1341 O O . GLN A 1 165 ? -27.533 6.285 33.103 1.00 97.12 165 GLN A O 1
ATOM 1346 N N . TRP A 1 166 ? -25.346 6.395 32.595 1.00 97.50 166 TRP A N 1
ATOM 1347 C CA . TRP A 1 166 ? -25.375 7.793 32.163 1.00 97.50 166 TRP A CA 1
ATOM 1348 C C . TRP A 1 166 ? -26.273 7.992 30.927 1.00 97.50 166 TRP A C 1
ATOM 1350 O O . TRP A 1 166 ? -27.142 8.859 30.947 1.00 97.50 166 TRP A O 1
ATOM 1360 N N . ILE A 1 167 ? -26.184 7.123 29.908 1.00 95.38 167 ILE A N 1
ATOM 1361 C CA . ILE A 1 167 ? -27.060 7.168 28.711 1.00 95.38 167 ILE A CA 1
ATOM 1362 C C . ILE A 1 167 ? -28.551 6.984 29.059 1.00 95.38 167 ILE A C 1
ATOM 1364 O O . ILE A 1 167 ? -29.415 7.462 28.317 1.00 95.38 167 ILE A O 1
ATOM 1368 N N . ARG A 1 168 ? -28.870 6.259 30.141 1.00 95.38 168 ARG A N 1
ATOM 1369 C CA . ARG A 1 168 ? -30.250 6.057 30.624 1.00 95.38 168 ARG A CA 1
ATOM 1370 C C . ARG A 1 168 ? -30.762 7.241 31.454 1.00 95.38 168 ARG A C 1
ATOM 1372 O O . ARG A 1 168 ? -31.941 7.560 31.354 1.00 95.38 168 ARG A O 1
ATOM 1379 N N . LYS A 1 169 ? -29.906 7.867 32.273 1.00 94.56 169 LYS A N 1
ATOM 1380 C CA . LYS A 1 169 ? -30.279 8.958 33.197 1.00 94.56 169 LYS A CA 1
ATOM 1381 C C . LYS A 1 169 ? -30.324 10.336 32.522 1.00 94.56 169 LYS A C 1
ATOM 1383 O O . LYS A 1 169 ? -31.190 11.141 32.851 1.00 94.56 169 LYS A O 1
ATOM 1388 N N . THR A 1 170 ? -29.420 10.617 31.585 1.00 90.50 170 THR A N 1
ATOM 1389 C CA . THR A 1 170 ? -29.273 11.950 30.976 1.00 90.50 170 THR A CA 1
ATOM 1390 C C . THR A 1 170 ? -30.180 12.097 29.751 1.00 90.50 170 THR A C 1
ATOM 1392 O O . THR A 1 170 ? -29.789 11.787 28.626 1.00 90.50 170 THR A O 1
ATOM 1395 N N . LEU A 1 171 ? -31.417 12.559 29.962 1.00 80.00 171 LEU A N 1
ATOM 1396 C CA . LEU A 1 171 ? -32.459 12.560 28.921 1.00 80.00 171 LEU A CA 1
ATOM 1397 C C . LEU A 1 171 ? -32.274 13.601 27.797 1.00 80.00 171 LEU A C 1
ATOM 1399 O O . LEU A 1 171 ? -32.817 13.389 26.718 1.00 80.00 171 LEU A O 1
ATOM 1403 N N . ASN A 1 172 ? -31.468 14.653 28.002 1.00 87.88 172 ASN A N 1
ATOM 1404 C CA . ASN A 1 172 ? -31.245 15.748 27.038 1.00 87.88 172 ASN A CA 1
ATOM 1405 C C . ASN A 1 172 ? -29.751 15.999 26.720 1.00 87.88 172 ASN A C 1
ATOM 1407 O O . ASN A 1 172 ? -29.340 17.141 26.538 1.00 87.88 172 ASN A O 1
ATOM 1411 N N . ALA A 1 173 ? -28.919 14.952 26.674 1.00 92.50 173 ALA A N 1
ATOM 1412 C CA . ALA A 1 173 ? -27.497 15.103 26.340 1.00 92.50 173 ALA A CA 1
ATOM 1413 C C . ALA A 1 173 ? -27.271 15.639 24.908 1.00 92.50 173 ALA A C 1
ATOM 1415 O O . ALA A 1 173 ? -27.858 15.155 23.929 1.00 92.50 173 ALA A O 1
ATOM 1416 N N . THR A 1 174 ? -26.380 16.621 24.793 1.00 94.44 174 THR A N 1
ATOM 1417 C CA . THR A 1 174 ? -25.951 17.253 23.540 1.00 94.44 174 THR A CA 1
ATOM 1418 C C . THR A 1 174 ? -25.015 16.346 22.734 1.00 94.44 174 THR A C 1
ATOM 1420 O O . THR A 1 174 ? -24.575 15.288 23.187 1.00 94.44 174 THR A O 1
ATOM 1423 N N . PHE A 1 175 ? -24.681 16.759 21.507 1.00 94.69 175 PHE A N 1
ATOM 1424 C CA . PHE A 1 175 ? -23.662 16.074 20.704 1.00 94.69 175 PHE A CA 1
ATOM 1425 C C . PHE A 1 175 ? -22.300 16.021 21.417 1.00 94.69 175 PHE A C 1
ATOM 1427 O O . PHE A 1 175 ? -21.634 14.983 21.389 1.00 94.69 175 PHE A O 1
ATOM 1434 N N . GLU A 1 176 ? -21.907 17.116 22.070 1.00 95.38 176 GLU A N 1
ATOM 1435 C CA . GLU A 1 176 ? -20.617 17.245 22.749 1.00 95.38 176 GLU A CA 1
ATOM 1436 C C . GLU A 1 176 ? -20.546 16.363 23.992 1.00 95.38 176 GLU A C 1
ATOM 1438 O O . GLU A 1 176 ? -19.555 15.654 24.160 1.00 95.38 176 GLU A O 1
ATOM 1443 N N . ASP A 1 177 ? -21.622 16.283 24.780 1.00 96.56 177 ASP A N 1
ATOM 1444 C CA . ASP A 1 177 ? -21.714 15.379 25.935 1.00 96.56 177 ASP A CA 1
ATOM 1445 C C . ASP A 1 177 ? -21.423 13.921 25.539 1.00 96.56 177 ASP A C 1
ATOM 1447 O O . ASP A 1 177 ? -20.645 13.222 26.194 1.00 96.56 177 ASP A O 1
ATOM 1451 N N . TYR A 1 178 ? -21.997 13.453 24.422 1.00 96.94 178 TYR A N 1
ATOM 1452 C CA . TYR A 1 178 ? -21.730 12.105 23.910 1.00 96.94 178 TYR A CA 1
ATOM 1453 C C . TYR A 1 178 ? -20.279 11.925 23.433 1.00 96.94 178 TYR A C 1
ATOM 1455 O O . TYR A 1 178 ? -19.714 10.845 23.628 1.00 96.94 178 TYR A O 1
ATOM 1463 N N . GLN A 1 179 ? -19.655 12.949 22.835 1.00 95.25 179 GLN A N 1
ATOM 1464 C CA . GLN A 1 179 ? -18.241 12.902 22.425 1.00 95.25 179 GLN A CA 1
ATOM 1465 C C . GLN A 1 179 ? -17.285 12.909 23.625 1.00 95.25 179 GLN A C 1
ATOM 1467 O O . GLN A 1 179 ? -16.342 12.112 23.662 1.00 95.25 179 GLN A O 1
ATOM 1472 N N . GLN A 1 180 ? -17.540 13.747 24.631 1.00 96.44 180 GLN A N 1
ATOM 1473 C CA . GLN A 1 180 ? -16.775 13.779 25.878 1.00 96.44 180 GLN A CA 1
ATOM 1474 C C . GLN A 1 180 ? -16.894 12.441 26.618 1.00 96.44 180 GLN A C 1
ATOM 1476 O O . GLN A 1 180 ? -15.881 11.851 27.002 1.00 96.44 180 GLN A O 1
ATOM 1481 N N . ARG A 1 181 ? -18.110 11.891 26.738 1.00 97.19 181 ARG A N 1
ATOM 1482 C CA . ARG A 1 181 ? -18.341 10.604 27.411 1.00 97.19 181 ARG A CA 1
ATOM 1483 C C . ARG A 1 181 ? -17.692 9.428 26.678 1.00 97.19 181 ARG A C 1
ATOM 1485 O O . ARG A 1 181 ? -17.149 8.542 27.338 1.00 97.19 181 ARG A O 1
ATOM 1492 N N . LEU A 1 182 ? -17.686 9.433 25.341 1.00 96.81 182 LEU A N 1
ATOM 1493 C CA . LEU A 1 182 ? -16.950 8.450 24.531 1.00 96.81 182 LEU A CA 1
ATOM 1494 C C . LEU A 1 182 ? -15.437 8.578 24.730 1.00 96.81 182 LEU A C 1
ATOM 1496 O O . LEU A 1 182 ? -14.761 7.564 24.884 1.00 96.81 182 LEU A O 1
ATOM 1500 N N . SER A 1 183 ? -14.916 9.804 24.780 1.00 96.19 183 SER A N 1
ATOM 1501 C CA . SER A 1 183 ? -13.490 10.065 25.005 1.00 96.19 183 SER A CA 1
ATOM 1502 C C . SER A 1 183 ? -13.041 9.582 26.387 1.00 96.19 183 SER A C 1
ATOM 1504 O O . SER A 1 183 ? -12.049 8.862 26.483 1.00 96.19 183 SER A O 1
ATOM 1506 N N . HIS A 1 184 ? -13.824 9.866 27.434 1.00 97.38 184 HIS A N 1
ATOM 1507 C CA . HIS A 1 184 ? -13.603 9.341 28.784 1.00 97.38 184 HIS A CA 1
ATOM 1508 C C . HIS A 1 184 ? -13.630 7.804 28.810 1.00 97.38 184 HIS A C 1
ATOM 1510 O O . HIS A 1 184 ? -12.691 7.166 29.284 1.00 97.38 184 HIS A O 1
ATOM 1516 N N . LEU A 1 185 ? -14.680 7.186 28.254 1.00 97.56 185 LEU A N 1
ATOM 1517 C CA . LEU A 1 185 ? -14.808 5.726 28.205 1.00 97.56 185 LEU A CA 1
ATOM 1518 C C . LEU A 1 185 ? -13.637 5.074 27.450 1.00 97.56 185 LEU A C 1
ATOM 1520 O O . LEU A 1 185 ? -13.121 4.039 27.882 1.00 97.56 185 LEU A O 1
ATOM 1524 N N . LYS A 1 186 ? -13.188 5.690 26.349 1.00 96.00 186 LYS A N 1
ATOM 1525 C CA . LYS A 1 186 ? -12.006 5.258 25.599 1.00 96.00 186 LYS A CA 1
ATOM 1526 C C . LYS A 1 186 ? -10.744 5.368 26.452 1.00 96.00 186 LYS A C 1
ATOM 1528 O O . LYS A 1 186 ? -10.024 4.383 26.551 1.00 96.00 186 LYS A O 1
ATOM 1533 N N . GLN A 1 187 ? -10.503 6.501 27.109 1.00 96.31 187 GLN A N 1
ATOM 1534 C CA . GLN A 1 187 ? -9.330 6.706 27.966 1.00 96.31 187 GLN A CA 1
ATOM 1535 C C . GLN A 1 187 ? -9.216 5.638 29.065 1.00 96.31 187 GLN A C 1
ATOM 1537 O O . GLN A 1 187 ? -8.131 5.097 29.270 1.00 96.31 187 GLN A O 1
ATOM 1542 N N . GLN A 1 188 ? -10.330 5.288 29.715 1.00 97.00 188 GLN A N 1
ATOM 1543 C CA . GLN A 1 188 ? -10.349 4.280 30.781 1.00 97.00 188 GLN A CA 1
ATOM 1544 C C . GLN A 1 188 ? -10.237 2.840 30.254 1.00 97.00 188 GLN A C 1
ATOM 1546 O O . GLN A 1 188 ? -9.569 2.009 30.862 1.00 97.00 188 GLN A O 1
ATOM 1551 N N . CYS A 1 189 ? -10.877 2.507 29.127 1.00 96.06 189 CYS A N 1
ATOM 1552 C CA . CYS A 1 189 ? -10.933 1.118 28.651 1.00 96.06 189 CYS A CA 1
ATOM 1553 C C . CYS A 1 189 ? -9.819 0.738 27.662 1.00 96.06 189 CYS A C 1
ATOM 1555 O O . CYS A 1 189 ? -9.440 -0.433 27.610 1.00 96.06 189 CYS A O 1
ATOM 1557 N N . GLN A 1 190 ? -9.298 1.678 26.864 1.00 92.31 190 GLN A N 1
ATOM 1558 C CA . GLN A 1 190 ? -8.389 1.366 25.753 1.00 92.31 190 GLN A CA 1
ATOM 1559 C C . GLN A 1 190 ? -7.112 0.623 26.186 1.00 92.31 190 GLN A C 1
ATOM 1561 O O . GLN A 1 190 ? -6.787 -0.342 25.502 1.00 92.31 190 GLN A O 1
ATOM 1566 N N . PRO A 1 191 ? -6.411 0.956 27.293 1.00 94.88 191 PRO A N 1
ATOM 1567 C CA . PRO A 1 191 ? -5.209 0.213 27.694 1.00 94.88 191 PRO A CA 1
ATOM 1568 C C . PRO A 1 191 ? -5.485 -1.284 27.910 1.00 94.88 191 PRO A C 1
ATOM 1570 O O . PRO A 1 191 ? -4.745 -2.139 27.426 1.00 94.88 191 PRO A O 1
ATOM 1573 N N . HIS A 1 192 ? -6.607 -1.601 28.561 1.00 96.75 192 HIS A N 1
ATOM 1574 C CA . HIS A 1 192 ? -7.042 -2.971 28.835 1.00 96.75 192 HIS A CA 1
ATOM 1575 C C . HIS A 1 192 ? -7.510 -3.711 27.573 1.00 96.75 192 HIS A C 1
ATOM 1577 O O . HIS A 1 192 ? -7.262 -4.909 27.434 1.00 96.75 192 HIS A O 1
ATOM 1583 N N . ILE A 1 193 ? -8.173 -3.004 26.652 1.00 95.44 193 ILE A N 1
ATOM 1584 C CA . ILE A 1 193 ? -8.612 -3.545 25.358 1.00 95.44 193 ILE A CA 1
ATOM 1585 C C . ILE A 1 193 ? -7.404 -3.837 24.458 1.00 95.44 193 ILE A C 1
ATOM 1587 O O . ILE A 1 193 ? -7.314 -4.927 23.898 1.00 95.44 193 ILE A O 1
ATOM 1591 N N . THR A 1 194 ? -6.464 -2.894 24.348 1.00 94.38 194 THR A N 1
ATOM 1592 C CA . THR A 1 194 ? -5.249 -3.029 23.536 1.00 94.38 194 THR A CA 1
ATOM 1593 C C . THR A 1 194 ? -4.402 -4.206 24.011 1.00 94.38 194 THR A C 1
ATOM 1595 O O . THR A 1 194 ? -4.003 -5.022 23.185 1.00 94.38 194 THR A O 1
ATOM 1598 N N . GLU A 1 195 ? -4.189 -4.366 25.322 1.00 95.44 195 GLU A N 1
ATOM 1599 C CA . GLU A 1 195 ? -3.449 -5.522 25.852 1.00 95.44 195 GLU A CA 1
ATOM 1600 C C . GLU A 1 195 ? -4.185 -6.846 25.579 1.00 95.44 195 GLU A C 1
ATOM 1602 O O . GLU A 1 195 ? -3.577 -7.808 25.113 1.00 95.44 195 GLU A O 1
ATOM 1607 N N . ALA A 1 196 ? -5.512 -6.888 25.756 1.00 96.06 196 ALA A N 1
ATOM 1608 C CA . ALA A 1 196 ? -6.316 -8.071 25.432 1.00 96.06 196 ALA A CA 1
ATOM 1609 C C . ALA A 1 196 ? -6.339 -8.412 23.925 1.00 96.06 196 ALA A C 1
ATOM 1611 O O . ALA A 1 196 ? -6.605 -9.559 23.564 1.00 96.06 196 ALA A O 1
ATOM 1612 N N . ALA A 1 197 ? -6.087 -7.440 23.043 1.00 96.56 197 ALA A N 1
ATOM 1613 C CA . ALA A 1 197 ? -6.025 -7.626 21.592 1.00 96.56 197 ALA A CA 1
ATOM 1614 C C . ALA A 1 197 ? -4.612 -7.914 21.056 1.00 96.56 197 ALA A C 1
ATOM 1616 O O . ALA A 1 197 ? -4.478 -8.531 19.997 1.00 96.56 197 ALA A O 1
ATOM 1617 N N . LYS A 1 198 ? -3.568 -7.494 21.781 1.00 96.06 198 LYS A N 1
ATOM 1618 C CA . LYS A 1 198 ? -2.164 -7.461 21.346 1.00 96.06 198 LYS A CA 1
ATOM 1619 C C . LYS A 1 198 ? -1.709 -8.715 20.606 1.00 96.06 198 LYS A C 1
ATOM 1621 O O . LYS A 1 198 ? -1.393 -8.633 19.421 1.00 96.06 198 LYS A O 1
ATOM 1626 N N . GLY A 1 199 ? -1.758 -9.874 21.264 1.00 96.50 199 GLY A N 1
ATOM 1627 C CA . GLY A 1 199 ? -1.279 -11.132 20.679 1.00 96.50 199 GLY A CA 1
ATOM 1628 C C . GLY A 1 199 ? -2.057 -11.579 19.434 1.00 96.50 199 GLY A C 1
ATOM 1629 O O . GLY A 1 199 ? -1.492 -12.216 18.548 1.00 96.50 199 GLY A O 1
ATOM 1630 N N . SER A 1 200 ? -3.338 -11.210 19.315 1.00 97.81 200 SER A N 1
ATOM 1631 C CA . SER A 1 200 ? -4.144 -11.512 18.125 1.00 97.81 200 SER A CA 1
ATOM 1632 C C . SER A 1 200 ? -3.733 -10.636 16.937 1.00 97.81 200 SER A C 1
ATOM 1634 O O . SER A 1 200 ? -3.509 -11.154 15.839 1.00 97.81 200 SER A O 1
ATOM 1636 N N . VAL A 1 201 ? -3.540 -9.331 17.164 1.00 98.12 201 VAL A N 1
ATOM 1637 C CA . VAL A 1 201 ? -3.089 -8.376 16.137 1.00 98.12 201 VAL A CA 1
ATOM 1638 C C . VAL A 1 201 ? -1.648 -8.660 15.701 1.00 98.12 201 VAL A C 1
ATOM 1640 O O . VAL A 1 201 ? -1.369 -8.699 14.502 1.00 98.12 201 VAL A O 1
ATOM 1643 N N . GLU A 1 202 ? -0.741 -8.953 16.637 1.00 98.06 202 GLU A N 1
ATOM 1644 C CA . GLU A 1 202 ? 0.623 -9.416 16.333 1.00 98.06 202 GLU A CA 1
ATOM 1645 C C . GLU A 1 202 ? 0.593 -10.683 15.459 1.00 98.06 202 GLU A C 1
ATOM 1647 O O . GLU A 1 202 ? 1.291 -10.760 14.443 1.00 98.06 202 GLU A O 1
ATOM 1652 N N . ALA A 1 203 ? -0.292 -11.638 15.765 1.00 98.19 203 ALA A N 1
ATOM 1653 C CA . ALA A 1 203 ? -0.473 -12.846 14.964 1.00 98.19 203 ALA A CA 1
ATOM 1654 C C . ALA A 1 203 ? -1.120 -12.601 13.583 1.00 98.19 203 ALA A C 1
ATOM 1656 O O . ALA A 1 203 ? -0.999 -13.468 12.713 1.00 98.19 203 ALA A O 1
ATOM 1657 N N . ILE A 1 204 ? -1.815 -11.478 13.347 1.00 98.50 204 ILE A N 1
ATOM 1658 C CA . ILE A 1 204 ? -2.238 -11.055 11.994 1.00 98.50 204 ILE A CA 1
ATOM 1659 C C . ILE A 1 204 ? -1.016 -10.534 11.230 1.00 98.50 204 ILE A C 1
ATOM 1661 O O . ILE A 1 204 ? -0.725 -11.020 10.135 1.00 98.50 204 ILE A O 1
ATOM 1665 N N . CYS A 1 205 ? -0.271 -9.601 11.831 1.00 98.38 205 CYS A N 1
ATOM 1666 C CA . CYS A 1 205 ? 0.923 -8.993 11.240 1.00 98.38 205 CYS A CA 1
ATOM 1667 C C . CYS A 1 205 ? 1.970 -10.045 10.838 1.00 98.38 205 CYS A C 1
ATOM 1669 O O . CYS A 1 205 ? 2.389 -10.081 9.679 1.00 98.38 205 CYS A O 1
ATOM 1671 N N . SER A 1 206 ? 2.343 -10.941 11.761 1.00 98.19 206 SER A N 1
ATOM 1672 C CA . SER A 1 206 ? 3.306 -12.016 11.484 1.00 98.19 206 SER A CA 1
ATOM 1673 C C . SER A 1 206 ? 2.777 -12.994 10.427 1.00 98.19 206 SER A C 1
ATOM 1675 O O . SER A 1 206 ? 3.529 -13.395 9.537 1.00 98.19 206 SER A O 1
ATOM 1677 N N . LYS A 1 207 ? 1.478 -13.343 10.424 1.00 98.50 207 LYS A N 1
ATOM 1678 C CA . LYS A 1 207 ? 0.937 -14.270 9.413 1.00 98.50 207 LYS A CA 1
ATOM 1679 C C . LYS A 1 207 ? 0.935 -13.673 8.002 1.00 98.50 207 LYS A C 1
ATOM 1681 O O . LYS A 1 207 ? 1.261 -14.394 7.058 1.00 98.50 207 LYS A O 1
ATOM 1686 N N . ILE A 1 208 ? 0.619 -12.385 7.845 1.00 98.62 208 ILE A N 1
ATOM 1687 C CA . ILE A 1 208 ? 0.716 -11.695 6.546 1.00 98.62 208 ILE A CA 1
ATOM 1688 C C . ILE A 1 208 ? 2.167 -11.586 6.081 1.00 98.62 208 ILE A C 1
ATOM 1690 O O . ILE A 1 208 ? 2.448 -11.880 4.918 1.00 98.62 208 ILE A O 1
ATOM 1694 N N . TYR A 1 209 ? 3.097 -11.247 6.975 1.00 98.56 209 TYR A N 1
ATOM 1695 C CA . TYR A 1 209 ? 4.520 -11.228 6.645 1.00 98.56 209 TYR A CA 1
ATOM 1696 C C . TYR A 1 209 ? 5.018 -12.608 6.180 1.00 98.56 209 TYR A C 1
ATOM 1698 O O . TYR A 1 209 ? 5.576 -12.721 5.093 1.00 98.56 209 TYR A O 1
ATOM 1706 N N . HIS A 1 210 ? 4.716 -13.682 6.910 1.00 98.50 210 HIS A N 1
ATOM 1707 C CA . HIS A 1 210 ? 5.115 -15.038 6.522 1.00 98.50 210 HIS A CA 1
ATOM 1708 C C . HIS A 1 210 ? 4.530 -15.498 5.174 1.00 98.50 210 HIS A C 1
ATOM 1710 O O . HIS A 1 210 ? 5.254 -16.069 4.355 1.00 98.50 210 HIS A O 1
ATOM 1716 N N . LEU A 1 211 ? 3.252 -15.207 4.899 1.00 98.62 211 LEU A N 1
ATOM 1717 C CA . LEU A 1 211 ? 2.648 -15.474 3.585 1.00 98.62 211 LEU A CA 1
ATOM 1718 C C . LEU A 1 211 ? 3.331 -14.664 2.469 1.00 98.62 211 LEU A C 1
ATOM 1720 O O . LEU A 1 211 ? 3.550 -15.188 1.377 1.00 98.62 211 LEU A O 1
ATOM 1724 N N . SER A 1 212 ? 3.728 -13.420 2.748 1.00 98.56 212 SER A N 1
ATOM 1725 C CA . SER A 1 212 ? 4.521 -12.593 1.832 1.00 98.56 212 SER A CA 1
ATOM 1726 C C . SER A 1 212 ? 5.874 -13.233 1.506 1.00 98.56 212 SER A C 1
ATOM 1728 O O . SER A 1 212 ? 6.228 -13.343 0.331 1.00 98.56 212 SER A O 1
ATOM 1730 N N . CYS A 1 213 ? 6.587 -13.754 2.511 1.00 98.44 213 CYS A N 1
ATOM 1731 C CA . CYS A 1 213 ? 7.853 -14.469 2.325 1.00 98.44 213 CYS A CA 1
ATOM 1732 C C . CYS A 1 213 ? 7.692 -15.731 1.457 1.00 98.44 213 CYS A C 1
ATOM 1734 O O . CYS A 1 213 ? 8.518 -15.994 0.580 1.00 98.44 213 CYS A O 1
ATOM 1736 N N . GLU A 1 214 ? 6.626 -16.515 1.657 1.00 98.38 214 GLU A N 1
ATOM 1737 C CA . GLU A 1 214 ? 6.308 -17.661 0.791 1.00 98.38 214 GLU A CA 1
ATOM 1738 C C . GLU A 1 214 ? 6.010 -17.238 -0.653 1.00 98.38 214 GLU A C 1
ATOM 1740 O O . GLU A 1 214 ? 6.395 -17.926 -1.602 1.00 98.38 214 GLU A O 1
ATOM 1745 N N . TYR A 1 215 ? 5.302 -16.123 -0.837 1.00 98.62 215 TYR A N 1
ATOM 1746 C CA . TYR A 1 215 ? 4.911 -15.639 -2.160 1.00 98.62 215 TYR A CA 1
ATOM 1747 C C . TYR A 1 215 ? 6.114 -15.056 -2.907 1.00 98.62 215 TYR A C 1
ATOM 1749 O O . TYR A 1 215 ? 6.287 -15.366 -4.083 1.00 98.62 215 TYR A O 1
ATOM 1757 N N . ALA A 1 216 ? 7.006 -14.336 -2.221 1.00 98.19 216 ALA A N 1
ATOM 1758 C CA . ALA A 1 216 ? 8.287 -13.892 -2.767 1.00 98.19 216 ALA A CA 1
ATOM 1759 C C . ALA A 1 216 ? 9.134 -15.074 -3.272 1.00 98.19 216 ALA A C 1
ATOM 1761 O O . ALA A 1 216 ? 9.620 -15.036 -4.400 1.00 98.19 216 ALA A O 1
ATOM 1762 N N . LYS A 1 217 ? 9.228 -16.169 -2.499 1.00 97.81 217 LYS A N 1
ATOM 1763 C CA . LYS A 1 217 ? 9.918 -17.406 -2.923 1.00 97.81 217 LYS A CA 1
ATOM 1764 C C . LYS A 1 217 ? 9.301 -18.016 -4.187 1.00 97.81 217 LYS A C 1
ATOM 1766 O O . LYS A 1 217 ? 10.034 -18.369 -5.105 1.00 97.81 217 LYS A O 1
ATOM 1771 N N . LYS A 1 218 ? 7.966 -18.093 -4.276 1.00 98.31 218 LYS A N 1
ATOM 1772 C CA . LYS A 1 218 ? 7.252 -18.596 -5.471 1.00 98.31 218 LYS A CA 1
ATOM 1773 C C . LYS A 1 218 ? 7.482 -17.715 -6.702 1.00 98.31 218 LYS A C 1
ATOM 1775 O O . LYS A 1 218 ? 7.679 -18.230 -7.798 1.00 98.31 218 LYS A O 1
ATOM 1780 N N . ILE A 1 219 ? 7.488 -16.395 -6.524 1.00 98.31 219 ILE A N 1
ATOM 1781 C CA . ILE A 1 219 ? 7.766 -15.438 -7.601 1.00 98.31 219 ILE A CA 1
ATOM 1782 C C . ILE A 1 219 ? 9.224 -15.558 -8.058 1.00 98.31 219 ILE A C 1
ATOM 1784 O O . ILE A 1 219 ? 9.477 -15.630 -9.258 1.00 98.31 219 ILE A O 1
ATOM 1788 N N . HIS A 1 220 ? 10.179 -15.631 -7.129 1.00 95.88 220 HIS A N 1
ATOM 1789 C CA . HIS A 1 220 ? 11.593 -15.839 -7.439 1.00 95.88 220 HIS A CA 1
ATOM 1790 C C . HIS A 1 220 ? 11.801 -17.145 -8.223 1.00 95.88 220 HIS A C 1
ATOM 1792 O O . HIS A 1 220 ? 12.340 -17.101 -9.325 1.00 95.88 220 HIS A O 1
ATOM 1798 N N . GLN A 1 221 ? 11.253 -18.268 -7.746 1.00 96.75 221 GLN A N 1
ATOM 1799 C CA . GLN A 1 221 ? 11.305 -19.559 -8.442 1.00 96.75 221 GLN A CA 1
ATOM 1800 C C . GLN A 1 221 ? 10.776 -19.471 -9.885 1.00 96.75 221 GLN A C 1
ATOM 1802 O O . GLN A 1 221 ? 11.424 -19.965 -10.806 1.00 96.75 221 GLN A O 1
ATOM 1807 N N . LYS A 1 222 ? 9.662 -18.761 -10.117 1.00 97.31 222 LYS A N 1
ATOM 1808 C CA . LYS A 1 222 ? 9.124 -18.556 -11.471 1.00 97.31 222 LYS A CA 1
ATOM 1809 C C . LYS A 1 222 ? 10.046 -17.716 -12.371 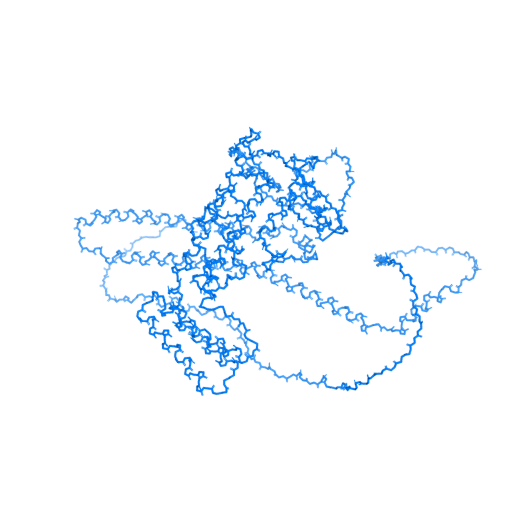1.00 97.31 222 LYS A C 1
ATOM 1811 O O . LYS A 1 222 ? 10.072 -17.947 -13.577 1.00 97.31 222 LYS A O 1
ATOM 1816 N N . ASN A 1 223 ? 10.819 -16.773 -11.821 1.00 95.44 223 ASN A N 1
ATOM 1817 C CA . ASN A 1 223 ? 11.855 -16.072 -12.595 1.00 95.44 223 ASN A CA 1
ATOM 1818 C C . ASN A 1 223 ? 12.986 -17.030 -12.996 1.00 95.44 223 ASN A C 1
ATOM 1820 O O . ASN A 1 223 ? 13.377 -17.033 -14.163 1.00 95.44 223 ASN A O 1
ATOM 1824 N N . ILE A 1 224 ? 13.461 -17.867 -12.062 1.00 94.19 224 ILE A N 1
ATOM 1825 C CA . ILE A 1 224 ? 14.497 -18.882 -12.318 1.00 94.19 224 ILE A CA 1
ATOM 1826 C C . ILE A 1 224 ? 14.057 -19.860 -13.411 1.00 94.19 224 ILE A C 1
ATOM 1828 O O . ILE A 1 224 ? 14.821 -20.113 -14.341 1.00 94.19 224 ILE A O 1
ATOM 1832 N N . GLU A 1 225 ? 12.819 -20.356 -13.355 1.00 95.44 225 GLU A N 1
ATOM 1833 C CA . GLU A 1 225 ? 12.239 -21.216 -14.397 1.00 95.44 225 GLU A CA 1
ATOM 1834 C C . GLU A 1 225 ? 12.318 -20.574 -15.790 1.00 95.44 225 GLU A C 1
ATOM 1836 O O . GLU A 1 225 ? 12.742 -21.225 -16.743 1.00 95.44 225 GLU A O 1
ATOM 1841 N N . ILE A 1 226 ? 11.948 -19.293 -15.908 1.00 95.62 226 ILE A N 1
ATOM 1842 C CA . ILE A 1 226 ? 11.929 -18.571 -17.188 1.00 95.62 226 ILE A CA 1
ATOM 1843 C C . ILE A 1 226 ? 13.345 -18.361 -17.735 1.00 95.62 226 ILE A C 1
ATOM 1845 O O . ILE A 1 226 ? 13.587 -18.670 -18.900 1.00 95.62 226 ILE A O 1
ATOM 1849 N N . ILE A 1 227 ? 14.297 -17.884 -16.922 1.00 92.19 227 ILE A N 1
ATOM 1850 C CA . ILE A 1 227 ? 15.671 -17.679 -17.414 1.00 92.19 227 ILE A CA 1
ATOM 1851 C C . ILE A 1 227 ? 16.349 -19.010 -17.773 1.00 92.19 227 ILE A C 1
ATOM 1853 O O . ILE A 1 227 ? 17.031 -19.094 -18.794 1.00 92.19 227 ILE A O 1
ATOM 1857 N N . THR A 1 228 ? 16.094 -20.071 -17.000 1.00 92.69 228 THR A N 1
ATOM 1858 C CA . THR A 1 228 ? 16.668 -21.404 -17.241 1.00 92.69 228 THR A CA 1
ATOM 1859 C C . THR A 1 228 ? 16.106 -22.032 -18.516 1.00 92.69 228 THR A C 1
ATOM 1861 O O . THR A 1 228 ? 16.858 -22.645 -19.272 1.00 92.69 228 THR A O 1
ATOM 1864 N N . ALA A 1 229 ? 14.814 -21.836 -18.806 1.00 93.50 229 ALA A N 1
ATOM 1865 C CA . ALA A 1 229 ? 14.182 -22.305 -20.043 1.00 93.50 229 ALA A CA 1
ATOM 1866 C C . ALA A 1 229 ? 14.780 -21.664 -21.313 1.00 93.50 229 ALA A C 1
ATOM 1868 O O . ALA A 1 229 ? 14.784 -22.289 -22.372 1.00 93.50 229 ALA A O 1
ATOM 1869 N N . ASP A 1 230 ? 15.333 -20.453 -21.204 1.00 91.81 230 ASP A N 1
ATOM 1870 C CA . ASP A 1 230 ? 16.069 -19.779 -22.281 1.00 91.81 230 ASP A CA 1
ATOM 1871 C C . ASP A 1 230 ? 17.578 -20.091 -22.307 1.00 91.81 230 ASP A C 1
ATOM 1873 O O . ASP A 1 230 ? 18.306 -19.540 -23.134 1.00 91.81 230 ASP A O 1
ATOM 1877 N N . GLY A 1 231 ? 18.067 -20.974 -21.429 1.00 89.81 231 GLY A N 1
ATOM 1878 C CA . GLY A 1 231 ? 19.492 -21.306 -21.304 1.00 89.81 231 GLY A CA 1
ATOM 1879 C C . GLY A 1 231 ? 20.337 -20.204 -20.652 1.00 89.81 231 GLY A C 1
ATOM 1880 O O . GLY A 1 231 ? 21.568 -20.267 -20.683 1.00 89.81 231 GLY A O 1
ATOM 1881 N N . LEU A 1 232 ? 19.693 -19.196 -20.060 1.00 89.75 232 LEU A N 1
ATOM 1882 C CA . LEU A 1 232 ? 20.342 -18.104 -19.345 1.00 89.75 232 LEU A CA 1
ATOM 1883 C C . LEU A 1 232 ? 20.658 -18.525 -17.902 1.00 89.75 232 LEU A C 1
ATOM 1885 O O . LEU A 1 232 ? 20.014 -19.401 -17.327 1.00 89.75 232 LEU A O 1
ATOM 1889 N N . LYS A 1 233 ? 21.660 -17.879 -17.302 1.00 84.31 233 LYS A N 1
ATOM 1890 C CA . LYS A 1 233 ? 22.065 -18.093 -15.905 1.00 84.31 233 LYS A CA 1
ATOM 1891 C C . LYS A 1 233 ? 21.974 -16.792 -15.121 1.00 84.31 233 LYS A C 1
ATOM 1893 O O . LYS A 1 233 ? 21.998 -15.705 -15.699 1.00 84.31 233 LYS A O 1
ATOM 1898 N N . GLU A 1 234 ? 21.879 -16.908 -13.801 1.00 81.50 234 GLU A N 1
ATOM 1899 C CA . GLU A 1 234 ? 22.002 -15.753 -12.919 1.00 81.50 234 GLU A CA 1
ATOM 1900 C C . GLU A 1 234 ? 23.386 -15.105 -13.030 1.00 81.50 234 GLU A C 1
ATOM 1902 O O . GLU A 1 234 ? 24.406 -15.786 -13.157 1.00 81.50 234 GLU A O 1
ATOM 1907 N N . SER A 1 235 ? 23.406 -13.774 -12.976 1.00 80.94 235 SER A N 1
ATOM 1908 C CA . SER A 1 235 ? 24.631 -12.982 -13.021 1.00 80.94 235 SER A CA 1
ATOM 1909 C C . SER A 1 235 ? 25.126 -12.709 -11.605 1.00 80.94 235 SER A C 1
ATOM 1911 O O . SER A 1 235 ? 24.378 -12.204 -10.771 1.00 80.94 235 SER A O 1
ATOM 1913 N N . CYS A 1 236 ? 26.403 -12.976 -11.336 1.00 72.19 236 CYS A N 1
ATOM 1914 C CA . CYS A 1 236 ? 27.026 -12.573 -10.076 1.00 72.19 236 CYS A CA 1
ATOM 1915 C C . CYS A 1 236 ? 27.224 -11.045 -10.011 1.00 72.19 236 CYS A C 1
ATOM 1917 O O . CYS A 1 236 ? 27.463 -10.411 -11.044 1.00 72.19 236 CYS A O 1
ATOM 1919 N N . PRO A 1 237 ? 27.209 -10.438 -8.808 1.00 67.31 237 PRO A N 1
ATOM 1920 C CA . PRO A 1 237 ? 27.571 -9.036 -8.644 1.00 67.31 237 PRO A CA 1
ATOM 1921 C C . PRO A 1 237 ? 29.039 -8.820 -9.030 1.00 67.31 237 PRO A C 1
ATOM 1923 O O . PRO A 1 237 ? 29.959 -9.286 -8.356 1.00 67.31 237 PRO A O 1
ATOM 1926 N N . LEU A 1 238 ? 29.259 -8.079 -10.115 1.00 68.44 238 LEU A N 1
ATOM 1927 C CA . LEU A 1 238 ? 30.574 -7.535 -10.455 1.00 68.44 238 LEU A CA 1
ATOM 1928 C C . LEU A 1 238 ? 31.005 -6.508 -9.386 1.00 68.44 238 LEU A C 1
ATOM 1930 O O . LEU A 1 238 ? 30.173 -6.034 -8.616 1.00 68.44 238 LEU A O 1
ATOM 1934 N N . ARG A 1 239 ? 32.291 -6.128 -9.346 1.00 67.25 239 ARG A N 1
ATOM 1935 C CA . ARG A 1 239 ? 32.812 -5.009 -8.527 1.00 67.25 239 ARG A CA 1
ATOM 1936 C C . ARG A 1 239 ? 33.394 -3.911 -9.421 1.00 67.25 239 ARG A C 1
ATOM 1938 O O . ARG A 1 239 ? 34.266 -4.198 -10.238 1.00 67.25 239 ARG A O 1
ATOM 1945 N N . VAL A 1 240 ? 32.935 -2.667 -9.259 1.00 70.06 240 VAL A N 1
ATOM 1946 C CA . VAL A 1 240 ? 33.484 -1.486 -9.927 1.00 70.06 240 VAL A CA 1
ATOM 1947 C C . VAL A 1 240 ? 34.735 -1.167 -9.140 1.00 70.06 240 VAL A C 1
ATOM 1949 O O . VAL A 1 240 ? 34.664 -0.722 -7.997 1.00 70.06 240 VAL A O 1
ATOM 1952 N N . GLN A 1 241 ? 35.885 -1.478 -9.726 1.00 72.12 241 GLN A N 1
ATOM 1953 C CA . GLN A 1 241 ? 37.151 -1.417 -9.001 1.00 72.12 241 GLN A CA 1
ATOM 1954 C C . GLN A 1 241 ? 37.544 0.026 -8.642 1.00 72.12 241 GLN A C 1
ATOM 1956 O O . GLN A 1 241 ? 38.259 0.220 -7.669 1.00 72.12 241 GLN A O 1
ATOM 1961 N N . ASN A 1 242 ? 37.034 1.023 -9.382 1.00 82.06 242 ASN A N 1
ATOM 1962 C CA . ASN A 1 242 ? 37.232 2.455 -9.134 1.00 82.06 242 ASN A CA 1
ATOM 1963 C C . ASN A 1 242 ? 35.977 3.263 -9.551 1.00 82.06 242 ASN A C 1
ATOM 1965 O O . ASN A 1 242 ? 35.939 3.750 -10.684 1.00 82.06 242 ASN A O 1
ATOM 1969 N N . PRO A 1 243 ? 34.936 3.388 -8.701 1.00 84.12 243 PRO A N 1
ATOM 1970 C CA . PRO A 1 243 ? 33.712 4.107 -9.057 1.00 84.12 243 PRO A CA 1
ATOM 1971 C C . PRO A 1 243 ? 33.973 5.609 -9.195 1.00 84.12 243 PRO A C 1
ATOM 1973 O O . PRO A 1 243 ? 34.591 6.229 -8.327 1.00 84.12 243 PRO A O 1
ATOM 1976 N N . LYS A 1 244 ? 33.483 6.210 -10.281 1.00 92.19 244 LYS A N 1
ATOM 1977 C CA . LYS A 1 244 ? 33.632 7.649 -10.552 1.00 92.19 244 LYS A CA 1
ATOM 1978 C C . LYS A 1 244 ? 32.358 8.417 -10.208 1.00 92.19 244 LYS A C 1
ATOM 1980 O O . LYS A 1 244 ? 31.277 7.838 -10.131 1.00 92.19 244 LYS A O 1
ATOM 1985 N N . LYS A 1 245 ? 32.475 9.736 -10.023 1.00 93.44 245 LYS A N 1
ATOM 1986 C CA . LYS A 1 245 ? 31.311 10.631 -10.011 1.00 93.44 245 LYS A CA 1
ATOM 1987 C C . LYS A 1 245 ? 30.806 10.810 -11.443 1.00 93.44 245 LYS A C 1
ATOM 1989 O O . LYS A 1 245 ? 31.587 11.174 -12.320 1.00 93.44 245 LYS A O 1
ATOM 1994 N N . VAL A 1 246 ? 29.523 10.553 -11.667 1.00 91.12 246 VAL A N 1
ATOM 1995 C CA . VAL A 1 246 ? 28.849 10.619 -12.972 1.00 91.12 246 VAL A CA 1
ATOM 1996 C C . VAL A 1 246 ? 27.459 11.229 -12.806 1.00 91.12 246 VAL A C 1
ATOM 1998 O O . VAL A 1 246 ? 26.866 11.125 -11.733 1.00 91.12 246 VAL A O 1
ATOM 2001 N N . TYR A 1 247 ? 26.905 11.844 -13.853 1.00 88.81 247 TYR A N 1
ATOM 2002 C CA . TYR A 1 247 ? 25.484 12.207 -13.843 1.00 88.81 247 TYR A CA 1
ATOM 2003 C C . TYR A 1 247 ? 24.613 10.957 -13.683 1.00 88.81 247 TYR A C 1
ATOM 2005 O O . TYR A 1 247 ? 24.968 9.875 -14.158 1.00 88.81 247 TYR A O 1
ATOM 2013 N N . CYS A 1 248 ? 23.484 11.085 -12.985 1.00 86.38 248 CYS A N 1
ATOM 2014 C CA . CYS A 1 248 ? 22.634 9.939 -12.701 1.00 86.38 248 CYS A CA 1
ATOM 2015 C C . CYS A 1 248 ? 22.049 9.333 -13.984 1.00 86.38 248 CYS A C 1
ATOM 2017 O O . CYS A 1 248 ? 21.624 10.039 -14.896 1.00 86.38 248 CYS A O 1
ATOM 2019 N N . TYR A 1 249 ? 21.982 8.006 -14.018 1.00 87.38 249 TYR A N 1
ATOM 2020 C CA . TYR A 1 249 ? 21.472 7.229 -15.141 1.00 87.38 249 TYR A CA 1
ATOM 2021 C C . TYR A 1 249 ? 20.447 6.190 -14.652 1.00 87.38 249 TYR A C 1
ATOM 2023 O O . TYR A 1 249 ? 20.461 5.825 -13.465 1.00 87.38 249 TYR A O 1
ATOM 2031 N N . PRO A 1 250 ? 19.553 5.707 -15.539 1.00 88.81 250 PRO A N 1
ATOM 2032 C CA . PRO A 1 250 ? 18.589 4.656 -15.226 1.00 88.81 250 PRO A CA 1
ATOM 2033 C C . PRO A 1 250 ? 19.241 3.425 -14.596 1.00 88.81 250 PRO A C 1
ATOM 2035 O O . PRO A 1 250 ? 20.348 3.034 -14.962 1.00 88.81 250 PRO A O 1
ATOM 2038 N N . CYS A 1 251 ? 18.547 2.783 -13.657 1.00 89.06 251 CYS A N 1
ATOM 2039 C CA . CYS A 1 251 ? 19.032 1.543 -13.059 1.00 89.06 251 CYS A CA 1
ATOM 2040 C C . CYS A 1 251 ? 19.138 0.441 -14.126 1.00 89.06 251 CYS A C 1
ATOM 2042 O O . CYS A 1 251 ? 18.134 0.032 -14.706 1.00 89.06 251 CYS A O 1
ATOM 2044 N N . VAL A 1 252 ? 20.356 -0.049 -14.356 1.00 88.25 252 VAL A N 1
ATOM 2045 C CA . VAL A 1 252 ? 20.645 -1.179 -15.250 1.00 88.25 252 VAL A CA 1
ATOM 2046 C C . VAL A 1 252 ? 20.467 -2.489 -14.477 1.00 88.25 252 VAL A C 1
ATOM 2048 O O . VAL A 1 252 ? 20.745 -2.533 -13.278 1.00 88.25 252 VAL A O 1
ATOM 2051 N N . LEU A 1 253 ? 20.011 -3.552 -15.139 1.00 89.62 253 LEU A N 1
ATOM 2052 C CA . LEU A 1 253 ? 19.875 -4.889 -14.549 1.00 89.62 253 LEU A CA 1
ATOM 2053 C C . LEU A 1 253 ? 21.088 -5.760 -14.899 1.00 89.62 253 LEU A C 1
ATOM 2055 O O . LEU A 1 253 ? 21.648 -5.641 -15.986 1.00 89.62 253 LEU A O 1
ATOM 2059 N N . ALA A 1 254 ? 21.518 -6.610 -13.965 1.00 88.44 254 ALA A N 1
ATOM 2060 C CA . ALA A 1 254 ? 22.670 -7.495 -14.145 1.00 88.44 254 ALA A CA 1
ATOM 2061 C C . ALA A 1 254 ? 22.330 -8.773 -14.926 1.00 88.44 254 ALA A C 1
ATOM 2063 O O . ALA A 1 254 ? 23.173 -9.313 -15.644 1.00 88.44 254 ALA A O 1
ATOM 2064 N N . HIS A 1 255 ? 21.115 -9.292 -14.738 1.00 87.38 255 HIS A N 1
ATOM 2065 C CA . HIS A 1 255 ? 20.655 -10.515 -15.391 1.00 87.38 255 HIS A CA 1
ATOM 2066 C C . HIS A 1 255 ? 20.358 -10.239 -16.870 1.00 87.38 255 HIS A C 1
ATOM 2068 O O . HIS A 1 255 ? 19.815 -9.180 -17.173 1.00 87.38 255 HIS A O 1
ATOM 2074 N N . PRO A 1 256 ? 20.648 -11.171 -17.792 1.00 86.50 256 PRO A N 1
ATOM 2075 C CA . PRO A 1 256 ? 20.217 -11.046 -19.181 1.00 86.50 256 PRO A CA 1
ATOM 2076 C C . PRO A 1 256 ? 18.683 -11.047 -19.293 1.00 86.50 256 PRO A C 1
ATOM 2078 O O . PRO A 1 256 ? 17.983 -11.690 -18.507 1.00 86.50 256 PRO A O 1
ATOM 2081 N N . CYS A 1 257 ? 18.148 -10.347 -20.296 1.00 90.94 257 CYS A N 1
ATOM 2082 C CA . CYS A 1 257 ? 16.712 -10.339 -20.562 1.00 90.94 257 CYS A CA 1
ATOM 2083 C C . CYS A 1 257 ? 16.280 -11.675 -21.203 1.00 90.94 257 CYS A C 1
ATOM 2085 O O . CYS A 1 257 ? 16.791 -12.000 -22.277 1.00 90.94 257 CYS A O 1
ATOM 2087 N N . PRO A 1 258 ? 15.350 -12.443 -20.596 1.00 92.88 258 PRO A N 1
ATOM 2088 C CA . PRO A 1 258 ? 14.771 -13.616 -21.241 1.00 92.88 258 PRO A CA 1
ATOM 2089 C C . PRO A 1 258 ? 13.876 -13.196 -22.411 1.00 92.88 258 PRO A C 1
ATOM 2091 O O . PRO A 1 258 ? 13.435 -12.037 -22.491 1.00 92.88 258 PRO A O 1
ATOM 2094 N N . LYS A 1 259 ? 13.573 -14.144 -23.301 1.00 92.81 259 LYS A N 1
ATOM 2095 C CA . LYS A 1 259 ? 12.653 -13.945 -24.422 1.00 92.81 259 LYS A CA 1
ATOM 2096 C C . LYS A 1 259 ? 11.320 -13.433 -23.889 1.00 92.81 259 LYS A C 1
ATOM 2098 O O . LYS A 1 259 ? 10.737 -13.982 -22.959 1.00 92.81 259 LYS A O 1
ATOM 2103 N N . GLN A 1 260 ? 10.843 -12.351 -24.488 1.00 94.00 260 GLN A N 1
ATOM 2104 C CA . GLN A 1 260 ? 9.600 -11.712 -24.085 1.00 94.00 260 GLN A CA 1
ATOM 2105 C C . GLN A 1 260 ? 8.445 -12.228 -24.948 1.00 94.00 260 GLN A C 1
ATOM 2107 O O . GLN A 1 260 ? 8.590 -12.302 -26.170 1.00 94.00 260 GLN A O 1
ATOM 2112 N N . PRO A 1 261 ? 7.290 -12.573 -24.355 1.00 95.19 261 PRO A N 1
ATOM 2113 C CA . PRO A 1 261 ? 6.128 -12.980 -25.120 1.00 95.19 261 PRO A CA 1
ATOM 2114 C C . PRO A 1 261 ? 5.479 -11.765 -25.791 1.00 95.19 261 PRO A C 1
ATOM 2116 O O . PRO A 1 261 ? 5.604 -10.626 -25.325 1.00 95.19 261 PRO A O 1
ATOM 2119 N N . ALA A 1 262 ? 4.743 -12.028 -26.870 1.00 94.31 262 ALA A N 1
ATOM 2120 C CA . ALA A 1 262 ? 3.999 -11.004 -27.587 1.00 94.31 262 ALA A CA 1
ATOM 2121 C C . ALA A 1 262 ? 2.897 -10.386 -26.707 1.00 94.31 262 ALA A C 1
ATOM 2123 O O . ALA A 1 262 ? 2.162 -11.086 -26.006 1.00 94.31 262 ALA A O 1
ATOM 2124 N N . VAL A 1 263 ? 2.771 -9.063 -26.792 1.00 97.25 263 VAL A N 1
ATOM 2125 C CA . VAL A 1 263 ? 1.682 -8.274 -26.209 1.00 97.25 263 VAL A CA 1
ATOM 2126 C C . VAL A 1 263 ? 1.016 -7.511 -27.343 1.00 97.25 263 VAL A C 1
ATOM 2128 O O . VAL A 1 263 ? 1.692 -6.846 -28.126 1.00 97.25 263 VAL A O 1
ATOM 2131 N N . HIS A 1 264 ? -0.306 -7.609 -27.433 1.00 96.44 264 HIS A N 1
ATOM 2132 C CA . HIS A 1 264 ? -1.078 -6.919 -28.460 1.00 96.44 264 HIS A CA 1
ATOM 2133 C C . HIS A 1 264 ? -1.467 -5.521 -27.985 1.00 96.44 264 HIS A C 1
ATOM 2135 O O . HIS A 1 264 ? -1.817 -5.330 -26.820 1.00 96.44 264 HIS A O 1
ATOM 2141 N N . ILE A 1 265 ? -1.446 -4.561 -28.903 1.00 96.44 265 ILE A N 1
ATOM 2142 C CA . ILE A 1 265 ? -1.899 -3.187 -28.690 1.00 96.44 265 ILE A CA 1
ATOM 2143 C C . ILE A 1 265 ? -3.146 -2.919 -29.532 1.00 96.44 265 ILE A C 1
ATOM 2145 O O . ILE A 1 265 ? -3.220 -3.345 -30.684 1.00 96.44 265 ILE A O 1
ATOM 2149 N N . PHE A 1 266 ? -4.117 -2.214 -28.960 1.00 95.12 266 PHE A N 1
ATOM 2150 C CA . PHE A 1 266 ? -5.206 -1.591 -29.708 1.00 95.12 266 PHE A CA 1
ATOM 2151 C C . PHE A 1 266 ? -5.509 -0.214 -29.117 1.00 95.12 266 PHE A C 1
ATOM 2153 O O . PHE A 1 266 ? -5.386 -0.018 -27.910 1.00 95.12 266 PHE A O 1
ATOM 2160 N N . THR A 1 267 ? -5.902 0.736 -29.959 1.00 93.50 267 THR A N 1
ATOM 2161 C CA . THR A 1 267 ? -6.251 2.097 -29.534 1.00 93.50 267 THR A CA 1
ATOM 2162 C C . THR A 1 267 ? -7.727 2.332 -29.813 1.00 93.50 267 THR A C 1
ATOM 2164 O O . THR A 1 267 ? -8.184 2.094 -30.928 1.00 93.50 267 THR A O 1
ATOM 2167 N N . ASP A 1 268 ? -8.459 2.792 -28.802 1.00 91.12 268 ASP A N 1
ATOM 2168 C CA . ASP A 1 268 ? -9.850 3.229 -28.898 1.00 91.12 268 ASP A CA 1
ATOM 2169 C C . ASP A 1 268 ? -9.937 4.671 -28.383 1.00 91.12 268 ASP A C 1
ATOM 2171 O O . ASP A 1 268 ? -9.683 4.945 -27.205 1.00 91.12 268 ASP A O 1
ATOM 2175 N N . LYS A 1 269 ? -10.248 5.605 -29.290 1.00 92.31 269 LYS A N 1
ATOM 2176 C CA . LYS A 1 269 ? -10.255 7.057 -29.034 1.00 92.31 269 LYS A CA 1
ATOM 2177 C C . LYS A 1 269 ? -8.944 7.492 -28.348 1.00 92.31 269 LYS A C 1
ATOM 2179 O O . LYS A 1 269 ? -7.854 7.190 -28.834 1.00 92.31 269 LYS A O 1
ATOM 2184 N N . ASP A 1 270 ? -9.041 8.151 -27.196 1.00 93.56 270 ASP A N 1
ATOM 2185 C CA . ASP A 1 270 ? -7.910 8.645 -26.403 1.00 93.56 270 ASP A CA 1
ATOM 2186 C C . ASP A 1 270 ? -7.330 7.606 -25.423 1.00 93.56 270 ASP A C 1
ATOM 2188 O O . ASP A 1 270 ? -6.536 7.958 -24.543 1.00 93.56 270 ASP A O 1
ATOM 2192 N N . THR A 1 271 ? -7.716 6.329 -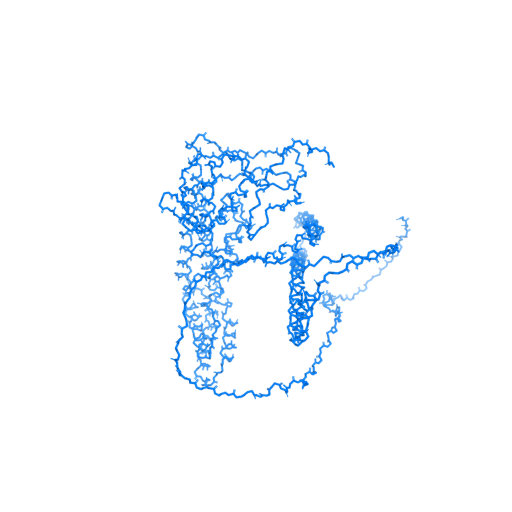25.543 1.00 95.94 271 THR A N 1
ATOM 2193 C CA . THR A 1 271 ? -7.237 5.229 -24.692 1.00 95.94 271 THR A CA 1
ATOM 2194 C C . THR A 1 271 ? -6.487 4.180 -25.508 1.00 95.94 271 THR A C 1
ATOM 2196 O O . THR A 1 271 ? -7.000 3.591 -26.456 1.00 95.94 271 THR A O 1
ATOM 2199 N N . THR A 1 272 ? -5.259 3.892 -25.093 1.00 97.38 272 THR A N 1
ATOM 2200 C CA . THR A 1 272 ? -4.462 2.773 -25.590 1.00 97.38 272 THR A CA 1
ATOM 2201 C C . THR A 1 272 ? -4.612 1.586 -24.644 1.00 97.38 272 THR A C 1
ATOM 2203 O O . THR A 1 272 ? -4.480 1.708 -23.423 1.00 97.38 272 THR A O 1
ATOM 2206 N N . HIS A 1 273 ? -4.870 0.415 -25.209 1.00 96.94 273 HIS A N 1
ATOM 2207 C CA . HIS A 1 273 ? -5.031 -0.835 -24.488 1.00 96.94 273 HIS A CA 1
ATOM 2208 C C . HIS A 1 273 ? -3.909 -1.810 -24.839 1.00 96.94 273 HIS A C 1
ATOM 2210 O O . HIS A 1 273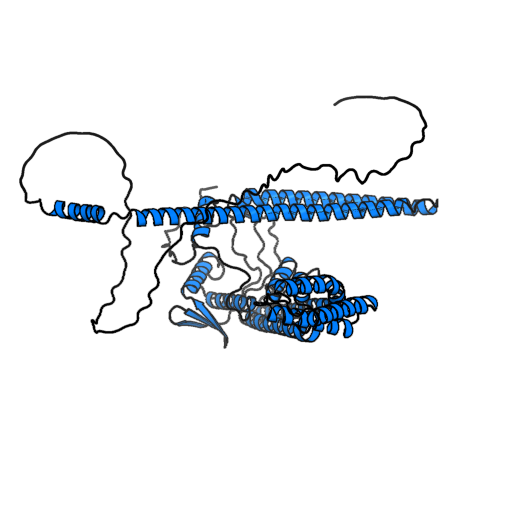 ? -3.556 -1.978 -26.006 1.00 96.94 273 HIS A O 1
ATOM 2216 N N . LEU A 1 274 ? -3.384 -2.496 -23.824 1.00 97.50 274 LEU A N 1
ATOM 2217 C CA . LEU A 1 274 ? -2.372 -3.537 -23.977 1.00 97.50 274 LEU A CA 1
ATOM 2218 C C . LEU A 1 274 ? -2.928 -4.862 -23.455 1.00 97.50 274 LEU A C 1
ATOM 2220 O O . LEU A 1 274 ? -3.339 -4.948 -22.296 1.00 97.50 274 LEU A O 1
ATOM 2224 N N . ARG A 1 275 ? -2.923 -5.899 -24.293 1.00 97.31 275 ARG A N 1
ATOM 2225 C CA . ARG A 1 275 ? -3.470 -7.224 -23.982 1.00 97.31 275 ARG A CA 1
ATOM 2226 C C . ARG A 1 275 ? -2.386 -8.295 -24.000 1.00 97.31 275 ARG A C 1
ATOM 2228 O O . ARG A 1 275 ? -1.701 -8.482 -25.007 1.00 97.31 275 ARG A O 1
ATOM 2235 N N . TYR A 1 276 ? -2.300 -9.043 -22.907 1.00 97.44 276 TYR A N 1
ATOM 2236 C CA . TYR A 1 276 ? -1.480 -10.241 -22.780 1.00 97.44 276 TYR A CA 1
ATOM 2237 C C . TYR A 1 276 ? -2.365 -11.409 -22.338 1.00 97.44 276 TYR A C 1
ATOM 2239 O O . TYR A 1 276 ? -3.010 -11.341 -21.290 1.00 97.44 276 TYR A O 1
ATOM 2247 N N . LYS A 1 277 ? -2.416 -12.482 -23.139 1.00 95.25 277 LYS A N 1
ATOM 2248 C CA . LYS A 1 277 ? -3.389 -13.578 -22.966 1.00 95.25 277 LYS A CA 1
ATOM 2249 C C . LYS A 1 277 ? -4.809 -12.987 -22.807 1.00 95.25 277 LYS A C 1
ATOM 2251 O O . LYS A 1 277 ? -5.241 -12.219 -23.666 1.00 95.25 277 LYS A O 1
ATOM 2256 N N . ASN A 1 278 ? -5.500 -13.286 -21.705 1.00 91.62 278 ASN A N 1
ATOM 2257 C CA . ASN A 1 278 ? -6.861 -12.810 -21.424 1.00 91.62 278 ASN A CA 1
ATOM 2258 C C . ASN A 1 278 ? -6.905 -11.512 -20.587 1.00 91.62 278 ASN A C 1
ATOM 2260 O O . ASN A 1 278 ? -7.986 -11.069 -20.212 1.00 91.62 278 ASN A O 1
ATOM 2264 N N . ASP A 1 279 ? -5.754 -10.914 -20.265 1.00 94.31 279 ASP A N 1
ATOM 2265 C CA . ASP A 1 279 ? -5.636 -9.764 -19.362 1.00 94.31 279 ASP A CA 1
ATOM 2266 C C . ASP A 1 279 ? -5.339 -8.484 -20.159 1.00 94.31 279 ASP A C 1
ATOM 2268 O O . ASP A 1 279 ? -4.342 -8.392 -20.886 1.00 94.31 279 ASP A O 1
ATOM 2272 N N . SER A 1 280 ? -6.236 -7.501 -20.059 1.00 94.56 280 SER A N 1
ATOM 2273 C CA . SER A 1 280 ? -6.208 -6.269 -20.851 1.00 94.56 280 SER A CA 1
ATOM 2274 C C . SER A 1 280 ? -6.112 -5.055 -19.935 1.00 94.56 280 SER A C 1
ATOM 2276 O O . SER A 1 280 ? -7.004 -4.793 -19.132 1.00 94.56 280 SER A O 1
ATOM 2278 N N . LEU A 1 281 ? -5.041 -4.285 -20.097 1.00 95.19 281 LEU A N 1
ATOM 2279 C CA . LEU A 1 281 ? -4.770 -3.062 -19.346 1.00 95.19 281 LEU A CA 1
ATOM 2280 C C . LEU A 1 281 ? -5.060 -1.840 -20.220 1.00 95.19 281 LEU A C 1
ATOM 2282 O O . LEU A 1 281 ? -4.999 -1.933 -21.446 1.00 95.19 281 LEU A O 1
ATOM 2286 N N . ARG A 1 282 ? -5.377 -0.706 -19.589 1.00 94.38 282 ARG A N 1
ATOM 2287 C CA . ARG A 1 282 ? -5.696 0.566 -20.253 1.00 94.38 282 ARG A CA 1
ATOM 2288 C C . ARG A 1 282 ? -4.794 1.693 -19.757 1.00 94.38 282 ARG A C 1
ATOM 229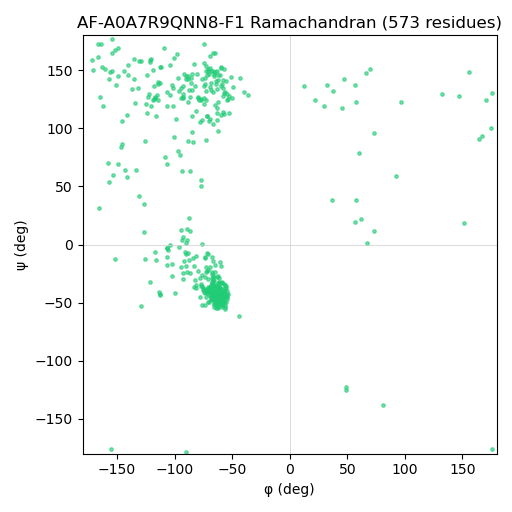0 O O . ARG A 1 282 ? -4.429 1.722 -18.584 1.00 94.38 282 ARG A O 1
ATOM 2297 N N . ILE A 1 283 ? -4.461 2.619 -20.646 1.00 95.12 283 ILE A N 1
ATOM 2298 C CA . ILE A 1 283 ? -3.718 3.853 -20.370 1.00 95.12 283 ILE A CA 1
ATOM 2299 C C . ILE A 1 283 ? -4.186 4.924 -21.365 1.00 95.12 283 ILE A C 1
ATOM 2301 O O . ILE A 1 283 ? -4.489 4.610 -22.511 1.00 95.12 283 ILE A O 1
ATOM 2305 N N . SER A 1 284 ? -4.248 6.195 -20.963 1.00 94.88 284 SER A N 1
ATOM 2306 C CA . SER A 1 284 ? -4.495 7.283 -21.922 1.00 94.88 284 SER A CA 1
ATOM 2307 C C . SER A 1 284 ? -3.395 7.311 -22.991 1.00 94.88 284 SER A C 1
ATOM 2309 O O . SER A 1 284 ? -2.210 7.213 -22.664 1.00 94.88 284 SER A O 1
ATOM 2311 N N . THR A 1 285 ? -3.764 7.483 -24.260 1.00 95.25 285 THR A N 1
ATOM 2312 C CA . THR A 1 285 ? -2.838 7.494 -25.404 1.00 95.25 285 THR A CA 1
ATOM 2313 C C . THR A 1 285 ? -1.725 8.539 -25.245 1.00 95.25 285 THR A C 1
ATOM 2315 O O . THR A 1 285 ? -0.572 8.254 -25.564 1.00 95.25 285 THR A O 1
ATOM 2318 N N . LEU A 1 286 ? -2.013 9.693 -24.630 1.00 93.62 286 LEU A N 1
ATOM 2319 C CA . LEU A 1 286 ? -1.007 10.707 -24.283 1.00 93.62 286 LEU A CA 1
ATOM 2320 C C . LEU A 1 286 ? 0.063 10.171 -23.312 1.00 93.62 286 LEU A C 1
ATOM 2322 O O . LEU A 1 286 ? 1.260 10.401 -23.481 1.00 93.62 286 LEU A O 1
ATOM 2326 N N . TYR A 1 287 ? -0.353 9.421 -22.290 1.00 93.44 287 TYR A N 1
ATOM 2327 C CA . TYR A 1 287 ? 0.573 8.816 -21.331 1.00 93.44 287 TYR A CA 1
ATOM 2328 C C . TYR A 1 287 ? 1.284 7.586 -21.913 1.00 93.44 287 TYR A C 1
ATOM 2330 O O . TYR A 1 287 ? 2.415 7.307 -21.523 1.00 93.44 287 TYR A O 1
ATOM 2338 N N . PHE A 1 288 ? 0.686 6.889 -22.883 1.00 95.31 288 PHE A N 1
ATOM 2339 C CA . PHE A 1 288 ? 1.378 5.853 -23.653 1.00 95.31 288 PHE A CA 1
ATOM 2340 C C . PHE A 1 288 ? 2.517 6.447 -24.500 1.00 95.31 288 PHE A C 1
ATOM 2342 O O . PHE A 1 288 ? 3.648 5.970 -24.419 1.00 95.31 288 PHE A O 1
ATOM 2349 N N . GLN A 1 289 ? 2.265 7.552 -25.210 1.00 94.69 289 GLN A N 1
ATOM 2350 C CA . GLN A 1 289 ? 3.297 8.312 -25.932 1.00 94.69 289 GLN A CA 1
ATOM 2351 C C . GLN A 1 289 ? 4.392 8.834 -24.985 1.00 94.69 289 GLN A C 1
ATOM 2353 O O . GLN A 1 289 ? 5.579 8.760 -25.307 1.00 94.69 289 GLN A O 1
ATOM 2358 N N . LYS A 1 290 ? 4.025 9.280 -23.771 1.00 92.94 290 LYS A N 1
ATOM 2359 C CA . LYS A 1 290 ? 4.996 9.649 -22.724 1.00 92.94 290 LYS A CA 1
ATOM 2360 C C . LYS A 1 290 ? 5.911 8.478 -22.363 1.00 92.94 290 LYS A C 1
ATOM 2362 O O . LYS A 1 290 ? 7.120 8.667 -22.244 1.00 92.94 290 LYS A O 1
ATOM 2367 N N . LEU A 1 291 ? 5.353 7.278 -22.185 1.00 95.06 291 LEU A N 1
ATOM 2368 C CA . LEU A 1 291 ? 6.140 6.074 -21.909 1.00 95.06 291 LEU A CA 1
ATOM 2369 C C . LEU A 1 291 ? 7.040 5.695 -23.090 1.00 95.06 291 LEU A C 1
ATOM 2371 O O . LEU A 1 291 ? 8.166 5.270 -22.849 1.00 95.06 291 LEU A O 1
ATOM 2375 N N . GLU A 1 292 ? 6.603 5.889 -24.337 1.00 94.19 292 GLU A N 1
ATOM 2376 C CA . GLU A 1 292 ? 7.448 5.663 -25.518 1.00 94.19 292 GLU A CA 1
ATOM 2377 C C . GLU A 1 292 ? 8.657 6.610 -25.543 1.00 94.19 292 GLU A C 1
ATOM 2379 O O . GLU A 1 292 ? 9.790 6.160 -25.727 1.00 94.19 292 GLU A O 1
ATOM 2384 N N . GLN A 1 293 ? 8.449 7.906 -25.285 1.00 91.38 293 GLN A N 1
ATOM 2385 C CA . GLN A 1 293 ? 9.544 8.879 -25.253 1.00 91.38 293 GLN A CA 1
ATOM 2386 C C . GLN A 1 293 ? 10.498 8.630 -24.076 1.00 91.38 293 GLN A C 1
ATOM 2388 O O . GLN A 1 293 ? 11.717 8.635 -24.251 1.00 91.38 293 GLN A O 1
ATOM 2393 N N . LEU A 1 294 ? 9.963 8.312 -22.892 1.00 91.25 294 LEU A N 1
ATOM 2394 C CA . LEU A 1 294 ? 10.772 7.887 -21.746 1.00 91.25 294 LEU A CA 1
ATOM 2395 C C . LEU A 1 294 ? 11.578 6.620 -22.059 1.00 91.25 294 LEU A C 1
ATOM 2397 O O . LEU A 1 294 ? 12.746 6.544 -21.684 1.00 91.25 294 LEU A O 1
ATOM 2401 N N . TYR A 1 295 ? 11.002 5.649 -22.769 1.00 92.62 295 TYR A N 1
ATOM 2402 C CA . TYR A 1 295 ? 11.722 4.453 -23.204 1.00 92.62 295 TYR A CA 1
ATOM 2403 C C . TYR A 1 295 ? 12.851 4.811 -24.176 1.00 92.62 295 TYR A C 1
ATOM 2405 O O . TYR A 1 295 ? 13.981 4.371 -23.978 1.00 92.62 295 TYR A O 1
ATOM 2413 N N . ARG A 1 296 ? 12.588 5.691 -25.152 1.00 93.12 296 ARG A N 1
ATOM 2414 C CA . ARG A 1 296 ? 13.588 6.189 -26.112 1.00 93.12 296 ARG A CA 1
ATOM 2415 C C . ARG A 1 296 ? 14.791 6.854 -25.441 1.00 93.12 296 ARG A C 1
ATOM 2417 O O . ARG A 1 296 ? 15.906 6.693 -25.925 1.00 93.12 296 ARG A O 1
ATOM 2424 N N . TYR A 1 297 ? 14.569 7.582 -24.348 1.00 88.81 297 TYR A N 1
ATOM 2425 C CA . TYR A 1 297 ? 15.628 8.281 -23.610 1.00 88.81 297 TYR A CA 1
ATOM 2426 C C . TYR A 1 297 ? 16.389 7.379 -22.622 1.00 88.81 297 TYR A C 1
ATOM 2428 O O . TYR A 1 297 ? 17.568 7.615 -22.374 1.00 88.81 297 TYR A O 1
ATOM 2436 N N . ASN A 1 298 ? 15.739 6.358 -22.050 1.00 88.25 298 ASN A N 1
ATOM 2437 C CA . ASN A 1 298 ? 16.265 5.624 -20.888 1.00 88.25 298 ASN A CA 1
ATOM 2438 C C . ASN A 1 298 ? 16.579 4.135 -21.142 1.00 88.25 298 ASN A C 1
ATOM 2440 O O . ASN A 1 298 ? 17.219 3.502 -20.302 1.00 88.25 298 ASN A O 1
ATOM 2444 N N . CYS A 1 299 ? 16.126 3.548 -22.254 1.00 90.75 299 CYS A N 1
ATOM 2445 C CA . CYS A 1 299 ? 16.330 2.132 -22.565 1.00 90.75 299 CYS A CA 1
ATOM 2446 C C . CYS A 1 299 ? 17.511 1.928 -23.526 1.00 90.75 299 CYS A C 1
ATOM 2448 O O . CYS A 1 299 ? 17.429 2.205 -24.722 1.00 90.75 299 CYS A O 1
ATOM 2450 N N . PHE A 1 300 ? 18.617 1.399 -23.001 1.00 88.75 300 PHE A N 1
ATOM 2451 C CA . PHE A 1 300 ? 19.843 1.189 -23.778 1.00 88.75 300 PHE A CA 1
ATOM 2452 C C . PHE A 1 300 ? 19.914 -0.178 -24.479 1.00 88.75 300 PHE A C 1
ATOM 2454 O O . PHE A 1 300 ? 20.630 -0.307 -25.473 1.00 88.75 300 PHE A O 1
ATOM 2461 N N . ASP A 1 301 ? 19.180 -1.180 -23.980 1.00 89.69 301 ASP A N 1
ATOM 2462 C CA . ASP A 1 301 ? 19.249 -2.583 -24.414 1.00 89.69 301 ASP A CA 1
ATOM 2463 C C . ASP A 1 301 ? 18.255 -2.959 -25.531 1.00 89.69 301 ASP A C 1
ATOM 2465 O O . ASP A 1 301 ? 18.429 -3.986 -26.183 1.00 89.69 301 ASP A O 1
ATOM 2469 N N . ASP A 1 302 ? 17.256 -2.117 -25.812 1.00 92.50 302 ASP A N 1
ATOM 2470 C CA . ASP A 1 302 ? 16.223 -2.363 -26.829 1.00 92.50 302 ASP A CA 1
ATOM 2471 C C . ASP A 1 302 ? 15.983 -1.139 -27.732 1.00 92.50 302 ASP A C 1
ATOM 2473 O O . ASP A 1 302 ? 14.897 -0.563 -27.810 1.00 92.50 302 ASP A O 1
ATOM 2477 N N . ARG A 1 303 ? 17.017 -0.755 -28.490 1.00 89.44 303 ARG A N 1
ATOM 2478 C CA . ARG A 1 303 ? 16.945 0.358 -29.462 1.00 89.44 303 ARG A CA 1
ATOM 2479 C C . ARG A 1 303 ? 15.909 0.157 -30.581 1.00 89.44 303 ARG A C 1
ATOM 2481 O O . ARG A 1 303 ? 15.599 1.110 -31.290 1.00 89.44 303 ARG A O 1
ATOM 2488 N N . LYS A 1 304 ? 15.412 -1.072 -30.774 1.00 92.94 304 LYS A N 1
ATOM 2489 C CA . LYS A 1 304 ? 14.413 -1.434 -31.796 1.00 92.94 304 LYS A CA 1
ATOM 2490 C C . LYS A 1 304 ? 12.973 -1.456 -31.267 1.00 92.94 304 LYS A C 1
ATOM 2492 O O . LYS A 1 304 ? 12.071 -1.670 -32.066 1.00 92.94 304 LYS A O 1
ATOM 2497 N N . PHE A 1 305 ? 12.754 -1.204 -29.971 1.00 94.88 305 PHE A N 1
ATOM 2498 C CA . PHE A 1 305 ? 11.434 -1.226 -29.322 1.00 94.88 305 PHE A CA 1
ATOM 2499 C C . PHE A 1 305 ? 10.738 -2.602 -29.376 1.00 94.88 305 PHE A C 1
ATOM 2501 O O . PHE A 1 305 ? 9.524 -2.702 -29.199 1.00 94.88 305 PHE A O 1
ATOM 2508 N N . ASN A 1 306 ? 11.504 -3.683 -29.553 1.00 93.94 306 ASN A N 1
ATOM 2509 C CA . ASN A 1 306 ? 10.990 -5.053 -29.626 1.00 93.94 306 ASN A CA 1
ATOM 2510 C C . ASN A 1 306 ? 10.371 -5.516 -28.296 1.00 93.94 306 ASN A C 1
ATOM 2512 O O . ASN A 1 306 ? 9.495 -6.376 -28.282 1.00 93.94 306 ASN A O 1
ATOM 2516 N N . LEU A 1 307 ? 10.845 -4.969 -27.173 1.00 95.56 307 LEU A N 1
ATOM 2517 C CA . LEU A 1 307 ? 10.433 -5.324 -25.813 1.00 95.56 307 LEU A CA 1
ATOM 2518 C C . LEU A 1 307 ? 9.529 -4.248 -25.185 1.00 95.56 307 LEU A C 1
ATOM 2520 O O . LEU A 1 307 ? 9.025 -4.444 -24.076 1.00 95.56 307 LEU A O 1
ATOM 2524 N N . PHE A 1 308 ? 9.317 -3.120 -25.876 1.00 96.62 308 PHE A N 1
ATOM 2525 C CA . PHE A 1 308 ? 8.601 -1.949 -25.366 1.00 96.62 308 PHE A CA 1
ATOM 2526 C C . PHE A 1 308 ? 7.185 -2.291 -24.884 1.00 96.62 308 PHE A C 1
ATOM 2528 O O . PHE A 1 308 ? 6.875 -2.075 -23.713 1.00 96.62 308 PHE A O 1
ATOM 2535 N N . LEU A 1 309 ? 6.347 -2.895 -25.738 1.00 97.25 309 LEU A N 1
ATOM 2536 C CA . LEU A 1 309 ? 4.963 -3.250 -25.384 1.00 97.25 309 LEU A CA 1
ATOM 2537 C C . LEU A 1 309 ? 4.903 -4.198 -24.178 1.00 97.25 309 LEU A C 1
ATOM 2539 O O . LEU A 1 309 ? 4.083 -4.016 -23.277 1.00 97.25 309 LEU A O 1
ATOM 2543 N N . THR A 1 310 ? 5.810 -5.173 -24.120 1.00 97.25 310 THR A N 1
ATOM 2544 C CA . THR A 1 310 ? 5.863 -6.165 -23.043 1.00 97.25 310 THR A CA 1
ATOM 2545 C C . THR A 1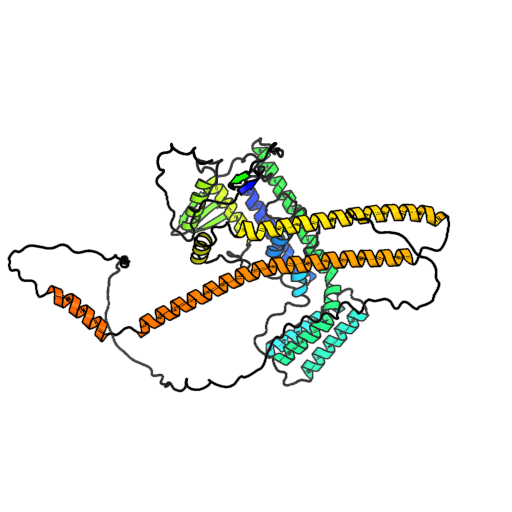 310 ? 6.315 -5.555 -21.712 1.00 97.25 310 THR A C 1
ATOM 2547 O O . THR A 1 310 ? 5.764 -5.879 -20.652 1.00 97.25 310 THR A O 1
ATOM 2550 N N . ARG A 1 311 ? 7.259 -4.607 -21.752 1.00 96.62 311 ARG A N 1
ATOM 2551 C CA . ARG A 1 311 ? 7.702 -3.830 -20.584 1.00 96.62 311 ARG A CA 1
ATOM 2552 C C . ARG A 1 311 ? 6.634 -2.835 -20.119 1.00 96.62 311 ARG A C 1
ATOM 2554 O O . ARG A 1 311 ? 6.410 -2.740 -18.915 1.00 96.62 311 ARG A O 1
ATOM 2561 N N . VAL A 1 312 ? 5.913 -2.170 -21.028 1.00 97.44 312 VAL A N 1
ATOM 2562 C CA . VAL A 1 312 ? 4.782 -1.281 -20.683 1.00 97.44 312 VAL A CA 1
ATOM 2563 C C . VAL A 1 312 ? 3.625 -2.064 -20.063 1.00 97.44 312 VAL A C 1
ATOM 2565 O O . VAL A 1 312 ? 3.104 -1.646 -19.031 1.00 97.44 312 VAL A O 1
ATOM 2568 N N . TRP A 1 313 ? 3.253 -3.226 -20.610 1.00 97.94 313 TRP A N 1
ATOM 2569 C CA . TRP A 1 313 ? 2.226 -4.073 -19.991 1.00 97.94 313 TRP A CA 1
ATOM 2570 C C . TRP A 1 313 ? 2.641 -4.508 -18.580 1.00 97.94 313 TRP A C 1
ATOM 2572 O O . TRP A 1 313 ? 1.862 -4.378 -17.637 1.00 97.94 313 TRP A O 1
ATOM 2582 N N . SER A 1 314 ? 3.898 -4.931 -18.410 1.00 97.56 314 SER A N 1
ATOM 2583 C CA . SER A 1 314 ? 4.442 -5.325 -17.104 1.00 97.56 314 SER A CA 1
ATOM 2584 C C . SER A 1 314 ? 4.458 -4.164 -16.099 1.00 97.56 314 SER A C 1
ATOM 2586 O O . SER A 1 314 ? 4.103 -4.350 -14.935 1.00 97.56 314 SER A O 1
ATOM 2588 N N . LEU A 1 315 ? 4.818 -2.955 -16.546 1.00 96.62 315 LEU A N 1
ATOM 2589 C CA . LEU A 1 315 ? 4.763 -1.723 -15.756 1.00 96.62 315 LEU A CA 1
ATOM 2590 C C . LEU A 1 315 ? 3.333 -1.446 -15.273 1.00 96.62 315 LEU A C 1
ATOM 2592 O O . LEU A 1 315 ? 3.105 -1.315 -14.069 1.00 96.62 315 LEU A O 1
ATOM 2596 N N . LEU A 1 316 ? 2.364 -1.413 -16.192 1.00 95.88 316 LEU A N 1
ATOM 2597 C CA . LEU A 1 316 ? 0.959 -1.162 -15.866 1.00 95.88 316 LEU A CA 1
ATOM 2598 C C . LEU A 1 316 ? 0.396 -2.231 -14.924 1.00 95.88 316 LEU A C 1
ATOM 2600 O O . LEU A 1 316 ? -0.273 -1.885 -13.949 1.00 95.88 316 LEU A O 1
ATOM 2604 N N . LYS A 1 317 ? 0.715 -3.515 -15.146 1.00 96.25 317 LYS A N 1
ATOM 2605 C CA . LYS A 1 317 ? 0.246 -4.602 -14.276 1.00 96.25 317 LYS A CA 1
ATOM 2606 C C . LYS A 1 317 ? 0.784 -4.461 -12.858 1.00 96.25 317 LYS A C 1
ATOM 2608 O O . LYS A 1 317 ? 0.055 -4.694 -11.891 1.00 96.25 317 LYS A O 1
ATOM 2613 N N . ARG A 1 318 ? 2.039 -4.031 -12.720 1.00 95.25 318 ARG A N 1
ATOM 2614 C CA . ARG A 1 318 ? 2.676 -3.807 -11.422 1.00 95.25 318 ARG A CA 1
ATOM 2615 C C . ARG A 1 318 ? 2.037 -2.645 -10.662 1.00 95.25 318 ARG A C 1
ATOM 2617 O O . ARG A 1 318 ? 1.717 -2.812 -9.489 1.00 95.25 318 ARG A O 1
ATOM 2624 N N . TYR A 1 319 ? 1.771 -1.515 -11.318 1.00 92.94 319 TYR A N 1
ATOM 2625 C CA . TYR A 1 319 ? 1.068 -0.391 -10.683 1.00 92.94 319 TYR A CA 1
ATOM 2626 C C . TYR A 1 319 ? -0.394 -0.729 -10.340 1.00 92.94 319 TYR A C 1
ATOM 2628 O O . TYR A 1 319 ? -0.830 -0.436 -9.230 1.00 92.94 319 TYR A O 1
ATOM 2636 N N . GLN A 1 320 ? -1.121 -1.444 -11.209 1.00 92.88 320 GLN A N 1
ATOM 2637 C CA . GLN A 1 320 ? -2.457 -1.970 -10.888 1.00 92.88 320 GLN A CA 1
ATOM 2638 C C . GLN A 1 320 ? -2.420 -2.888 -9.650 1.00 92.88 320 GLN A C 1
ATOM 2640 O O . GLN A 1 320 ? -3.244 -2.763 -8.752 1.00 92.88 320 GLN A O 1
ATOM 2645 N N . THR A 1 321 ? -1.431 -3.779 -9.556 1.00 94.06 321 THR A N 1
ATOM 2646 C CA . THR A 1 321 ? -1.256 -4.679 -8.398 1.00 94.06 321 THR A CA 1
ATOM 2647 C C . THR A 1 321 ? -0.935 -3.915 -7.106 1.00 94.06 321 THR A C 1
ATOM 2649 O O . THR A 1 321 ? -1.393 -4.288 -6.018 1.00 94.06 321 THR A O 1
ATOM 2652 N N . TRP A 1 322 ? -0.161 -2.833 -7.220 1.00 90.19 322 TRP A N 1
ATOM 2653 C CA . TRP A 1 322 ? 0.204 -1.961 -6.106 1.00 90.19 322 TRP A CA 1
ATOM 2654 C C . TRP A 1 322 ? -0.997 -1.191 -5.543 1.00 90.19 322 TRP A C 1
ATOM 2656 O O . TRP A 1 322 ? -1.190 -1.183 -4.330 1.00 90.19 322 TRP A O 1
ATOM 2666 N N . PHE A 1 323 ? -1.837 -0.597 -6.395 1.00 87.69 323 PHE A N 1
ATOM 2667 C CA . PHE A 1 323 ? -3.032 0.122 -5.936 1.00 87.69 323 PHE A CA 1
ATOM 2668 C C . PHE A 1 323 ? -4.190 -0.823 -5.565 1.00 87.69 323 PHE A C 1
ATOM 2670 O O . PHE A 1 323 ? -4.960 -0.530 -4.650 1.00 87.69 323 PHE A O 1
ATOM 2677 N N . GLY A 1 324 ? -4.276 -1.998 -6.197 1.00 85.31 324 GLY A N 1
ATOM 2678 C CA . GLY A 1 324 ? -5.368 -2.953 -6.013 1.00 85.31 324 GLY A CA 1
ATOM 2679 C C . GLY A 1 324 ? -6.595 -2.568 -6.843 1.00 85.31 324 GLY A C 1
ATOM 2680 O O . GLY A 1 324 ? -6.468 -2.173 -7.997 1.00 85.31 324 GLY A O 1
ATOM 2681 N N . SER A 1 325 ? -7.792 -2.684 -6.263 1.00 69.31 325 SER A N 1
ATOM 2682 C CA . SER A 1 325 ? -9.056 -2.360 -6.950 1.00 69.31 325 SER A CA 1
ATOM 2683 C C . SER A 1 325 ? -9.282 -0.858 -7.188 1.00 69.31 325 SER A C 1
ATOM 2685 O O . SER A 1 325 ? -10.236 -0.495 -7.869 1.00 69.31 325 SER A O 1
ATOM 2687 N N . ASN A 1 326 ? -8.436 0.010 -6.625 1.00 63.41 326 ASN A N 1
ATOM 2688 C CA . ASN A 1 326 ? -8.511 1.460 -6.796 1.00 63.41 326 ASN A CA 1
ATOM 2689 C C . ASN A 1 326 ? -7.621 1.885 -7.978 1.00 63.41 326 ASN A C 1
ATOM 2691 O O . ASN A 1 326 ? -6.428 1.594 -7.981 1.00 63.41 326 ASN A O 1
ATOM 2695 N N . GLU A 1 327 ? -8.166 2.608 -8.964 1.00 56.66 327 GLU A N 1
ATOM 2696 C CA . GLU A 1 327 ? -7.372 3.117 -10.104 1.00 56.66 327 GLU A CA 1
ATOM 2697 C C . GLU A 1 327 ? -6.449 4.296 -9.729 1.00 56.66 327 GLU A C 1
ATOM 2699 O O . GLU A 1 327 ? -5.554 4.657 -10.493 1.00 56.66 327 GLU A O 1
ATOM 2704 N N . SER A 1 328 ? -6.630 4.878 -8.541 1.00 59.38 328 SER A N 1
ATOM 2705 C CA . SER A 1 328 ? -5.795 5.937 -7.973 1.00 59.38 328 SER A CA 1
ATOM 2706 C C . SER A 1 328 ? -5.483 5.650 -6.504 1.00 59.38 328 SER A C 1
ATOM 2708 O O . SER A 1 328 ? -6.336 5.164 -5.759 1.00 59.38 328 SER A O 1
ATOM 2710 N N . SER A 1 329 ? -4.261 5.962 -6.059 1.00 59.06 329 SER A N 1
ATOM 2711 C CA . SER A 1 329 ? -3.955 5.907 -4.627 1.00 59.06 329 SER A CA 1
ATOM 2712 C C . SER A 1 329 ? -4.473 7.160 -3.922 1.00 59.06 329 SER A C 1
ATOM 2714 O O . SER A 1 329 ? -4.056 8.258 -4.289 1.00 59.06 329 SER A O 1
ATOM 2716 N N . PRO A 1 330 ? -5.269 7.038 -2.848 1.00 63.72 330 PRO A N 1
ATOM 2717 C CA . PRO A 1 330 ? -5.579 8.163 -1.971 1.00 63.72 330 PRO A CA 1
ATOM 2718 C C . PRO A 1 330 ? -4.408 8.517 -1.028 1.00 63.72 330 PRO A C 1
ATOM 2720 O O . PRO A 1 330 ? -4.551 9.410 -0.200 1.00 63.72 330 PRO A O 1
ATOM 2723 N N . THR A 1 331 ? -3.265 7.815 -1.095 1.00 65.62 331 THR A N 1
ATOM 2724 C CA . THR A 1 331 ? -2.092 8.071 -0.234 1.00 65.62 331 THR A CA 1
ATOM 2725 C C . THR A 1 331 ? -1.117 9.107 -0.797 1.00 65.62 331 THR A C 1
ATOM 2727 O O . THR A 1 331 ? -0.144 9.424 -0.120 1.00 65.62 331 THR A O 1
ATOM 2730 N N . GLN A 1 332 ? -1.304 9.579 -2.034 1.00 72.44 332 GLN A N 1
ATOM 2731 C CA . GLN A 1 332 ? -0.383 10.506 -2.701 1.00 72.44 332 GLN A CA 1
ATOM 2732 C C . GLN A 1 332 ? -1.088 11.312 -3.801 1.00 72.44 332 GLN A C 1
ATOM 2734 O O . GLN A 1 332 ? -1.983 10.800 -4.471 1.00 72.44 332 GLN A O 1
ATOM 2739 N N . GLY A 1 333 ? -0.642 12.548 -4.024 1.00 72.12 333 GLY A N 1
ATOM 2740 C CA . GLY A 1 333 ? -1.083 13.415 -5.119 1.00 72.12 333 GLY A CA 1
ATOM 2741 C C . GLY A 1 333 ? 0.111 13.978 -5.893 1.00 72.12 333 GLY A C 1
ATOM 2742 O O . GLY A 1 333 ? 1.224 14.024 -5.372 1.00 72.12 333 GLY A O 1
ATOM 2743 N N . ALA A 1 334 ? -0.112 14.388 -7.142 1.00 73.88 334 ALA A N 1
ATOM 2744 C CA . ALA A 1 334 ? 0.889 15.098 -7.936 1.00 73.88 334 ALA A CA 1
ATOM 2745 C C . ALA A 1 334 ? 0.768 16.616 -7.724 1.00 73.88 334 ALA A C 1
ATOM 2747 O O . ALA A 1 334 ? -0.341 17.133 -7.593 1.00 73.88 334 ALA A O 1
ATOM 2748 N N . LEU A 1 335 ? 1.899 17.325 -7.729 1.00 74.94 335 LEU A N 1
ATOM 2749 C CA . LEU A 1 335 ? 1.920 18.789 -7.680 1.00 74.94 335 LEU A CA 1
ATOM 2750 C C . LEU A 1 335 ? 1.472 19.399 -9.029 1.00 74.94 335 LEU A C 1
ATOM 2752 O O . LEU A 1 335 ? 1.668 18.772 -10.076 1.00 74.94 335 LEU A O 1
ATOM 2756 N N . PRO A 1 336 ? 0.914 20.625 -9.044 1.00 79.00 336 PRO A N 1
ATOM 2757 C CA . PRO A 1 336 ? 0.608 21.342 -10.281 1.00 79.00 336 PRO A CA 1
ATOM 2758 C C . PRO A 1 336 ? 1.846 21.610 -11.154 1.00 79.00 336 PRO A C 1
ATOM 2760 O O . PRO A 1 336 ? 2.958 21.796 -10.660 1.00 79.00 336 PRO A O 1
ATOM 2763 N N . LEU A 1 337 ? 1.650 21.714 -12.473 1.00 74.25 337 LEU A N 1
ATOM 2764 C CA . LEU A 1 337 ? 2.734 21.975 -13.438 1.00 74.25 337 LEU A CA 1
ATOM 2765 C C . LEU A 1 337 ? 3.438 23.321 -13.206 1.00 74.25 337 LEU A C 1
ATOM 2767 O O . LEU A 1 337 ? 4.646 23.433 -13.411 1.00 74.25 337 LEU A O 1
ATOM 2771 N N . SER A 1 338 ? 2.697 24.329 -12.742 1.00 76.38 338 SER A N 1
ATOM 2772 C CA . SER A 1 338 ? 3.242 25.628 -12.335 1.00 76.38 338 SER A CA 1
ATOM 2773 C C . SER A 1 338 ? 4.261 25.487 -11.202 1.00 76.38 338 SER A C 1
ATOM 2775 O O . SER A 1 338 ? 5.328 26.093 -11.270 1.00 76.38 338 SER A O 1
ATOM 2777 N N . VAL A 1 339 ? 3.987 24.628 -10.214 1.00 72.38 339 VAL A N 1
ATOM 2778 C CA . VAL A 1 339 ? 4.903 24.343 -9.100 1.00 72.38 339 VAL A CA 1
ATOM 2779 C C . VAL A 1 339 ? 6.176 23.671 -9.615 1.00 72.38 339 VAL A C 1
ATOM 2781 O O . VAL A 1 339 ? 7.269 24.128 -9.290 1.00 72.38 339 VAL A O 1
ATOM 2784 N N . PHE A 1 340 ? 6.073 22.667 -10.494 1.00 69.44 340 PHE A N 1
ATOM 2785 C CA . PHE A 1 340 ? 7.254 22.056 -11.125 1.00 69.44 340 PHE A CA 1
ATOM 2786 C C . PHE A 1 340 ? 8.100 23.068 -11.920 1.00 69.44 340 PHE A C 1
ATOM 2788 O O . PHE A 1 340 ? 9.328 23.059 -11.807 1.00 69.44 340 PHE A O 1
ATOM 2795 N N . SER A 1 341 ? 7.461 23.973 -12.667 1.00 72.12 341 SER A N 1
ATOM 2796 C CA . SER A 1 341 ? 8.146 25.035 -13.419 1.00 72.12 341 SER A CA 1
ATOM 2797 C C . SER A 1 341 ? 8.888 26.015 -12.498 1.00 72.12 341 SER A C 1
ATOM 2799 O O . SER A 1 341 ? 10.066 26.305 -12.718 1.00 72.12 341 SER A O 1
ATOM 2801 N N . VAL A 1 342 ? 8.250 26.464 -11.410 1.00 74.56 342 VAL A N 1
ATOM 2802 C CA . VAL A 1 342 ? 8.873 27.345 -10.404 1.00 74.56 342 VAL A CA 1
ATOM 2803 C C . VAL A 1 342 ? 10.029 26.644 -9.684 1.00 74.56 342 VAL A C 1
ATOM 2805 O O . VAL A 1 342 ? 11.102 27.236 -9.546 1.00 74.56 342 VAL A O 1
ATOM 2808 N N . LEU A 1 343 ? 9.854 25.381 -9.280 1.00 71.69 343 LEU A N 1
ATOM 2809 C CA . LEU A 1 343 ? 10.902 24.574 -8.646 1.00 71.69 343 LEU A CA 1
ATOM 2810 C C . LEU A 1 343 ? 12.139 24.448 -9.545 1.00 71.69 343 LEU A C 1
ATOM 2812 O O . LEU A 1 343 ? 13.259 24.691 -9.089 1.00 71.69 343 LEU A O 1
ATOM 2816 N N . HIS A 1 344 ? 11.946 24.140 -10.830 1.00 72.81 344 HIS A N 1
ATOM 2817 C CA . HIS A 1 344 ? 13.045 24.077 -11.789 1.00 72.81 344 HIS A CA 1
ATOM 2818 C C . HIS A 1 344 ? 13.714 25.450 -11.979 1.00 72.81 344 HIS A C 1
ATOM 2820 O O . HIS A 1 344 ? 14.925 25.571 -11.796 1.00 72.81 344 HIS A O 1
ATOM 2826 N N . LYS A 1 345 ? 12.931 26.499 -12.265 1.00 74.38 345 LYS A N 1
ATOM 2827 C CA . LYS A 1 345 ? 13.435 27.839 -12.607 1.00 74.38 345 LYS A CA 1
ATOM 2828 C C . LYS A 1 345 ? 14.149 28.557 -11.455 1.00 74.38 345 LYS A C 1
ATOM 2830 O O . LYS A 1 345 ? 15.158 29.214 -11.694 1.00 74.38 345 LYS A O 1
ATOM 2835 N N . HIS A 1 346 ? 13.629 28.476 -10.227 1.00 69.44 346 HIS A N 1
ATOM 2836 C CA . HIS A 1 346 ? 14.108 29.292 -9.098 1.00 69.44 346 HIS A CA 1
ATOM 2837 C C . HIS A 1 346 ? 15.013 28.541 -8.114 1.00 69.44 346 HIS A C 1
ATOM 2839 O O . HIS A 1 346 ? 15.864 29.160 -7.471 1.00 69.44 346 HIS A O 1
ATOM 2845 N N . PHE A 1 347 ? 14.860 27.220 -7.991 1.00 65.12 347 PHE A N 1
ATOM 2846 C CA . PHE A 1 347 ? 15.656 26.407 -7.062 1.00 65.12 347 PHE A CA 1
ATOM 2847 C C . PHE A 1 347 ? 16.706 25.549 -7.779 1.00 65.12 347 PHE A C 1
ATOM 2849 O O . PHE A 1 347 ? 17.663 25.099 -7.138 1.00 65.12 347 PHE A O 1
ATOM 2856 N N . GLY A 1 348 ? 16.556 25.351 -9.098 1.00 61.59 348 GLY A N 1
ATOM 2857 C CA . GLY A 1 348 ? 17.571 24.779 -9.992 1.00 61.59 348 GLY A CA 1
ATOM 2858 C C . GLY A 1 348 ? 18.083 23.399 -9.583 1.00 61.59 348 GLY A C 1
ATOM 2859 O O . GLY A 1 348 ? 19.198 23.049 -9.953 1.00 61.59 348 GLY A O 1
ATOM 2860 N N . ILE A 1 349 ? 17.323 22.687 -8.735 1.00 52.59 349 ILE A N 1
ATOM 2861 C CA . ILE A 1 349 ? 17.672 21.440 -8.024 1.00 52.59 349 ILE A CA 1
ATOM 2862 C C . ILE A 1 349 ? 19.152 21.416 -7.566 1.00 52.59 349 ILE A C 1
ATOM 2864 O O . ILE A 1 349 ? 19.823 20.397 -7.648 1.00 52.59 349 ILE A O 1
ATOM 2868 N N . LYS A 1 350 ? 19.683 22.560 -7.106 1.00 45.38 350 LYS A N 1
ATOM 2869 C CA . LYS A 1 350 ? 21.035 22.684 -6.517 1.00 45.38 350 LYS A CA 1
ATOM 2870 C C . LYS A 1 350 ? 20.961 23.026 -5.032 1.00 45.38 350 LYS A C 1
ATOM 2872 O O . LYS A 1 350 ? 21.585 22.368 -4.212 1.00 45.38 350 LYS A O 1
ATOM 2877 N N . LYS A 1 351 ? 20.068 23.953 -4.658 1.00 44.09 351 LYS A N 1
ATOM 2878 C CA . LYS A 1 351 ? 19.840 24.356 -3.254 1.00 44.09 351 LYS A CA 1
ATOM 2879 C C . LYS A 1 351 ? 19.384 23.224 -2.322 1.00 44.09 351 LYS A C 1
ATOM 2881 O O . LYS A 1 351 ? 19.470 23.391 -1.110 1.00 44.09 351 LYS A O 1
ATOM 2886 N N . LEU A 1 352 ? 18.870 22.111 -2.852 1.00 42.94 352 LEU A N 1
ATOM 2887 C CA . LEU A 1 352 ? 18.516 20.943 -2.039 1.00 42.94 352 LEU A CA 1
ATOM 2888 C C . LEU A 1 352 ? 19.764 20.136 -1.645 1.00 42.94 352 LEU A C 1
ATOM 2890 O O . LEU A 1 352 ? 19.822 19.609 -0.541 1.00 42.94 352 LEU A O 1
ATOM 2894 N N . GLU A 1 353 ? 20.770 20.078 -2.519 1.00 43.75 353 GLU A N 1
ATOM 2895 C CA . GLU A 1 353 ? 22.017 19.349 -2.283 1.00 43.75 353 GLU A CA 1
ATOM 2896 C C . GLU A 1 353 ? 22.795 20.010 -1.132 1.00 43.75 353 GLU A C 1
ATOM 2898 O O . GLU A 1 353 ? 23.025 19.382 -0.096 1.00 43.75 353 GLU A O 1
ATOM 2903 N N . ASP A 1 354 ? 23.045 21.319 -1.241 1.00 48.78 354 ASP A N 1
ATOM 2904 C CA . ASP A 1 354 ? 23.813 22.088 -0.252 1.00 48.78 354 ASP A CA 1
ATOM 2905 C C . ASP A 1 354 ? 23.137 22.186 1.129 1.00 48.78 354 ASP A C 1
ATOM 2907 O O . ASP A 1 354 ? 23.821 22.183 2.152 1.00 48.78 354 ASP A O 1
ATOM 2911 N N . ASN A 1 355 ? 21.801 22.261 1.186 1.00 49.03 355 ASN A N 1
ATOM 2912 C CA . ASN A 1 355 ? 21.070 22.465 2.446 1.00 49.03 355 ASN A CA 1
ATOM 2913 C C . ASN A 1 355 ? 20.597 21.173 3.124 1.00 49.03 355 ASN A C 1
ATOM 2915 O O . ASN A 1 355 ? 20.264 21.211 4.308 1.00 49.03 355 ASN A O 1
ATOM 2919 N N . VAL A 1 356 ? 20.511 20.050 2.401 1.00 49.03 356 VAL A N 1
ATOM 2920 C CA . VAL A 1 356 ? 19.997 18.779 2.946 1.00 49.03 356 VAL A CA 1
ATOM 2921 C C . VAL A 1 356 ? 21.096 17.727 3.043 1.00 49.03 356 VAL A C 1
ATOM 2923 O O . VAL A 1 356 ? 21.189 17.060 4.072 1.00 49.03 356 VAL A O 1
ATOM 2926 N N . ILE A 1 357 ? 21.967 17.587 2.036 1.00 53.22 357 ILE A N 1
ATOM 2927 C CA . ILE A 1 357 ? 23.022 16.562 2.080 1.00 53.22 357 ILE A CA 1
ATOM 2928 C C . ILE A 1 357 ? 24.102 16.934 3.095 1.00 53.22 357 ILE A C 1
ATOM 2930 O O . ILE A 1 357 ? 24.534 16.056 3.834 1.00 53.22 357 ILE A O 1
ATOM 2934 N N . ASN A 1 358 ? 24.481 18.209 3.220 1.00 55.22 358 ASN A N 1
ATOM 2935 C CA . ASN A 1 358 ? 25.460 18.630 4.231 1.00 55.22 358 ASN A CA 1
ATOM 2936 C C . ASN A 1 358 ? 24.955 18.388 5.668 1.00 55.22 358 ASN A C 1
ATOM 2938 O O . ASN A 1 358 ? 25.689 17.845 6.491 1.00 55.22 358 ASN A O 1
ATOM 2942 N N . GLU A 1 359 ? 23.684 18.688 5.951 1.00 53.97 359 GLU A N 1
ATOM 2943 C CA . GLU A 1 359 ? 23.047 18.443 7.258 1.00 53.97 359 GLU A CA 1
ATOM 2944 C C . GLU A 1 359 ? 22.899 16.937 7.555 1.00 53.97 359 GLU A C 1
ATOM 2946 O O . GLU A 1 359 ? 23.206 16.478 8.657 1.00 53.97 359 GLU A O 1
ATOM 2951 N N . ILE A 1 360 ? 22.489 16.128 6.567 1.00 52.97 360 ILE A N 1
ATOM 2952 C CA . ILE A 1 360 ? 22.407 14.662 6.709 1.00 52.97 360 ILE A CA 1
ATOM 2953 C C . ILE A 1 360 ? 23.804 14.033 6.834 1.00 52.97 360 ILE A C 1
ATOM 2955 O O . ILE A 1 360 ? 23.973 13.075 7.588 1.00 52.97 360 ILE A O 1
ATOM 2959 N N . SER A 1 361 ? 24.815 14.573 6.151 1.00 55.84 361 SER A N 1
ATOM 2960 C CA . SER A 1 361 ? 26.211 14.139 6.267 1.00 55.84 361 SER A CA 1
ATOM 2961 C C . SER A 1 361 ? 26.751 14.432 7.667 1.00 55.84 361 SER A C 1
ATOM 2963 O O . SER A 1 361 ? 27.256 13.525 8.326 1.00 55.84 361 SER A O 1
ATOM 2965 N N . PHE A 1 362 ? 26.544 15.649 8.177 1.00 59.66 362 PHE A N 1
ATOM 2966 C CA . PHE A 1 362 ? 26.898 16.038 9.545 1.00 59.66 362 PHE A CA 1
ATOM 2967 C C . PHE A 1 362 ? 26.176 15.183 10.604 1.00 59.66 362 PHE A C 1
ATOM 2969 O O . PHE A 1 362 ? 26.776 14.751 11.596 1.00 59.66 362 PHE A O 1
ATOM 2976 N N . TYR A 1 363 ? 24.901 14.852 10.377 1.00 55.44 363 TYR A N 1
ATOM 2977 C CA . TYR A 1 363 ? 24.151 13.913 11.215 1.00 55.44 363 TYR A CA 1
ATOM 2978 C C . TYR A 1 363 ? 24.701 12.476 11.133 1.00 55.44 363 TYR A C 1
ATOM 2980 O O . TYR A 1 363 ? 24.798 11.785 12.153 1.00 55.44 363 TYR A O 1
ATOM 2988 N N . GLY A 1 364 ? 25.111 12.025 9.946 1.00 59.00 364 GLY A N 1
ATOM 2989 C CA . GLY A 1 364 ? 25.767 10.734 9.730 1.00 59.00 364 GLY A CA 1
ATOM 2990 C C . GLY A 1 364 ? 27.104 10.628 10.467 1.00 59.00 364 GLY A C 1
ATOM 2991 O O . GLY A 1 364 ? 27.365 9.623 11.132 1.00 59.00 364 GLY A O 1
ATOM 2992 N N . GLU A 1 365 ? 27.916 11.685 10.435 1.00 67.19 365 GLU A N 1
ATOM 2993 C CA . GLU A 1 365 ? 29.162 11.779 11.200 1.00 67.19 365 GLU A CA 1
ATOM 2994 C C . GLU A 1 365 ? 28.919 11.808 12.710 1.00 67.19 365 GLU A C 1
ATOM 2996 O O . GLU A 1 365 ? 29.565 11.058 13.443 1.00 67.19 365 GLU A O 1
ATOM 3001 N N . SER A 1 366 ? 27.938 12.588 13.168 1.00 60.00 366 SER A N 1
ATOM 3002 C CA . SER A 1 366 ? 27.527 12.640 14.577 1.00 60.00 366 SER A CA 1
ATOM 3003 C C . SER A 1 366 ? 27.058 11.269 15.082 1.00 60.00 366 SER A C 1
ATOM 3005 O O . SER A 1 366 ? 27.442 10.830 16.167 1.00 60.00 366 SER A O 1
ATOM 3007 N N . THR A 1 367 ? 26.286 10.545 14.267 1.00 56.53 367 THR A N 1
ATOM 3008 C CA . THR A 1 367 ? 25.805 9.190 14.580 1.00 56.53 367 THR A CA 1
ATOM 3009 C C . THR A 1 367 ? 26.948 8.170 14.580 1.00 56.53 367 THR A C 1
ATOM 3011 O O . THR A 1 367 ? 26.990 7.293 15.445 1.00 56.53 367 THR A O 1
ATOM 3014 N N . ARG A 1 368 ? 27.909 8.288 13.650 1.00 67.94 368 ARG A N 1
ATOM 3015 C CA . ARG A 1 368 ? 29.134 7.470 13.634 1.00 67.94 368 ARG A CA 1
ATOM 3016 C C . ARG A 1 368 ? 29.953 7.685 14.907 1.00 67.94 368 ARG A C 1
ATOM 3018 O O . ARG A 1 368 ? 30.295 6.701 15.557 1.00 67.94 368 ARG A O 1
ATOM 3025 N N . LYS A 1 369 ? 30.193 8.940 15.295 1.00 70.75 369 LYS A N 1
ATOM 3026 C CA . LYS A 1 369 ? 30.950 9.289 16.504 1.00 70.75 369 LYS A CA 1
ATOM 3027 C C . LYS A 1 369 ? 30.281 8.739 17.769 1.00 70.75 369 LYS A C 1
ATOM 3029 O O . LYS A 1 369 ? 30.930 8.044 18.542 1.00 70.75 369 LYS A O 1
ATOM 3034 N N . ALA A 1 370 ? 28.968 8.926 17.923 1.00 58.53 370 ALA A N 1
ATOM 3035 C CA . ALA A 1 370 ? 28.217 8.359 19.048 1.00 58.53 370 ALA A CA 1
ATOM 3036 C C . ALA A 1 370 ? 28.267 6.814 19.083 1.00 58.53 370 ALA A C 1
ATOM 3038 O O . ALA A 1 370 ? 28.376 6.210 20.150 1.00 58.53 370 ALA A O 1
ATOM 3039 N N . LYS A 1 371 ? 28.236 6.149 17.919 1.00 65.38 371 LYS A N 1
ATOM 3040 C CA . LYS A 1 371 ? 28.398 4.688 17.810 1.00 65.38 371 LYS A CA 1
ATOM 3041 C C . LYS A 1 371 ? 29.807 4.227 18.203 1.00 65.38 371 LYS A C 1
ATOM 3043 O O . LYS A 1 371 ? 29.948 3.170 18.818 1.00 65.38 371 LYS A O 1
ATOM 3048 N N . GLU A 1 372 ? 30.837 4.988 17.848 1.00 70.62 372 GLU A N 1
ATOM 3049 C CA . GLU A 1 372 ? 32.225 4.727 18.242 1.00 70.62 372 GLU A CA 1
ATOM 3050 C C . GLU A 1 372 ? 32.419 4.927 19.752 1.00 70.62 372 GLU A C 1
ATOM 3052 O O . GLU A 1 372 ? 32.963 4.042 20.409 1.00 70.62 372 GLU A O 1
ATOM 3057 N N . GLU A 1 373 ? 31.876 5.998 20.334 1.00 66.94 373 GLU A N 1
ATOM 3058 C CA . GLU A 1 373 ? 31.859 6.234 21.786 1.00 66.94 373 GLU A CA 1
ATOM 3059 C C . GLU A 1 373 ? 31.138 5.105 22.545 1.00 66.94 373 GLU A C 1
ATOM 3061 O O . GLU A 1 373 ? 31.692 4.551 23.495 1.00 66.94 373 GLU A O 1
ATOM 3066 N N . LEU A 1 374 ? 29.957 4.668 22.088 1.00 60.94 374 LEU A N 1
ATOM 3067 C CA . LEU A 1 374 ? 29.246 3.515 22.663 1.00 60.94 374 LEU A CA 1
ATOM 3068 C C . LEU A 1 374 ? 30.051 2.210 22.558 1.00 60.94 374 LEU A C 1
ATOM 3070 O O . LEU A 1 374 ? 30.035 1.400 23.488 1.00 60.94 374 LEU A O 1
ATOM 3074 N N . LYS A 1 375 ? 30.782 1.996 21.457 1.00 70.81 375 LYS A N 1
ATOM 3075 C CA . LYS A 1 375 ? 31.661 0.829 21.292 1.00 70.81 375 LYS A CA 1
ATOM 3076 C C . LYS A 1 375 ? 32.832 0.881 22.277 1.00 70.81 375 LYS A C 1
ATOM 3078 O O . LYS A 1 375 ? 33.105 -0.124 22.929 1.00 70.81 375 LYS A O 1
ATOM 3083 N N . THR A 1 376 ? 33.477 2.036 22.426 1.00 72.25 376 THR A N 1
ATOM 3084 C CA . THR A 1 376 ? 34.578 2.254 23.378 1.00 72.25 376 THR A CA 1
ATOM 3085 C C . THR A 1 376 ? 34.107 2.059 24.818 1.00 72.25 376 THR A C 1
ATOM 3087 O O . THR A 1 376 ? 34.728 1.305 25.566 1.00 72.25 376 THR A O 1
ATOM 3090 N N . ASN A 1 377 ? 32.948 2.617 25.179 1.00 65.81 377 ASN A N 1
ATOM 3091 C CA . ASN A 1 377 ? 32.332 2.440 26.495 1.00 65.81 377 ASN A CA 1
ATOM 3092 C C . ASN A 1 377 ? 31.930 0.978 26.756 1.00 65.81 377 ASN A C 1
ATOM 3094 O O . ASN A 1 377 ? 32.130 0.477 27.858 1.00 65.81 377 ASN A O 1
ATOM 3098 N N . SER A 1 378 ? 31.432 0.253 25.749 1.00 62.56 378 SER A N 1
ATOM 3099 C CA . SER A 1 378 ? 31.138 -1.184 25.861 1.00 62.56 378 SER A CA 1
ATOM 3100 C C . SER A 1 378 ? 32.403 -2.033 26.053 1.00 62.56 378 SER A C 1
ATOM 3102 O O . SER A 1 378 ? 32.398 -2.976 26.845 1.00 62.56 378 SER A O 1
ATOM 3104 N N . ILE A 1 379 ? 33.513 -1.677 25.396 1.00 73.19 379 ILE A N 1
ATOM 3105 C CA . ILE A 1 379 ? 34.819 -2.330 25.585 1.00 73.19 379 ILE A CA 1
ATOM 3106 C C . ILE A 1 379 ? 35.365 -2.044 26.991 1.00 73.19 379 ILE A C 1
ATOM 3108 O O . ILE A 1 379 ? 35.748 -2.984 27.686 1.00 73.19 379 ILE A O 1
ATOM 3112 N N . ALA A 1 380 ? 35.333 -0.786 27.442 1.00 68.62 380 ALA A N 1
ATOM 3113 C CA . ALA A 1 380 ? 35.731 -0.400 28.797 1.00 68.62 380 ALA A CA 1
ATOM 3114 C C . ALA A 1 380 ? 34.891 -1.126 29.862 1.00 68.62 380 ALA A C 1
ATOM 3116 O O . ALA A 1 380 ? 35.448 -1.719 30.784 1.00 68.62 380 ALA A O 1
ATOM 3117 N N . ARG A 1 381 ? 33.566 -1.189 29.672 1.00 62.25 381 ARG A N 1
ATOM 3118 C CA . ARG A 1 381 ? 32.636 -1.953 30.515 1.00 62.25 381 ARG A CA 1
ATOM 3119 C C . ARG A 1 381 ? 32.978 -3.441 30.539 1.00 62.25 381 ARG A C 1
ATOM 3121 O O . ARG A 1 381 ? 32.987 -4.036 31.606 1.00 62.25 381 ARG A O 1
ATOM 3128 N N . ASN A 1 382 ? 33.255 -4.060 29.389 1.00 68.00 382 ASN A N 1
ATOM 3129 C CA . ASN A 1 382 ? 33.605 -5.483 29.325 1.00 68.00 382 ASN A CA 1
ATOM 3130 C C . ASN A 1 382 ? 34.948 -5.777 30.009 1.00 68.00 382 ASN A C 1
ATOM 3132 O O . ASN A 1 382 ? 35.063 -6.812 30.661 1.00 68.00 382 ASN A O 1
ATOM 3136 N N . LYS A 1 383 ? 35.922 -4.862 29.904 1.00 73.12 383 LYS A N 1
ATOM 3137 C CA . LYS A 1 383 ? 37.196 -4.938 30.628 1.00 73.12 383 LYS A CA 1
ATOM 3138 C C . LYS A 1 383 ? 36.971 -4.838 32.139 1.00 73.12 383 LYS A C 1
ATOM 3140 O O . LYS A 1 383 ? 37.273 -5.789 32.843 1.00 73.12 383 LYS A O 1
ATOM 3145 N N . GLN A 1 384 ? 36.300 -3.786 32.614 1.00 62.53 384 GLN A N 1
ATOM 3146 C CA . GLN A 1 384 ? 35.962 -3.630 34.035 1.00 62.53 384 GLN A CA 1
ATOM 3147 C C . GLN A 1 384 ? 35.111 -4.787 34.579 1.00 62.53 384 GLN A C 1
ATOM 3149 O O . GLN A 1 384 ? 35.260 -5.164 35.734 1.00 62.53 384 GLN A O 1
ATOM 3154 N N . LEU A 1 385 ? 34.240 -5.398 33.768 1.00 60.56 385 LEU A N 1
ATOM 3155 C CA . LEU A 1 385 ? 33.478 -6.589 34.158 1.00 60.56 385 LEU A CA 1
ATOM 3156 C C . LEU A 1 385 ? 34.353 -7.855 34.251 1.00 60.56 385 LEU A C 1
ATOM 3158 O O . LEU A 1 385 ? 33.960 -8.804 34.925 1.00 60.56 385 LEU A O 1
ATOM 3162 N N . SER A 1 386 ? 35.504 -7.889 33.574 1.00 64.38 386 SER A N 1
ATOM 3163 C CA . SER A 1 386 ? 36.540 -8.915 33.747 1.00 64.38 386 SER A CA 1
ATOM 3164 C C . SER A 1 386 ? 37.323 -8.654 35.032 1.00 64.38 386 SER A C 1
ATOM 3166 O O . SER A 1 386 ? 37.353 -9.517 35.906 1.00 64.38 386 SER A O 1
ATOM 3168 N N . ASP A 1 387 ? 37.824 -7.429 35.202 1.00 65.62 387 ASP A N 1
ATOM 3169 C CA . ASP A 1 387 ? 38.577 -6.990 36.382 1.00 65.62 387 ASP A CA 1
ATOM 3170 C C . ASP A 1 387 ? 37.744 -7.189 37.676 1.00 65.62 387 ASP A C 1
ATOM 3172 O O . ASP A 1 387 ? 38.232 -7.692 38.687 1.00 65.62 387 ASP A O 1
ATOM 3176 N N . LEU A 1 388 ? 36.434 -6.900 37.633 1.00 58.16 388 LEU A N 1
ATOM 3177 C CA . LEU A 1 388 ? 35.486 -7.150 38.730 1.00 58.16 388 LEU A CA 1
ATOM 3178 C C . LEU A 1 388 ? 35.138 -8.631 38.933 1.00 58.16 388 LEU A C 1
ATOM 3180 O O . LEU A 1 388 ? 34.719 -8.998 40.030 1.00 58.16 388 LEU A O 1
ATOM 3184 N N . LYS A 1 389 ? 35.266 -9.495 37.918 1.00 60.72 389 LYS A N 1
ATOM 3185 C CA . LYS A 1 389 ? 35.113 -10.952 38.097 1.00 60.72 389 LYS A CA 1
ATOM 3186 C C . LYS A 1 389 ? 36.329 -11.545 38.800 1.00 60.72 389 LYS A C 1
ATOM 3188 O O . LYS A 1 389 ? 36.143 -12.392 39.668 1.00 60.72 389 LYS A O 1
ATOM 3193 N N . GLU A 1 390 ? 37.527 -11.062 38.485 1.00 60.31 390 GLU A N 1
ATOM 3194 C CA . GLU A 1 390 ? 38.754 -11.412 39.209 1.00 60.31 390 GLU A CA 1
ATOM 3195 C C . GLU A 1 390 ? 38.709 -10.874 40.651 1.00 60.31 390 GLU A C 1
ATOM 3197 O O . GLU A 1 390 ? 38.898 -11.631 41.602 1.00 60.31 390 GLU A O 1
ATOM 3202 N N . ALA A 1 391 ? 38.322 -9.608 40.850 1.00 56.25 391 ALA A N 1
ATOM 3203 C CA . ALA A 1 391 ? 38.197 -9.007 42.183 1.00 56.25 391 ALA A CA 1
ATOM 3204 C C . ALA A 1 391 ? 37.070 -9.618 43.047 1.00 56.25 391 ALA A C 1
ATOM 3206 O O . ALA A 1 391 ? 37.175 -9.644 44.278 1.00 56.25 391 ALA A O 1
ATOM 3207 N N . LYS A 1 392 ? 36.005 -10.164 42.439 1.00 50.34 392 LYS A N 1
ATOM 3208 C CA . LYS A 1 392 ? 34.939 -10.892 43.158 1.00 50.34 392 LYS A CA 1
ATOM 3209 C C . LYS A 1 392 ? 35.392 -12.218 43.767 1.00 50.34 392 LYS A C 1
ATOM 3211 O O . LYS A 1 392 ? 34.671 -12.747 44.610 1.00 50.34 392 LYS A O 1
ATOM 3216 N N . LEU A 1 393 ? 36.584 -12.711 43.428 1.00 51.22 393 LEU A N 1
ATOM 3217 C CA . LEU A 1 393 ? 37.224 -13.803 44.162 1.00 51.22 393 LEU A CA 1
ATOM 3218 C C . LEU A 1 393 ? 37.778 -13.352 45.534 1.00 51.22 393 LEU A C 1
ATOM 3220 O O . LEU A 1 393 ? 38.168 -14.202 46.328 1.00 51.22 393 LEU A O 1
ATOM 3224 N N . VAL A 1 394 ? 37.833 -12.037 45.820 1.00 52.50 394 VAL A N 1
ATOM 3225 C CA . VAL A 1 394 ? 38.613 -11.477 46.943 1.00 52.50 394 VAL A CA 1
ATOM 3226 C C . VAL A 1 394 ? 37.803 -10.682 47.985 1.00 52.50 394 VAL A C 1
ATOM 3228 O O . VAL A 1 394 ? 38.180 -10.747 49.156 1.00 52.50 394 VAL A O 1
ATOM 3231 N N . ARG A 1 395 ? 36.708 -9.955 47.669 1.00 51.09 395 ARG A N 1
ATOM 3232 C CA . ARG A 1 395 ? 35.874 -9.335 48.741 1.00 51.09 395 ARG A CA 1
ATOM 3233 C C . ARG A 1 395 ? 34.437 -8.915 48.393 1.00 51.09 395 ARG A C 1
ATOM 3235 O O . ARG A 1 395 ? 34.106 -8.523 47.278 1.00 51.09 395 ARG A O 1
ATOM 3242 N N . SER A 1 396 ? 33.585 -8.950 49.419 1.00 48.72 396 SER A N 1
ATOM 3243 C CA . SER A 1 396 ? 32.128 -8.779 49.375 1.00 48.72 396 SER A CA 1
ATOM 3244 C C . SER A 1 396 ? 31.650 -7.336 49.627 1.00 48.72 396 SER A C 1
ATOM 3246 O O . SER A 1 396 ? 30.941 -7.088 50.601 1.00 48.72 396 SER A O 1
ATOM 3248 N N . SER A 1 397 ? 32.012 -6.391 48.750 1.00 49.56 397 SER A N 1
ATOM 3249 C CA . SER A 1 397 ? 31.591 -4.974 48.876 1.00 49.56 397 SER A CA 1
ATOM 3250 C C . SER A 1 397 ? 30.897 -4.384 47.634 1.00 49.56 397 SER A C 1
ATOM 3252 O O . SER A 1 397 ? 30.298 -3.316 47.717 1.00 49.56 397 SER A O 1
ATOM 3254 N N . SER A 1 398 ? 30.939 -5.063 46.481 1.00 53.62 398 SER A N 1
ATOM 3255 C CA . SER A 1 398 ? 30.585 -4.475 45.173 1.00 53.62 398 SER A CA 1
ATOM 3256 C C . SER A 1 398 ? 29.228 -4.966 44.628 1.00 53.62 398 SER A C 1
ATOM 3258 O O . SER A 1 398 ? 29.150 -5.735 43.663 1.00 53.62 398 SER A O 1
ATOM 3260 N N . PHE A 1 399 ? 28.136 -4.546 45.283 1.00 49.69 399 PHE A N 1
ATOM 3261 C CA . PHE A 1 399 ? 26.759 -4.728 44.779 1.00 49.69 399 PHE A CA 1
ATOM 3262 C C . PHE A 1 399 ? 26.081 -3.391 44.426 1.00 49.69 399 PHE A C 1
ATOM 3264 O O . PHE A 1 399 ? 25.471 -3.277 43.365 1.00 49.69 399 PHE A O 1
ATOM 3271 N N . ASN A 1 400 ? 26.265 -2.348 45.246 1.00 50.62 400 ASN A N 1
ATOM 3272 C CA . ASN A 1 400 ? 25.663 -1.027 45.004 1.00 50.62 400 ASN A CA 1
ATOM 3273 C C . ASN A 1 400 ? 26.268 -0.304 43.784 1.00 50.62 400 ASN A C 1
ATOM 3275 O O . ASN A 1 400 ? 25.541 0.324 43.017 1.00 50.62 400 ASN A O 1
ATOM 3279 N N . GLU A 1 401 ? 27.576 -0.449 43.547 1.00 52.62 401 GLU A N 1
ATOM 3280 C CA . GLU A 1 401 ? 28.259 0.118 42.371 1.00 52.62 401 GLU A CA 1
ATOM 3281 C C . GLU A 1 401 ? 27.691 -0.435 41.055 1.00 52.62 401 GLU A C 1
ATOM 3283 O O . GLU A 1 401 ? 27.469 0.310 40.102 1.00 52.62 401 GLU A O 1
ATOM 3288 N N . VAL A 1 402 ? 27.383 -1.738 41.021 1.00 49.06 402 VAL A N 1
ATOM 3289 C CA . VAL A 1 402 ? 26.835 -2.422 39.838 1.00 49.06 402 VAL A CA 1
ATOM 3290 C C . VAL A 1 402 ? 25.456 -1.866 39.463 1.00 49.06 402 VAL A C 1
ATOM 3292 O O . VAL A 1 402 ? 25.163 -1.715 38.277 1.00 49.06 402 VAL A O 1
ATOM 3295 N N . SER A 1 403 ? 24.638 -1.508 40.459 1.00 50.53 403 SER A N 1
ATOM 3296 C CA . SER A 1 403 ? 23.322 -0.891 40.249 1.00 50.53 403 SER A CA 1
ATOM 3297 C C . SER A 1 403 ? 23.442 0.529 39.675 1.00 50.53 403 SER A C 1
ATOM 3299 O O . SER A 1 403 ? 22.828 0.846 38.657 1.00 50.53 403 SER A O 1
ATOM 3301 N N . ASN A 1 404 ? 24.318 1.364 40.248 1.00 55.47 404 ASN A N 1
ATOM 3302 C CA . ASN A 1 404 ? 24.536 2.739 39.776 1.00 55.47 404 ASN A CA 1
ATOM 3303 C C . ASN A 1 404 ? 25.084 2.798 38.338 1.00 55.47 404 ASN A C 1
ATOM 3305 O O . ASN A 1 404 ? 24.679 3.662 37.554 1.00 55.47 404 ASN A O 1
ATOM 3309 N N . VAL A 1 405 ? 25.964 1.865 37.958 1.00 54.94 405 VAL A N 1
ATOM 3310 C CA . VAL A 1 405 ? 26.491 1.762 36.585 1.00 54.94 405 VAL A CA 1
ATOM 3311 C C . VAL A 1 405 ? 25.396 1.372 35.586 1.00 54.94 405 VAL A C 1
ATOM 3313 O O . VAL A 1 405 ? 25.358 1.926 34.485 1.00 54.94 405 VAL A O 1
ATOM 3316 N N . PHE A 1 406 ? 24.478 0.472 35.959 1.00 53.19 406 PHE A N 1
ATOM 3317 C CA . PHE A 1 406 ? 23.354 0.077 35.103 1.00 53.19 406 PHE A CA 1
ATOM 3318 C C . PHE A 1 406 ? 22.419 1.266 34.833 1.00 53.19 406 PHE A C 1
ATOM 3320 O O . PHE A 1 406 ? 22.198 1.625 33.675 1.00 53.19 406 PHE A O 1
ATOM 3327 N N . THR A 1 407 ? 21.991 1.958 35.894 1.00 56.84 407 THR A N 1
ATOM 3328 C CA . THR A 1 407 ? 21.142 3.159 35.817 1.00 56.84 407 THR A CA 1
ATOM 3329 C C . THR A 1 407 ? 21.786 4.269 34.979 1.00 56.84 407 THR A C 1
ATOM 3331 O O . THR A 1 407 ? 21.122 4.899 34.157 1.00 56.84 407 THR A O 1
ATOM 3334 N N . THR A 1 408 ? 23.098 4.487 35.121 1.00 59.59 408 THR A N 1
ATOM 3335 C CA . THR A 1 408 ? 23.831 5.504 34.343 1.00 59.59 408 THR A CA 1
ATOM 3336 C C . THR A 1 408 ? 23.874 5.163 32.849 1.00 59.59 408 THR A C 1
ATOM 3338 O O . THR A 1 408 ? 23.699 6.045 32.004 1.00 59.59 408 THR A O 1
ATOM 3341 N N . TYR A 1 409 ? 24.061 3.884 32.505 1.00 60.38 409 TYR A N 1
ATOM 3342 C CA . TYR A 1 409 ? 24.085 3.420 31.116 1.00 60.38 409 TYR A CA 1
ATOM 3343 C C . TYR A 1 409 ? 22.706 3.515 30.446 1.00 60.38 409 TYR A C 1
ATOM 3345 O O . TYR A 1 409 ? 22.607 4.013 29.322 1.00 60.38 409 TYR A O 1
ATOM 3353 N N . GLU A 1 410 ? 21.634 3.110 31.135 1.00 60.97 410 GLU A N 1
ATOM 3354 C CA . GLU A 1 410 ? 20.261 3.277 30.634 1.00 60.97 410 GLU A CA 1
ATOM 3355 C C . GLU A 1 410 ? 19.916 4.751 30.410 1.00 60.97 410 GLU A C 1
ATOM 3357 O O . GLU A 1 410 ? 19.367 5.108 29.368 1.00 60.97 410 GLU A O 1
ATOM 3362 N N . LEU A 1 411 ? 20.309 5.631 31.334 1.00 67.31 411 LEU A N 1
ATOM 3363 C CA . LEU A 1 411 ? 20.066 7.070 31.237 1.00 67.31 411 LEU A CA 1
ATOM 3364 C C . LEU A 1 411 ? 20.862 7.708 30.078 1.00 67.31 411 LEU A C 1
ATOM 3366 O O . LEU A 1 411 ? 20.359 8.612 29.407 1.00 67.31 411 LEU A O 1
ATOM 3370 N N . HIS A 1 412 ? 22.061 7.205 29.762 1.00 64.69 412 HIS A N 1
ATOM 3371 C CA . HIS A 1 412 ? 22.798 7.576 28.544 1.00 64.69 412 HIS A CA 1
ATOM 3372 C C . HIS A 1 412 ? 22.105 7.086 27.262 1.00 64.69 412 HIS A C 1
ATOM 3374 O O . HIS A 1 412 ? 22.004 7.847 26.297 1.00 64.69 412 HIS A O 1
ATOM 3380 N N . LEU A 1 413 ? 21.583 5.856 27.252 1.00 68.75 413 LEU A N 1
ATOM 3381 C CA . LEU A 1 413 ? 20.850 5.300 26.110 1.00 68.75 413 LEU A CA 1
ATOM 3382 C C . LEU A 1 413 ? 19.545 6.073 25.847 1.00 68.75 413 LEU A C 1
ATOM 3384 O O . LEU A 1 413 ? 19.254 6.435 24.706 1.00 68.75 413 LEU A O 1
ATOM 3388 N N . GLN A 1 414 ? 18.799 6.400 26.905 1.00 63.81 414 GLN A N 1
ATOM 3389 C CA . GLN A 1 414 ? 17.588 7.222 26.839 1.00 63.81 414 GLN A CA 1
ATOM 3390 C C . GLN A 1 414 ? 17.893 8.648 26.363 1.00 63.81 414 GLN A C 1
ATOM 3392 O O . GLN A 1 414 ? 17.194 9.150 25.484 1.00 63.81 414 GLN A O 1
ATOM 3397 N N . LYS A 1 415 ? 18.962 9.288 26.863 1.00 69.50 415 LYS A N 1
ATOM 3398 C CA . LYS A 1 415 ? 19.424 10.598 26.361 1.00 69.50 415 LYS A CA 1
ATOM 3399 C C . LYS A 1 415 ? 19.767 10.554 24.870 1.00 69.50 415 LYS A C 1
ATOM 3401 O O . LYS A 1 415 ? 19.427 11.494 24.152 1.00 69.50 415 LYS A O 1
ATOM 3406 N N . PHE A 1 416 ? 20.407 9.482 24.396 1.00 68.06 416 PHE A N 1
ATOM 3407 C CA . PHE A 1 416 ? 20.728 9.306 22.979 1.00 68.06 416 PHE A CA 1
ATOM 3408 C C . PHE A 1 416 ? 19.469 9.151 22.115 1.00 68.06 416 PHE A C 1
ATOM 3410 O O . PHE A 1 416 ? 19.306 9.900 21.152 1.00 68.06 416 PHE A O 1
ATOM 3417 N N . GLU A 1 417 ? 18.551 8.246 22.469 1.00 67.50 417 GLU A N 1
ATOM 3418 C CA . GLU A 1 417 ? 17.300 8.057 21.718 1.00 67.50 417 GLU A CA 1
ATOM 3419 C C . GLU A 1 417 ? 16.408 9.310 21.764 1.00 67.50 417 GLU A C 1
ATOM 3421 O O . GLU A 1 417 ? 15.878 9.721 20.732 1.00 67.50 417 GLU A O 1
ATOM 3426 N N . TYR A 1 418 ? 16.322 10.002 22.905 1.00 67.62 418 TYR A N 1
ATOM 3427 C CA . TYR A 1 418 ? 15.616 11.283 23.012 1.00 67.62 418 TYR A CA 1
ATOM 3428 C C . TYR A 1 418 ? 16.237 12.360 22.111 1.00 67.62 418 TYR A C 1
ATOM 3430 O O . TYR A 1 418 ? 15.525 13.022 21.355 1.00 67.62 418 TYR A O 1
ATOM 3438 N N . LYS A 1 419 ? 17.570 12.513 22.128 1.00 63.62 419 LYS A N 1
ATOM 3439 C CA . LYS A 1 419 ? 18.283 13.463 21.260 1.00 63.62 419 LYS A CA 1
ATOM 3440 C C . LYS A 1 419 ? 18.061 13.147 19.780 1.00 63.62 419 LYS A C 1
ATOM 3442 O O . LYS A 1 419 ? 17.726 14.047 19.018 1.00 63.62 419 LYS A O 1
ATOM 3447 N N . LYS A 1 420 ? 18.168 11.877 19.391 1.00 63.47 420 LYS A N 1
ATOM 3448 C CA . LYS A 1 420 ? 17.885 11.370 18.039 1.00 63.47 420 LYS A CA 1
ATOM 3449 C C . LYS A 1 420 ? 16.454 11.688 17.595 1.00 63.47 420 LYS A C 1
ATOM 3451 O O . LYS A 1 420 ? 16.270 12.179 16.486 1.00 63.47 420 LYS A O 1
ATOM 3456 N N . ILE A 1 421 ? 15.452 11.488 18.456 1.00 65.00 421 ILE A N 1
ATOM 3457 C CA . ILE A 1 421 ? 14.053 11.860 18.178 1.00 65.00 421 ILE A CA 1
ATOM 3458 C C . ILE A 1 421 ? 13.905 13.381 18.026 1.00 65.00 421 ILE A C 1
ATOM 3460 O O . ILE A 1 421 ? 13.257 13.836 17.086 1.00 65.00 421 ILE A O 1
ATOM 3464 N N . CYS A 1 422 ? 14.526 14.180 18.897 1.00 64.75 422 CYS A N 1
ATOM 3465 C CA . CYS A 1 422 ? 14.504 15.642 18.813 1.00 64.75 422 CYS A CA 1
ATOM 3466 C C . CYS A 1 422 ? 15.194 16.184 17.553 1.00 64.75 422 CYS A C 1
ATOM 3468 O O . CYS A 1 422 ? 14.679 17.111 16.931 1.00 64.75 422 CYS A O 1
ATOM 3470 N N . ASP A 1 423 ? 16.332 15.617 17.159 1.00 58.53 423 ASP A N 1
ATOM 3471 C CA . ASP A 1 423 ? 17.103 16.071 16.001 1.00 58.53 423 ASP A CA 1
ATOM 3472 C C . ASP A 1 423 ? 16.451 15.599 14.682 1.00 58.53 423 ASP A C 1
ATOM 3474 O O . ASP A 1 423 ? 16.352 16.388 13.739 1.00 58.53 423 ASP A O 1
ATOM 3478 N N . LEU A 1 424 ? 15.853 14.396 14.644 1.00 59.09 424 LEU A N 1
ATOM 3479 C CA . LEU A 1 424 ? 14.933 13.984 13.571 1.00 59.09 424 LEU A CA 1
ATOM 3480 C C . LEU A 1 424 ? 13.724 14.923 13.491 1.00 59.09 424 LEU A C 1
ATOM 3482 O O . LEU A 1 424 ? 13.434 15.442 12.418 1.00 59.09 424 LEU A O 1
ATOM 3486 N N . LYS A 1 425 ? 13.066 15.225 14.620 1.00 60.03 425 LYS A N 1
ATOM 3487 C CA . LYS A 1 425 ? 11.944 16.174 14.671 1.00 60.03 425 LYS A CA 1
ATOM 3488 C C . LYS A 1 425 ? 12.354 17.546 14.136 1.00 60.03 425 LYS A C 1
ATOM 3490 O O . LYS A 1 425 ? 11.602 18.103 13.349 1.00 60.03 425 LYS A O 1
ATOM 3495 N N . LYS A 1 426 ? 13.532 18.074 14.488 1.00 61.94 426 LYS A N 1
ATOM 3496 C CA . LYS A 1 426 ? 14.057 19.345 13.948 1.00 61.94 426 LYS A CA 1
ATOM 3497 C C . LYS A 1 426 ? 14.320 19.280 12.446 1.00 61.94 426 LYS A C 1
ATOM 3499 O O . LYS A 1 426 ? 13.902 20.186 11.736 1.00 61.94 426 LYS A O 1
ATOM 3504 N N . SER A 1 427 ? 14.976 18.229 11.955 1.00 53.69 427 SER A N 1
ATOM 3505 C CA . SER A 1 427 ? 15.265 18.047 10.524 1.00 53.69 427 SER A CA 1
ATOM 3506 C C . SER A 1 427 ? 13.975 17.939 9.702 1.00 53.69 427 SER A C 1
ATOM 3508 O O . SER A 1 427 ? 13.774 18.674 8.734 1.00 53.69 427 SER A O 1
ATOM 3510 N N . THR A 1 428 ? 13.041 17.099 10.149 1.00 53.53 428 THR A N 1
ATOM 3511 C CA . THR A 1 428 ? 11.727 16.914 9.524 1.00 53.53 428 THR A CA 1
ATOM 3512 C C . THR A 1 428 ? 10.860 18.174 9.640 1.00 53.53 428 THR A C 1
ATOM 3514 O O . THR A 1 428 ? 10.191 18.537 8.678 1.00 53.53 428 THR A O 1
ATOM 3517 N N . MET A 1 429 ? 10.917 18.902 10.760 1.00 55.31 429 MET A N 1
ATOM 3518 C CA . MET A 1 429 ? 10.255 20.202 10.922 1.00 55.31 429 MET A CA 1
ATOM 3519 C C . MET A 1 429 ? 10.865 21.270 10.010 1.00 55.31 429 MET A C 1
ATOM 3521 O O . MET A 1 429 ? 10.108 22.038 9.438 1.00 55.31 429 MET A O 1
ATOM 3525 N N . LYS A 1 430 ? 12.190 21.306 9.807 1.00 57.25 430 LYS A N 1
ATOM 3526 C CA . LYS A 1 430 ? 12.854 22.209 8.846 1.00 57.25 430 LYS A CA 1
ATOM 3527 C C . LYS A 1 430 ? 12.376 21.913 7.419 1.00 57.25 430 LYS A C 1
ATOM 3529 O O . LYS A 1 430 ? 11.985 22.834 6.715 1.00 57.25 430 LYS A O 1
ATOM 3534 N N . PHE A 1 431 ? 12.303 20.636 7.031 1.00 56.28 431 PHE A N 1
ATOM 3535 C CA . PHE A 1 431 ? 11.743 20.214 5.739 1.00 56.28 431 PHE A CA 1
ATOM 3536 C C . PHE A 1 431 ? 10.273 20.633 5.568 1.00 56.28 431 PHE A C 1
ATOM 3538 O O . PHE A 1 431 ? 9.932 21.292 4.586 1.00 56.28 431 PHE A O 1
ATOM 3545 N N . PHE A 1 432 ? 9.404 20.307 6.533 1.00 54.69 432 PHE A N 1
ATOM 3546 C CA . PHE A 1 432 ? 7.993 20.694 6.467 1.00 54.69 432 PHE A CA 1
ATOM 3547 C C . PHE A 1 432 ? 7.786 22.206 6.561 1.00 54.69 432 PHE A C 1
ATOM 3549 O O . PHE A 1 432 ? 6.860 22.709 5.941 1.00 54.69 432 PHE A O 1
ATOM 3556 N N . LEU A 1 433 ? 8.637 22.946 7.273 1.00 58.50 433 LEU A N 1
ATOM 3557 C CA . LEU A 1 433 ? 8.551 24.401 7.365 1.00 58.50 433 LEU A CA 1
ATOM 3558 C C . LEU A 1 433 ? 8.950 25.075 6.048 1.00 58.50 433 LEU A C 1
ATOM 3560 O O . LEU A 1 433 ? 8.269 26.004 5.634 1.00 58.50 433 LEU A O 1
ATOM 3564 N N . GLU A 1 434 ? 9.993 24.606 5.357 1.00 61.53 434 GLU A N 1
ATOM 3565 C CA . GLU A 1 434 ? 10.327 25.110 4.014 1.00 61.53 434 GLU A CA 1
ATOM 3566 C C . GLU A 1 434 ? 9.248 24.743 2.978 1.00 61.53 434 GLU A C 1
ATOM 3568 O O . GLU A 1 434 ? 8.920 25.557 2.112 1.00 61.53 434 GLU A O 1
ATOM 3573 N N . PHE A 1 435 ? 8.618 23.569 3.106 1.00 56.81 435 PHE A N 1
ATOM 3574 C CA . PHE A 1 435 ? 7.431 23.215 2.319 1.00 56.81 435 PHE A CA 1
ATOM 3575 C C . PHE A 1 435 ? 6.245 24.153 2.617 1.00 56.81 435 PHE A C 1
ATOM 3577 O O . PHE A 1 435 ? 5.709 24.767 1.700 1.00 56.81 435 PHE A O 1
ATOM 3584 N N . ILE A 1 436 ? 5.893 24.354 3.891 1.00 61.47 436 ILE A N 1
ATOM 3585 C CA . ILE A 1 436 ? 4.810 25.252 4.331 1.00 61.47 436 ILE A CA 1
ATOM 3586 C C . ILE A 1 436 ? 5.070 26.699 3.891 1.00 61.47 436 ILE A C 1
ATOM 3588 O O . ILE A 1 436 ? 4.150 27.356 3.417 1.00 61.47 436 ILE A O 1
ATOM 3592 N N . LYS A 1 437 ? 6.312 27.196 3.977 1.00 62.12 437 LYS A N 1
ATOM 3593 C CA . LYS A 1 437 ? 6.705 28.510 3.433 1.00 62.12 437 LYS A CA 1
ATOM 3594 C C . LYS A 1 437 ? 6.499 28.596 1.920 1.00 62.12 437 LYS A C 1
ATOM 3596 O O . LYS A 1 437 ? 6.068 29.637 1.434 1.00 62.12 437 LYS A O 1
ATOM 3601 N N . SER A 1 438 ? 6.802 27.525 1.185 1.00 62.66 438 SER A N 1
ATOM 3602 C CA . SER A 1 438 ? 6.615 27.475 -0.271 1.00 62.66 438 SER A CA 1
ATOM 3603 C C . SER A 1 438 ? 5.128 27.519 -0.646 1.00 62.66 438 SER A C 1
ATOM 3605 O O . SER A 1 438 ? 4.750 28.290 -1.526 1.00 62.66 438 SER A O 1
ATOM 3607 N N . GLU A 1 439 ? 4.280 26.768 0.064 1.00 61.81 439 GLU A N 1
ATOM 3608 C CA . GLU A 1 439 ? 2.817 26.796 -0.100 1.00 61.81 439 GLU A CA 1
ATOM 3609 C C . GLU A 1 439 ? 2.214 28.152 0.324 1.00 61.81 439 GLU A C 1
ATOM 3611 O O . GLU A 1 439 ? 1.388 28.715 -0.390 1.00 61.81 439 GLU A O 1
ATOM 3616 N N . LEU A 1 440 ? 2.677 28.746 1.432 1.00 65.94 440 LEU A N 1
ATOM 3617 C CA . LEU A 1 440 ? 2.280 30.096 1.865 1.00 65.94 440 LEU A CA 1
ATOM 3618 C C . LEU A 1 440 ? 2.614 31.158 0.812 1.00 65.94 440 LEU A C 1
ATOM 3620 O O . LEU A 1 440 ? 1.766 31.988 0.490 1.00 65.94 440 LEU A O 1
ATOM 3624 N N . LEU A 1 441 ? 3.824 31.118 0.247 1.00 68.00 441 LEU A N 1
ATOM 3625 C CA . LEU A 1 441 ? 4.246 32.038 -0.811 1.00 68.00 441 LEU A CA 1
ATOM 3626 C C . LEU A 1 441 ? 3.409 31.849 -2.089 1.00 68.00 441 LEU A C 1
ATOM 3628 O O . LEU A 1 441 ? 3.041 32.828 -2.739 1.00 68.00 441 LEU A O 1
ATOM 3632 N N . PHE A 1 442 ? 3.066 30.602 -2.427 1.00 68.12 442 PHE A N 1
ATOM 3633 C CA . PHE A 1 442 ? 2.170 30.280 -3.538 1.00 68.12 442 PHE A CA 1
ATOM 3634 C C . PHE A 1 442 ? 0.749 30.827 -3.315 1.00 68.12 442 PHE A C 1
ATOM 3636 O O . PHE A 1 442 ? 0.191 31.473 -4.208 1.00 68.12 442 PHE A O 1
ATOM 3643 N N . HIS A 1 443 ? 0.172 30.633 -2.128 1.00 72.44 443 HIS A N 1
ATOM 3644 C CA . HIS A 1 443 ? -1.145 31.171 -1.786 1.00 72.44 443 HIS A CA 1
ATOM 3645 C C . HIS A 1 443 ? -1.156 32.704 -1.773 1.00 72.44 443 HIS A C 1
ATOM 3647 O O . HIS A 1 443 ? -2.056 33.298 -2.363 1.00 72.44 443 HIS A O 1
ATOM 3653 N N . ALA A 1 444 ? -0.130 33.345 -1.204 1.00 81.56 444 ALA A N 1
ATOM 3654 C CA . ALA A 1 444 ? 0.021 34.799 -1.236 1.00 81.56 444 ALA A CA 1
ATOM 3655 C C . ALA A 1 444 ? 0.057 35.334 -2.678 1.00 81.56 444 ALA A C 1
ATOM 3657 O O . ALA A 1 444 ? -0.716 36.229 -3.016 1.00 81.56 444 ALA A O 1
ATOM 3658 N N . LYS A 1 445 ? 0.865 34.729 -3.565 1.00 74.06 445 LYS A N 1
ATOM 3659 C CA . LYS A 1 445 ? 0.938 35.150 -4.975 1.00 74.06 445 LYS A CA 1
ATOM 3660 C C . LYS A 1 445 ? -0.359 34.887 -5.749 1.00 74.06 445 LYS A C 1
ATOM 3662 O O . LYS A 1 445 ? -0.703 35.642 -6.656 1.00 74.06 445 LYS A O 1
ATOM 3667 N N . THR A 1 446 ? -1.102 33.846 -5.376 1.00 77.25 446 THR A N 1
ATOM 3668 C CA . THR A 1 446 ? -2.431 33.564 -5.941 1.00 77.25 446 THR A CA 1
ATOM 3669 C C . THR A 1 446 ? -3.440 34.649 -5.547 1.00 77.25 446 THR A C 1
ATOM 3671 O O . THR A 1 446 ? -4.171 35.137 -6.405 1.00 77.25 446 THR A O 1
ATOM 3674 N N . ILE A 1 447 ? -3.453 35.067 -4.276 1.00 80.06 447 ILE A N 1
ATOM 3675 C CA . ILE A 1 447 ? -4.318 36.150 -3.776 1.00 80.06 447 ILE A CA 1
ATOM 3676 C C . ILE A 1 447 ? -3.958 37.487 -4.433 1.00 80.06 447 ILE A C 1
ATOM 3678 O O . ILE A 1 447 ? -4.859 38.215 -4.844 1.00 80.06 447 ILE A O 1
ATOM 3682 N N . GLU A 1 448 ? -2.666 37.782 -4.599 1.00 86.75 448 GLU A N 1
ATOM 3683 C CA . GLU A 1 448 ? -2.175 38.978 -5.295 1.00 86.75 448 GLU A CA 1
ATOM 3684 C C . GLU A 1 448 ? -2.734 39.050 -6.727 1.00 86.75 448 GLU A C 1
ATOM 3686 O O . GLU A 1 448 ? -3.429 40.004 -7.067 1.00 86.75 448 GLU A O 1
ATOM 3691 N N . MET A 1 449 ? -2.558 37.990 -7.528 1.00 77.31 449 MET A N 1
ATOM 3692 C CA . MET A 1 449 ? -3.079 37.922 -8.903 1.00 77.31 449 MET A CA 1
ATOM 3693 C C . MET A 1 449 ? -4.611 38.017 -8.988 1.00 77.31 449 MET A C 1
ATOM 3695 O O . MET A 1 449 ? -5.144 38.603 -9.932 1.00 77.31 449 MET A O 1
ATOM 3699 N N . LEU A 1 450 ? -5.339 37.428 -8.033 1.00 76.38 450 LEU A N 1
ATOM 3700 C CA . LEU A 1 450 ? -6.802 37.533 -7.979 1.00 76.38 450 LEU A CA 1
ATOM 3701 C C . LEU A 1 450 ? -7.249 38.955 -7.613 1.00 76.38 450 LEU A C 1
ATOM 3703 O O . LEU A 1 450 ? -8.222 39.446 -8.178 1.00 76.38 450 LEU A O 1
ATOM 3707 N N . THR A 1 451 ? -6.509 39.632 -6.733 1.00 85.19 451 THR A N 1
ATOM 3708 C CA . THR A 1 451 ? -6.746 41.037 -6.363 1.00 85.19 451 THR A CA 1
ATOM 3709 C C . THR A 1 451 ? -6.480 41.974 -7.539 1.00 85.19 451 THR A C 1
ATOM 3711 O O . THR A 1 451 ? -7.313 42.829 -7.833 1.00 85.19 451 THR A O 1
ATOM 3714 N N . GLU A 1 452 ? -5.377 41.776 -8.270 1.00 81.38 452 GLU A N 1
ATOM 3715 C CA . GLU A 1 452 ? -5.088 42.498 -9.519 1.00 81.38 452 GLU A CA 1
ATOM 3716 C C . GLU A 1 452 ? -6.193 42.269 -10.561 1.00 81.38 452 GLU A C 1
ATOM 3718 O O . GLU A 1 452 ? -6.710 43.221 -11.141 1.00 81.38 452 GLU A O 1
ATOM 3723 N N . SER A 1 453 ? -6.620 41.016 -10.754 1.00 77.56 453 SER A N 1
ATOM 3724 C CA . SER A 1 453 ? -7.688 40.658 -11.701 1.00 77.56 453 SER A CA 1
ATOM 3725 C C . SER A 1 453 ? -9.032 41.295 -11.332 1.00 77.56 453 SER A C 1
ATOM 3727 O O . SER A 1 453 ? -9.734 41.800 -12.207 1.00 77.56 453 SER A O 1
ATOM 3729 N N . TYR A 1 454 ? -9.379 41.320 -10.043 1.00 83.56 454 TYR A N 1
ATOM 3730 C CA . TYR A 1 454 ? -10.560 42.021 -9.538 1.00 83.56 454 TYR A CA 1
ATOM 3731 C C . TYR A 1 454 ? -10.454 43.533 -9.772 1.00 83.56 454 TYR A C 1
ATOM 3733 O O . TYR A 1 454 ? -11.394 44.140 -10.279 1.00 83.56 454 TYR A O 1
ATOM 3741 N N . GLY A 1 455 ? -9.291 44.131 -9.494 1.00 83.62 455 GLY A N 1
ATOM 3742 C CA . GLY A 1 455 ? -9.015 45.537 -9.788 1.00 83.62 455 GLY A CA 1
ATOM 3743 C C . GLY A 1 455 ? -9.144 45.867 -11.277 1.00 83.62 455 GLY A C 1
ATOM 3744 O O . GLY A 1 455 ? -9.717 46.895 -11.624 1.00 83.62 455 GLY A O 1
ATOM 3745 N N . HIS A 1 456 ? -8.683 44.991 -12.172 1.00 81.75 456 HIS A N 1
ATOM 3746 C CA . HIS A 1 456 ? -8.880 45.159 -13.613 1.00 81.75 456 HIS A CA 1
ATOM 3747 C C . HIS A 1 456 ? -10.358 45.132 -14.011 1.00 81.75 456 HIS A C 1
ATOM 3749 O O . HIS A 1 456 ? -10.755 45.959 -14.820 1.00 81.75 456 HIS A O 1
ATOM 3755 N N . ILE A 1 457 ? -11.168 44.238 -13.432 1.00 83.62 457 ILE A N 1
ATOM 3756 C CA . ILE A 1 457 ? -12.613 44.147 -13.710 1.00 83.62 457 ILE A CA 1
ATOM 3757 C C . ILE A 1 457 ? -13.367 45.368 -13.161 1.00 83.62 457 ILE A C 1
ATOM 3759 O O . ILE A 1 457 ? -14.202 45.935 -13.859 1.00 83.62 457 ILE A O 1
ATOM 3763 N N . MET A 1 458 ? -13.058 45.800 -11.936 1.00 83.88 458 MET A N 1
ATOM 3764 C CA . MET A 1 458 ? -13.701 46.958 -11.298 1.00 83.88 458 MET A CA 1
ATOM 3765 C C . MET A 1 458 ? -13.362 48.292 -11.974 1.00 83.88 458 MET A C 1
ATOM 3767 O O . MET A 1 458 ? -14.145 49.232 -11.883 1.00 83.88 458 MET A O 1
ATOM 3771 N N . ASN A 1 459 ? -12.210 48.377 -12.645 1.00 80.62 459 ASN A N 1
ATOM 3772 C CA . ASN A 1 459 ? -11.756 49.572 -13.358 1.00 80.62 459 ASN A CA 1
ATOM 3773 C C . ASN A 1 459 ? -12.113 49.567 -14.861 1.00 80.62 459 ASN A C 1
ATOM 3775 O O . ASN A 1 459 ? -11.576 50.393 -15.601 1.00 80.62 459 ASN A O 1
ATOM 3779 N N . ILE A 1 460 ? -12.991 48.664 -15.325 1.00 81.50 460 ILE A N 1
ATOM 3780 C CA . ILE A 1 460 ? -13.554 48.728 -16.684 1.00 81.50 460 ILE A CA 1
ATOM 3781 C C . ILE A 1 460 ? -14.489 49.943 -16.760 1.00 81.50 460 ILE A C 1
ATOM 3783 O O . ILE A 1 460 ? -15.581 49.946 -16.193 1.00 81.50 460 ILE A O 1
ATOM 3787 N N . ASP A 1 461 ? -14.052 50.975 -17.476 1.00 81.69 461 ASP A N 1
ATOM 3788 C CA . ASP A 1 461 ? -14.792 52.213 -17.723 1.00 81.69 461 ASP A CA 1
ATOM 3789 C C . ASP A 1 461 ? -15.391 52.113 -19.130 1.00 81.69 461 ASP A C 1
ATOM 3791 O O . ASP A 1 461 ? -14.736 52.420 -20.126 1.00 81.69 461 ASP A O 1
ATOM 3795 N N . ALA A 1 462 ? -16.629 51.615 -19.213 1.00 77.44 462 ALA A N 1
ATOM 3796 C CA . ALA A 1 462 ? -17.273 51.286 -20.484 1.00 77.44 462 ALA A CA 1
ATOM 3797 C C . ALA A 1 462 ? -17.359 52.484 -21.448 1.00 77.44 462 ALA A C 1
ATOM 3799 O O . ALA A 1 462 ? -17.215 52.295 -22.655 1.00 77.44 462 ALA A O 1
ATOM 3800 N N . ASP A 1 463 ? -17.539 53.704 -20.934 1.00 78.00 463 ASP A N 1
ATOM 3801 C CA . ASP A 1 463 ? -17.601 54.919 -21.751 1.00 78.00 463 ASP A CA 1
ATOM 3802 C C . ASP A 1 463 ? -16.214 55.323 -22.266 1.00 78.00 463 ASP A C 1
ATOM 3804 O O . ASP A 1 463 ? -16.067 55.682 -23.438 1.00 78.00 463 ASP A O 1
ATOM 3808 N N . ARG A 1 464 ? -15.169 55.215 -21.435 1.00 78.00 464 ARG A N 1
ATOM 3809 C CA . ARG A 1 464 ? -13.778 55.458 -21.854 1.00 78.00 464 ARG A CA 1
ATOM 3810 C C . ARG A 1 464 ? -13.278 54.408 -22.836 1.00 78.00 464 ARG A C 1
ATOM 3812 O O . ARG A 1 464 ? -12.634 54.768 -23.820 1.00 78.00 464 ARG A O 1
ATOM 3819 N N . ASP A 1 465 ? -13.568 53.137 -22.595 1.00 80.06 465 ASP A N 1
ATOM 3820 C CA . ASP A 1 465 ? -13.153 52.032 -23.459 1.00 80.06 465 ASP A CA 1
ATOM 3821 C C . ASP A 1 465 ? -13.889 52.100 -24.808 1.00 80.06 465 ASP A C 1
ATOM 3823 O O . ASP A 1 465 ? -13.275 51.931 -25.868 1.00 80.06 465 ASP A O 1
ATOM 3827 N N . LEU A 1 466 ? -15.176 52.475 -24.801 1.00 75.44 466 LEU A N 1
ATOM 3828 C CA . LEU A 1 466 ? -15.932 52.783 -26.015 1.00 75.44 466 LEU A CA 1
ATOM 3829 C C . LEU A 1 466 ? -15.386 54.029 -26.730 1.00 75.44 466 LEU A C 1
ATOM 3831 O O . LEU A 1 466 ? -15.256 54.009 -27.953 1.00 75.44 466 LEU A O 1
ATOM 3835 N N . GLN A 1 467 ? -14.994 55.089 -26.013 1.00 76.19 467 GLN A N 1
ATOM 3836 C CA . GLN A 1 467 ? -14.314 56.241 -26.618 1.00 76.19 467 GLN A CA 1
ATOM 3837 C C . GLN A 1 467 ? -12.961 55.862 -27.230 1.00 76.19 467 GLN A C 1
ATOM 3839 O O . GLN A 1 467 ? -12.659 56.318 -28.331 1.00 76.19 467 GLN A O 1
ATOM 3844 N N . GLN A 1 468 ? -12.151 55.019 -26.584 1.00 76.94 468 GLN A N 1
ATOM 3845 C CA . GLN A 1 468 ? -10.896 54.528 -27.163 1.00 76.94 468 GLN A CA 1
ATOM 3846 C C . GLN A 1 468 ? -11.148 53.719 -28.440 1.00 76.94 468 GLN A C 1
ATOM 3848 O O . GLN A 1 468 ? -10.474 53.944 -29.447 1.00 76.94 468 GLN A O 1
ATOM 3853 N N . PHE A 1 469 ? -12.155 52.843 -28.437 1.00 75.25 469 PHE A N 1
ATOM 3854 C CA . PHE A 1 469 ? -12.577 52.088 -29.616 1.00 75.25 469 PHE A CA 1
ATOM 3855 C C . PHE A 1 469 ? -13.059 53.009 -30.752 1.00 75.25 469 PHE A C 1
ATOM 3857 O O . PHE A 1 469 ? -12.612 52.884 -31.895 1.00 75.25 469 PHE A O 1
ATOM 3864 N N . CYS A 1 470 ? -13.910 53.988 -30.442 1.00 73.81 470 CYS A N 1
ATOM 3865 C CA . CYS A 1 470 ? -14.392 54.981 -31.399 1.00 73.81 470 CYS A CA 1
ATOM 3866 C C . CYS A 1 470 ? -13.261 55.866 -31.938 1.00 73.81 470 CYS A C 1
ATOM 3868 O O . CYS A 1 470 ? -13.225 56.125 -33.139 1.00 73.81 470 CYS A O 1
ATOM 3870 N N . ASN A 1 471 ? -12.301 56.281 -31.109 1.00 73.50 471 ASN A N 1
ATOM 3871 C CA . ASN A 1 471 ? -11.125 57.046 -31.537 1.00 73.50 471 ASN A CA 1
ATOM 3872 C C . ASN A 1 471 ? -10.219 56.223 -32.466 1.00 73.50 471 ASN A C 1
ATOM 3874 O O . ASN A 1 471 ? -9.759 56.741 -33.485 1.00 73.50 471 ASN A O 1
ATOM 3878 N N . TYR A 1 472 ? -10.027 54.933 -32.172 1.00 72.00 472 TYR A N 1
ATOM 3879 C CA . TYR A 1 472 ? -9.275 54.003 -33.021 1.00 72.00 472 TYR A CA 1
ATOM 3880 C C . TYR A 1 472 ? -9.890 53.876 -34.424 1.00 72.00 472 TYR A C 1
ATOM 3882 O O . TYR A 1 472 ? -9.170 53.909 -35.421 1.00 72.00 472 TYR A O 1
ATOM 3890 N N . PHE A 1 473 ? -11.223 53.813 -34.524 1.00 57.16 473 PHE A N 1
ATOM 3891 C CA . PHE A 1 473 ? -11.924 53.814 -35.814 1.00 57.16 473 PHE A CA 1
ATOM 3892 C C . PHE A 1 473 ? -11.992 55.199 -36.476 1.00 57.16 473 PHE A C 1
ATOM 3894 O O . PHE A 1 473 ? -11.844 55.295 -37.695 1.00 57.16 473 PHE A O 1
ATOM 3901 N N . SER A 1 474 ? -12.139 56.279 -35.708 1.00 55.56 474 SER A N 1
ATOM 3902 C CA . SER A 1 474 ? -12.208 57.654 -36.232 1.00 55.56 474 SER A CA 1
ATOM 3903 C C . SER A 1 474 ? -10.916 58.054 -36.952 1.00 55.56 474 SER A C 1
ATOM 3905 O O . SER A 1 474 ? -10.959 58.704 -37.997 1.00 55.56 474 SER A O 1
ATOM 3907 N N . PHE A 1 475 ? -9.767 57.572 -36.466 1.00 52.00 475 PHE A N 1
ATOM 3908 C CA . PHE A 1 475 ? -8.468 57.770 -37.115 1.00 52.00 475 PHE A CA 1
ATOM 3909 C C . PHE A 1 475 ? -8.355 57.088 -38.493 1.00 52.00 475 PHE A C 1
ATOM 3911 O O . PHE A 1 475 ? -7.493 57.453 -39.289 1.00 52.00 475 PHE A O 1
ATOM 3918 N N . THR A 1 476 ? -9.230 56.124 -38.813 1.00 50.06 476 THR A N 1
ATOM 3919 C CA . THR A 1 476 ? -9.228 55.429 -40.115 1.00 50.06 476 THR A CA 1
ATOM 3920 C C . THR A 1 476 ? -10.095 56.090 -41.192 1.00 50.06 476 THR A C 1
ATOM 3922 O O . THR A 1 476 ? -10.009 55.683 -42.349 1.00 50.06 476 THR A O 1
ATOM 3925 N N . GLN A 1 477 ? -10.899 57.113 -40.862 1.00 47.91 477 GLN A N 1
ATOM 3926 C CA . GLN A 1 477 ? -11.806 57.760 -41.828 1.00 47.91 477 GLN A CA 1
ATOM 3927 C C . GLN A 1 477 ? -11.328 59.115 -42.384 1.00 47.91 477 GLN A C 1
ATOM 3929 O O . GLN A 1 477 ? -11.801 59.515 -43.448 1.00 47.91 477 GLN A O 1
ATOM 3934 N N . LEU A 1 478 ? -10.356 59.800 -41.765 1.00 44.91 478 LEU A N 1
ATOM 3935 C CA . LEU A 1 478 ? -9.721 60.990 -42.361 1.00 44.91 478 LEU A CA 1
ATOM 3936 C C . LEU A 1 478 ? -8.397 60.638 -43.058 1.00 44.91 478 LEU A C 1
ATOM 3938 O O . LEU A 1 478 ? -7.309 60.854 -42.532 1.00 44.91 478 LEU A O 1
ATOM 3942 N N . GLY A 1 479 ? -8.509 60.119 -44.283 1.00 37.25 479 GLY A N 1
ATOM 3943 C CA . GLY A 1 479 ? -7.364 59.713 -45.102 1.00 37.25 479 GLY A CA 1
ATOM 3944 C C . GLY A 1 479 ? -7.620 59.764 -46.610 1.00 37.25 479 GLY A C 1
ATOM 3945 O O . GLY A 1 479 ? -7.501 58.747 -47.285 1.00 37.25 479 GLY A O 1
ATOM 3946 N N . SER A 1 480 ? -7.959 60.939 -47.157 1.00 33.91 480 SER A N 1
ATOM 3947 C CA . SER A 1 480 ? -7.879 61.201 -48.608 1.00 33.91 480 SER A CA 1
ATOM 3948 C C . SER A 1 480 ? -6.627 62.036 -48.931 1.00 33.91 480 SER A C 1
ATOM 3950 O O . SER A 1 480 ? -6.319 62.959 -48.177 1.00 33.91 480 SER A O 1
ATOM 3952 N N . PRO A 1 481 ? -5.866 61.730 -50.001 1.00 48.22 481 PRO A N 1
ATOM 3953 C CA . PRO A 1 481 ? -4.446 62.083 -50.053 1.00 48.22 481 PRO A CA 1
ATOM 3954 C C . PRO A 1 481 ? -4.137 63.429 -50.725 1.00 48.22 481 PRO A C 1
ATOM 3956 O O . PRO A 1 481 ? -4.575 63.688 -51.847 1.00 48.22 481 PRO A O 1
ATOM 3959 N N . LYS A 1 482 ? -3.240 64.213 -50.109 1.00 33.19 482 LYS A N 1
ATOM 3960 C CA . LYS A 1 482 ? -2.402 65.215 -50.792 1.00 33.19 482 LYS A CA 1
ATOM 3961 C C . LYS A 1 482 ? -0.982 65.251 -50.200 1.00 33.19 482 LYS A C 1
ATOM 3963 O O . LYS A 1 482 ? -0.802 65.626 -49.050 1.00 33.19 482 LYS A O 1
ATOM 3968 N N . ARG A 1 483 ? -0.009 64.803 -51.006 1.00 34.44 483 ARG A N 1
ATOM 3969 C CA . ARG A 1 483 ? 1.131 65.591 -51.542 1.00 34.44 483 ARG A CA 1
ATOM 3970 C C . ARG A 1 483 ? 1.365 66.985 -50.904 1.00 34.44 483 ARG A C 1
ATOM 3972 O O . ARG A 1 483 ? 0.394 67.720 -50.758 1.00 34.44 483 ARG A O 1
ATOM 3979 N N . ASP A 1 484 ? 2.579 67.444 -50.565 1.00 31.50 484 ASP A N 1
ATOM 3980 C CA . ASP A 1 484 ? 3.950 67.058 -50.983 1.00 31.50 484 ASP A CA 1
ATOM 3981 C C . ASP A 1 484 ? 5.026 67.343 -49.890 1.00 31.50 484 ASP A C 1
ATOM 3983 O O . ASP A 1 484 ? 4.767 68.044 -48.915 1.00 31.50 484 ASP A O 1
ATOM 3987 N N . ASP A 1 485 ? 6.232 66.791 -50.093 1.00 31.86 485 ASP A N 1
ATOM 3988 C CA . ASP A 1 485 ? 7.592 67.227 -49.689 1.00 31.86 485 ASP A CA 1
ATOM 3989 C C . ASP A 1 485 ? 7.845 68.203 -48.508 1.00 31.86 485 ASP A C 1
ATOM 3991 O O . ASP A 1 485 ? 7.536 69.391 -48.600 1.00 31.86 485 ASP A O 1
ATOM 3995 N N . SER A 1 486 ? 8.682 67.786 -47.528 1.00 33.12 486 SER A N 1
ATOM 3996 C CA . SER A 1 486 ? 10.038 68.372 -47.285 1.00 33.12 486 SER A CA 1
ATOM 3997 C C . SER A 1 486 ? 10.765 67.931 -45.985 1.00 33.12 486 SER A C 1
ATOM 3999 O O . SER A 1 486 ? 10.291 68.171 -44.885 1.00 33.12 486 SER A O 1
ATOM 4001 N N . LYS A 1 487 ? 11.991 67.399 -46.156 1.00 32.59 487 LYS A N 1
ATOM 4002 C CA . LYS A 1 487 ? 13.247 67.525 -45.353 1.00 32.59 487 LYS A CA 1
ATOM 4003 C C . LYS A 1 487 ? 13.273 67.589 -43.794 1.00 32.59 487 LYS A C 1
ATOM 4005 O O . LYS A 1 487 ? 12.805 68.551 -43.201 1.00 32.59 487 LYS A O 1
ATOM 4010 N N . THR A 1 488 ? 14.177 66.757 -43.225 1.00 29.88 488 THR A N 1
ATOM 4011 C CA . THR A 1 488 ? 14.981 66.933 -41.964 1.00 29.88 488 THR A CA 1
ATOM 4012 C C . THR A 1 488 ? 14.216 66.965 -40.612 1.00 29.88 488 THR A C 1
ATOM 4014 O O . THR A 1 488 ? 13.076 67.389 -40.573 1.00 29.88 488 THR A O 1
ATOM 4017 N N . THR A 1 489 ? 14.724 66.503 -39.450 1.00 30.64 489 THR A N 1
ATOM 4018 C CA . THR A 1 489 ? 16.113 66.238 -38.976 1.00 30.64 489 THR A CA 1
ATOM 4019 C C . THR A 1 489 ? 16.171 65.151 -37.861 1.00 30.64 489 THR A C 1
ATOM 4021 O O . THR A 1 489 ? 15.144 64.647 -37.426 1.00 30.64 489 THR A O 1
ATOM 4024 N N . VAL A 1 490 ? 17.390 64.806 -37.414 1.00 33.16 490 VAL A N 1
ATOM 4025 C CA . VAL A 1 490 ? 17.823 63.822 -36.380 1.00 33.16 490 VAL A CA 1
ATOM 4026 C C . VAL A 1 490 ? 17.235 64.027 -34.959 1.00 33.16 490 VAL A C 1
ATOM 4028 O O . VAL A 1 490 ? 17.061 65.174 -34.559 1.00 33.16 490 VAL A O 1
ATOM 4031 N N . GLY A 1 491 ? 17.072 62.948 -34.157 1.00 28.53 491 GLY A N 1
ATOM 4032 C CA . GLY A 1 491 ? 17.004 63.044 -32.675 1.00 28.53 491 GLY A CA 1
ATOM 4033 C C . GLY A 1 491 ? 16.450 61.840 -31.866 1.00 28.53 491 GLY A C 1
ATOM 4034 O O . GLY A 1 491 ? 15.258 61.795 -31.607 1.00 28.53 491 GLY A O 1
ATOM 4035 N N . ASP A 1 492 ? 17.333 60.920 -31.450 1.00 29.73 492 ASP A N 1
ATOM 4036 C CA . ASP A 1 492 ? 17.364 60.021 -30.259 1.00 29.73 492 ASP A CA 1
ATOM 4037 C C . ASP A 1 492 ? 16.130 59.390 -29.537 1.00 29.73 492 ASP A C 1
ATOM 4039 O O . ASP A 1 492 ? 15.182 60.039 -29.118 1.00 29.73 492 ASP A O 1
ATOM 4043 N N . ASN A 1 493 ? 16.316 58.092 -29.216 1.00 32.09 493 ASN A N 1
ATOM 4044 C CA . ASN A 1 493 ? 15.919 57.323 -28.010 1.00 32.09 493 ASN A CA 1
ATOM 4045 C C . ASN A 1 493 ? 14.507 57.442 -27.378 1.00 32.09 493 ASN A C 1
ATOM 4047 O O . ASN A 1 493 ? 14.242 58.368 -26.620 1.00 32.09 493 ASN A O 1
ATOM 4051 N N . MET A 1 494 ? 13.752 56.326 -27.369 1.00 30.28 494 MET A N 1
ATOM 4052 C CA . MET A 1 494 ? 13.673 55.456 -26.167 1.00 30.28 494 MET A CA 1
ATOM 4053 C C . MET A 1 494 ? 13.048 54.067 -26.437 1.00 30.28 494 MET A C 1
ATOM 4055 O O . MET A 1 494 ? 12.625 53.755 -27.546 1.00 30.28 494 MET A O 1
ATOM 4059 N N . GLN A 1 495 ? 13.103 53.191 -25.426 1.00 30.94 495 GLN A N 1
ATOM 4060 C CA . GLN A 1 495 ? 13.015 51.729 -25.547 1.00 30.94 495 GLN A CA 1
ATOM 4061 C C . GLN A 1 495 ? 11.594 51.158 -25.698 1.00 30.94 495 GLN A C 1
ATOM 4063 O O . GLN A 1 495 ? 10.630 51.620 -25.093 1.00 30.94 495 GLN A O 1
ATOM 4068 N N . THR A 1 496 ? 11.496 50.061 -26.452 1.00 29.41 496 THR A N 1
ATOM 4069 C CA . THR A 1 496 ? 10.269 49.289 -26.688 1.00 29.41 496 THR A CA 1
ATOM 4070 C C . THR A 1 496 ? 10.014 48.230 -25.609 1.00 29.41 496 THR A C 1
ATOM 4072 O O . THR A 1 496 ? 10.834 47.325 -25.440 1.00 29.41 496 THR A O 1
ATOM 4075 N N . HIS A 1 497 ? 8.828 48.230 -24.993 1.00 28.83 497 HIS A N 1
ATOM 4076 C CA . HIS A 1 497 ? 8.262 47.032 -24.357 1.00 28.83 497 HIS A CA 1
ATOM 4077 C C . HIS A 1 497 ? 7.325 46.314 -25.351 1.00 28.83 497 HIS A C 1
ATOM 4079 O O . HIS A 1 497 ? 6.427 46.959 -25.894 1.00 28.83 497 HIS A O 1
ATOM 4085 N N . PRO A 1 498 ? 7.505 45.007 -25.632 1.00 35.84 498 PRO A N 1
ATOM 4086 C CA . PRO A 1 498 ? 6.689 44.301 -26.616 1.00 35.84 498 PRO A CA 1
ATOM 4087 C C . PRO A 1 498 ? 5.319 43.886 -26.057 1.00 35.84 498 PRO A C 1
ATOM 4089 O O . PRO A 1 498 ? 5.219 43.180 -25.055 1.00 35.84 498 PRO A O 1
ATOM 4092 N N . THR A 1 499 ? 4.262 44.291 -26.759 1.00 31.33 499 THR A N 1
ATOM 4093 C CA . THR A 1 499 ? 2.857 44.017 -26.431 1.00 31.33 499 THR A CA 1
ATOM 4094 C C . THR A 1 499 ? 2.478 42.539 -26.603 1.00 31.33 499 THR A C 1
ATOM 4096 O O . THR A 1 499 ? 3.017 41.826 -27.454 1.00 31.33 499 THR A O 1
ATOM 4099 N N . LEU A 1 500 ? 1.493 42.090 -25.818 1.00 29.58 500 LEU A N 1
ATOM 4100 C CA . LEU A 1 500 ? 0.924 40.738 -25.831 1.00 29.58 500 LEU A CA 1
ATOM 4101 C C . LEU A 1 500 ? 0.520 40.265 -27.241 1.00 29.58 500 LEU A C 1
ATOM 4103 O O . LEU A 1 500 ? -0.295 40.892 -27.920 1.00 29.58 500 LEU A O 1
ATOM 4107 N N . ARG A 1 501 ? 1.026 39.097 -27.662 1.00 30.78 501 ARG A N 1
ATOM 4108 C CA . ARG A 1 501 ? 0.536 38.414 -28.868 1.00 30.78 501 ARG A CA 1
ATOM 4109 C C . ARG A 1 501 ? -0.796 37.715 -28.589 1.00 30.78 501 ARG A C 1
ATOM 4111 O O . ARG A 1 501 ? -0.872 36.848 -27.724 1.00 30.78 501 ARG A O 1
ATOM 4118 N N . ARG A 1 502 ? -1.804 38.057 -29.401 1.00 27.89 502 ARG A N 1
ATOM 4119 C CA . ARG A 1 502 ? -3.101 37.370 -29.547 1.00 27.89 502 ARG A CA 1
ATOM 4120 C C . ARG A 1 502 ? -2.998 35.845 -29.421 1.00 27.89 502 ARG A C 1
ATOM 4122 O O . ARG A 1 502 ? -2.302 35.207 -30.211 1.00 27.89 502 ARG A O 1
ATOM 4129 N N . PHE A 1 503 ? -3.833 35.270 -28.558 1.00 25.72 503 PHE A N 1
ATOM 4130 C CA . PHE A 1 503 ? -4.316 33.904 -28.737 1.00 25.72 503 PHE A CA 1
ATOM 4131 C C . PHE A 1 503 ? -5.396 33.893 -29.826 1.00 25.72 503 PHE A C 1
ATOM 4133 O O . PHE A 1 503 ? -6.518 34.335 -29.598 1.00 25.72 503 PHE A O 1
ATOM 4140 N N . ASN A 1 504 ? -5.065 33.358 -31.002 1.00 27.17 504 ASN A N 1
ATOM 4141 C CA . ASN A 1 504 ? -6.055 32.878 -31.965 1.00 27.17 504 ASN A CA 1
ATOM 4142 C C . ASN A 1 504 ? -6.124 31.353 -31.852 1.00 27.17 504 ASN A C 1
ATOM 4144 O O . ASN A 1 504 ? -5.119 30.704 -32.137 1.00 27.17 504 ASN A O 1
ATOM 4148 N N . SER A 1 505 ? -7.290 30.798 -31.505 1.00 29.56 505 SER A N 1
ATOM 4149 C CA . SER A 1 505 ? -7.837 29.534 -32.045 1.00 29.56 505 SER A CA 1
ATOM 4150 C C . SER A 1 505 ? -9.132 29.156 -31.322 1.00 29.56 505 SER A C 1
ATOM 4152 O O . SER A 1 505 ? -9.097 28.568 -30.246 1.00 29.56 505 SER A O 1
ATOM 4154 N N . ALA A 1 506 ? -10.269 29.434 -31.955 1.00 27.97 506 ALA A N 1
ATOM 4155 C CA . ALA A 1 506 ? -11.525 28.738 -31.698 1.00 27.97 506 ALA A CA 1
ATOM 4156 C C . ALA A 1 506 ? -12.007 28.157 -33.040 1.00 27.97 506 ALA A C 1
ATOM 4158 O O . ALA A 1 506 ? -12.062 28.907 -34.018 1.00 27.97 506 ALA A O 1
ATOM 4159 N N . PRO A 1 507 ? -12.303 26.850 -33.143 1.00 32.84 507 PRO A N 1
ATOM 4160 C CA . PRO A 1 507 ? -12.941 26.290 -34.325 1.00 32.84 507 PRO A CA 1
ATOM 4161 C C . PRO A 1 507 ? -14.459 26.511 -34.264 1.00 32.84 507 PRO A C 1
ATOM 4163 O O . PRO A 1 507 ? -15.091 26.294 -33.232 1.00 32.84 507 PRO A O 1
ATOM 4166 N N . ASN A 1 508 ? -15.042 26.923 -35.388 1.00 26.89 508 ASN A N 1
ATOM 4167 C CA . ASN A 1 508 ? -16.485 27.109 -35.530 1.00 26.89 508 ASN A CA 1
ATOM 4168 C C . ASN A 1 508 ? -17.249 25.781 -35.427 1.00 26.89 508 ASN A C 1
ATOM 4170 O O . ASN A 1 508 ? -16.833 24.783 -36.015 1.00 26.89 508 ASN A O 1
ATOM 4174 N N . PHE A 1 509 ? -18.448 25.830 -34.845 1.00 23.86 509 PHE A N 1
ATOM 4175 C CA . PHE A 1 509 ? -19.557 24.968 -35.254 1.00 23.86 509 PHE A CA 1
ATOM 4176 C C . PHE A 1 509 ? -20.833 25.809 -35.380 1.00 23.86 509 PHE A C 1
ATOM 4178 O O . PHE A 1 509 ? -21.249 26.474 -34.435 1.00 23.86 509 PHE A O 1
ATOM 4185 N N . ASN A 1 510 ? -21.433 25.798 -36.572 1.00 24.05 510 ASN A N 1
ATOM 4186 C CA . ASN A 1 510 ? -22.708 26.459 -36.855 1.00 24.05 510 ASN A CA 1
ATOM 4187 C C . ASN A 1 510 ? -23.875 25.533 -36.483 1.00 24.05 510 ASN A C 1
ATOM 4189 O O . ASN A 1 510 ? -23.799 24.348 -36.789 1.00 24.05 510 ASN A O 1
ATOM 4193 N N . SER A 1 511 ? -24.971 26.094 -35.953 1.00 25.33 511 SER A N 1
ATOM 4194 C CA . SER A 1 511 ? -26.239 26.316 -36.693 1.00 25.33 511 SER A CA 1
ATOM 4195 C C . SER A 1 511 ? -27.499 26.197 -35.817 1.00 25.33 511 SER A C 1
ATOM 4197 O O . SER A 1 511 ? -27.714 25.134 -35.251 1.00 25.33 511 SER A O 1
ATOM 4199 N N . SER A 1 512 ? -28.368 27.229 -35.865 1.00 22.84 512 SER A N 1
ATOM 4200 C CA . SER A 1 512 ? -29.843 27.222 -35.638 1.00 22.84 512 SER A CA 1
ATOM 4201 C C . SER A 1 512 ? -30.389 26.678 -34.290 1.00 22.84 512 SER A C 1
ATOM 4203 O O . SER A 1 512 ? -29.950 25.644 -33.819 1.00 22.84 512 SER A O 1
ATOM 4205 N N . THR A 1 513 ? -31.377 27.270 -33.605 1.00 25.78 513 THR A N 1
ATOM 4206 C CA . THR A 1 513 ? -32.584 28.013 -34.046 1.00 25.78 513 THR A CA 1
ATOM 4207 C C . THR A 1 513 ? -33.081 29.026 -32.987 1.00 25.78 513 THR A C 1
ATOM 4209 O O . THR A 1 513 ? -33.028 28.733 -31.797 1.00 25.78 513 THR A O 1
ATOM 4212 N N . ASN A 1 514 ? -33.686 30.142 -33.418 1.00 22.73 514 ASN A N 1
ATOM 4213 C CA . ASN A 1 514 ? -34.600 30.986 -32.609 1.00 22.73 514 ASN A CA 1
ATOM 4214 C C . ASN A 1 514 ? -36.075 30.493 -32.783 1.00 22.73 514 ASN A C 1
ATOM 4216 O O . ASN A 1 514 ? -36.297 29.625 -33.627 1.00 22.73 514 ASN A O 1
ATOM 4220 N N . PRO A 1 515 ? -37.112 31.117 -32.176 1.00 41.12 515 PRO A N 1
ATOM 4221 C CA . PRO A 1 515 ? -37.384 31.219 -30.728 1.00 41.12 515 PRO A CA 1
ATOM 4222 C C . PRO A 1 515 ? -38.879 30.948 -30.373 1.00 41.12 515 PRO A C 1
ATOM 4224 O O . PRO A 1 515 ? -39.741 31.193 -31.207 1.00 41.12 515 PRO A O 1
ATOM 4227 N N . THR A 1 516 ? -39.237 30.603 -29.124 1.00 25.39 516 THR A N 1
ATOM 4228 C CA . THR A 1 516 ? -40.613 30.836 -28.593 1.00 25.39 516 THR A CA 1
ATOM 4229 C C . THR A 1 516 ? -40.704 30.772 -27.060 1.00 25.39 516 THR A C 1
ATOM 4231 O O . THR A 1 516 ? -40.448 29.724 -26.479 1.00 25.39 516 THR A O 1
ATOM 4234 N N . ASN A 1 517 ? -41.127 31.888 -26.450 1.00 25.05 517 ASN A N 1
ATOM 4235 C CA . ASN A 1 517 ? -42.225 32.028 -25.470 1.00 25.05 517 ASN A CA 1
ATOM 4236 C C . ASN A 1 517 ? -42.558 30.839 -24.543 1.00 25.05 517 ASN A C 1
ATOM 4238 O O . ASN A 1 517 ? -43.063 29.824 -25.013 1.00 25.05 517 ASN A O 1
ATOM 4242 N N . ASN A 1 518 ? -42.460 30.993 -23.217 1.00 25.41 518 ASN A N 1
ATOM 4243 C CA . ASN A 1 518 ? -43.373 31.725 -22.310 1.00 25.41 518 ASN A CA 1
ATOM 4244 C C . ASN A 1 518 ? -43.253 31.178 -20.867 1.00 25.41 518 ASN A C 1
ATOM 4246 O O . ASN A 1 518 ? -43.046 29.983 -20.701 1.00 25.41 518 ASN A O 1
ATOM 4250 N N . ASP A 1 519 ? -43.453 32.068 -19.886 1.00 25.72 519 ASP A N 1
ATOM 4251 C CA . ASP A 1 519 ? -43.982 31.872 -18.518 1.00 25.72 519 ASP A CA 1
ATOM 4252 C C . ASP A 1 519 ? -43.442 30.726 -17.628 1.00 25.72 519 ASP A C 1
ATOM 4254 O O . ASP A 1 519 ? -43.301 29.581 -18.025 1.00 25.72 519 ASP A O 1
ATOM 4258 N N . SER A 1 520 ? -43.262 30.873 -16.319 1.00 23.44 520 SER A N 1
ATOM 4259 C CA . SER A 1 520 ? -43.130 31.997 -15.379 1.00 23.44 520 SER A CA 1
ATOM 4260 C C . SER A 1 520 ? -42.724 31.344 -14.042 1.00 23.44 520 SER A C 1
ATOM 4262 O O . SER A 1 520 ? -42.964 30.152 -13.883 1.00 23.44 520 SER A O 1
ATOM 4264 N N . TYR A 1 521 ? -42.112 32.064 -13.101 1.00 26.94 521 TYR A N 1
ATOM 4265 C CA . TYR A 1 521 ? -42.487 32.053 -11.674 1.00 26.94 521 TYR A CA 1
ATOM 4266 C C . TYR A 1 521 ? -41.507 32.911 -10.869 1.00 26.94 521 TYR A C 1
ATOM 4268 O O . TYR A 1 521 ? -40.290 32.810 -10.998 1.00 26.94 521 TYR A O 1
ATOM 4276 N N . ASP A 1 522 ? -42.101 33.786 -10.068 1.00 24.77 522 ASP A N 1
ATOM 4277 C CA . ASP A 1 522 ? -41.468 34.789 -9.222 1.00 24.77 522 ASP A CA 1
ATOM 4278 C C . ASP A 1 522 ? -40.864 34.160 -7.953 1.00 24.77 522 ASP A C 1
ATOM 4280 O O . ASP A 1 522 ? -41.469 33.267 -7.359 1.00 24.77 522 ASP A O 1
ATOM 4284 N N . MET A 1 523 ? -39.704 34.661 -7.523 1.00 28.94 523 MET A N 1
ATOM 4285 C CA . MET A 1 523 ? -39.261 34.594 -6.129 1.00 28.94 523 MET A CA 1
ATOM 4286 C C . MET A 1 523 ? -38.469 35.854 -5.762 1.00 28.94 523 MET A C 1
ATOM 4288 O O . MET A 1 523 ? -37.239 35.889 -5.793 1.00 28.94 523 MET A O 1
ATOM 4292 N N . ASN A 1 524 ? -39.210 36.879 -5.350 1.00 25.28 524 ASN A N 1
ATOM 4293 C CA . ASN A 1 524 ? -38.749 37.914 -4.431 1.00 25.28 524 ASN A CA 1
ATOM 4294 C C . ASN A 1 524 ? -37.876 37.343 -3.295 1.00 25.28 524 ASN A C 1
ATOM 4296 O O . ASN A 1 524 ? -38.308 36.454 -2.560 1.00 25.28 524 ASN A O 1
ATOM 4300 N N . THR A 1 525 ? -36.718 37.954 -3.037 1.00 28.77 525 THR A N 1
ATOM 4301 C CA . THR A 1 525 ? -36.428 38.533 -1.710 1.00 28.77 525 THR A CA 1
ATOM 4302 C C . THR A 1 525 ? -35.234 39.482 -1.779 1.00 28.77 525 THR A C 1
ATOM 4304 O O . THR A 1 525 ? -34.166 39.127 -2.270 1.00 28.77 525 THR A O 1
ATOM 4307 N N . ASP A 1 526 ? -35.440 40.703 -1.287 1.00 26.88 526 ASP A N 1
ATOM 4308 C CA . ASP A 1 526 ? -34.468 41.790 -1.358 1.00 26.88 526 ASP A CA 1
ATOM 4309 C C . ASP A 1 526 ? -33.251 41.619 -0.444 1.00 26.88 526 ASP A C 1
ATOM 4311 O O . ASP A 1 526 ? -33.330 41.211 0.717 1.00 26.88 526 ASP A O 1
ATOM 4315 N N . SER A 1 527 ? -32.132 42.107 -0.969 1.00 28.38 527 SER A N 1
ATOM 4316 C CA . SER A 1 527 ? -30.938 42.525 -0.244 1.00 28.38 527 SER A CA 1
ATOM 4317 C C . SER A 1 527 ? -31.236 43.467 0.931 1.00 28.38 527 SER A C 1
ATOM 4319 O O . SER A 1 527 ? -31.882 44.501 0.742 1.00 28.38 527 SER A O 1
ATOM 4321 N N . LYS A 1 528 ? -30.605 43.228 2.093 1.00 27.88 528 LYS A N 1
ATOM 4322 C CA . LYS A 1 528 ? -30.020 44.292 2.940 1.00 27.88 528 LYS A CA 1
ATOM 4323 C C . LYS A 1 528 ? -29.074 43.752 4.023 1.00 27.88 528 LYS A C 1
ATOM 4325 O O . LYS A 1 528 ? -29.100 42.573 4.358 1.00 27.88 528 LYS A O 1
ATOM 4330 N N . SER A 1 529 ? -28.247 44.665 4.544 1.00 26.52 529 SER A N 1
ATOM 4331 C CA . SER A 1 529 ? -27.277 44.509 5.646 1.00 26.52 529 SER A CA 1
ATOM 4332 C C . SER A 1 529 ? -26.150 43.474 5.464 1.00 26.52 529 SER A C 1
ATOM 4334 O O . SER A 1 529 ? -26.138 42.430 6.108 1.00 26.52 529 SER A O 1
ATOM 4336 N N . ILE A 1 530 ? -25.121 43.857 4.698 1.00 28.78 530 ILE A N 1
ATOM 4337 C CA . ILE A 1 530 ? -23.718 43.581 5.067 1.00 28.78 530 ILE A CA 1
ATOM 4338 C C . ILE A 1 530 ? -23.111 44.928 5.477 1.00 28.78 530 ILE A C 1
ATOM 4340 O O . ILE A 1 530 ? -22.426 45.569 4.690 1.00 28.78 530 ILE A O 1
ATOM 4344 N N . GLU A 1 531 ? -23.455 45.403 6.676 1.00 31.02 531 GLU A N 1
ATOM 4345 C CA . GLU A 1 531 ? -22.893 46.644 7.231 1.00 31.02 531 GLU A CA 1
ATOM 4346 C C . GLU A 1 531 ? -22.992 46.666 8.770 1.00 31.02 531 GLU A C 1
ATOM 4348 O O . GLU A 1 531 ? -23.570 47.557 9.384 1.00 31.02 531 GLU A O 1
ATOM 4353 N N . SER A 1 532 ? -22.461 45.618 9.405 1.00 28.30 532 SER A N 1
ATOM 4354 C CA . SER A 1 532 ? -22.098 45.595 10.828 1.00 28.30 532 SER A CA 1
ATOM 4355 C C . SER A 1 532 ? -21.159 44.414 11.110 1.00 28.30 532 SER A C 1
ATOM 4357 O O . SER A 1 532 ? -21.218 43.400 10.417 1.00 28.30 532 SER A O 1
ATOM 4359 N N . ILE A 1 533 ? -20.321 44.551 12.147 1.00 30.52 533 ILE A N 1
ATOM 4360 C CA . ILE A 1 533 ? -19.203 43.670 12.565 1.00 30.52 533 ILE A CA 1
ATOM 4361 C C . ILE A 1 533 ? -17.843 44.093 11.969 1.00 30.52 533 ILE A C 1
ATOM 4363 O O . ILE A 1 533 ? -17.119 43.341 11.321 1.00 30.52 533 ILE A O 1
ATOM 4367 N N . VAL A 1 534 ? -17.476 45.334 12.286 1.00 29.55 534 VAL A N 1
ATOM 4368 C CA . VAL A 1 534 ? -16.110 45.699 12.691 1.00 29.55 534 VAL A CA 1
ATOM 4369 C C . VAL A 1 534 ? -16.212 46.088 14.176 1.00 29.55 534 VAL A C 1
ATOM 4371 O O . VAL A 1 534 ? -17.283 46.508 14.605 1.00 29.55 534 VAL A O 1
ATOM 4374 N N . GLU A 1 535 ? -15.127 45.921 14.941 1.00 25.81 535 GLU A N 1
ATOM 4375 C CA . GLU A 1 535 ? -15.020 46.161 16.397 1.00 25.81 535 GLU A CA 1
ATOM 4376 C C . GLU A 1 535 ? -15.716 45.133 17.319 1.00 25.81 535 GLU A C 1
ATOM 4378 O O . GLU A 1 535 ? -16.892 45.262 17.648 1.00 25.81 535 GLU A O 1
ATOM 4383 N N . HIS A 1 536 ? -14.952 44.145 17.808 1.00 27.97 536 HIS A N 1
ATOM 4384 C CA . HIS A 1 536 ? -14.624 43.953 19.241 1.00 27.97 536 HIS A CA 1
ATOM 4385 C C . HIS A 1 536 ? -14.015 42.557 19.475 1.00 27.97 536 HIS A C 1
ATOM 4387 O O . HIS A 1 536 ? -14.722 41.581 19.720 1.00 27.97 536 HIS A O 1
ATOM 4393 N N . SER A 1 537 ? -12.683 42.475 19.446 1.00 25.70 537 SER A N 1
ATOM 4394 C CA . SER A 1 537 ? -11.928 41.388 20.085 1.00 25.70 537 SER A CA 1
ATOM 4395 C C . SER A 1 537 ? -10.488 41.835 20.349 1.00 25.70 537 SER A C 1
ATOM 4397 O O . SER A 1 537 ? -9.547 41.368 19.707 1.00 25.70 537 SER A O 1
ATOM 4399 N N . GLU A 1 538 ? -10.319 42.758 21.295 1.00 30.11 538 GLU A N 1
ATOM 4400 C CA . GLU A 1 538 ? -9.071 42.806 22.054 1.00 30.11 538 GLU A CA 1
ATOM 4401 C C . GLU A 1 538 ? -8.988 41.512 22.873 1.00 30.11 538 GLU A C 1
ATOM 4403 O O . GLU A 1 538 ? -9.878 41.200 23.666 1.00 30.11 538 GLU A O 1
ATOM 4408 N N . SER A 1 539 ? -7.942 40.727 22.643 1.00 27.36 539 SER A N 1
ATOM 4409 C CA . SER A 1 539 ? -7.571 39.617 23.513 1.00 27.36 539 SER A CA 1
ATOM 4410 C C . SER A 1 539 ? -6.056 39.517 23.520 1.00 27.36 539 SER A C 1
ATOM 4412 O O . SER A 1 539 ? -5.461 39.088 22.527 1.00 27.36 539 SER A O 1
ATOM 4414 N N . ASP A 1 540 ? -5.451 39.942 24.625 1.00 28.50 540 ASP A N 1
ATOM 4415 C CA . ASP A 1 540 ? -4.007 39.913 24.815 1.00 28.50 540 ASP A CA 1
ATOM 4416 C C . ASP A 1 540 ? -3.444 38.502 24.640 1.00 28.50 540 ASP A C 1
ATOM 4418 O O . ASP A 1 540 ? -3.902 37.534 25.253 1.00 28.50 540 ASP A O 1
ATOM 4422 N N . SER A 1 541 ? -2.388 38.398 23.837 1.00 28.00 541 SER A N 1
ATOM 4423 C CA . SER A 1 541 ? -1.469 37.266 23.892 1.00 28.00 541 SER A CA 1
ATOM 4424 C C . SER A 1 541 ? -0.064 37.715 23.494 1.00 28.00 541 SER A C 1
ATOM 4426 O O . SER A 1 541 ? 0.453 37.340 22.437 1.00 28.00 541 SER A O 1
ATOM 4428 N N . GLU A 1 542 ? 0.563 38.519 24.354 1.00 26.48 542 GLU A N 1
ATOM 4429 C CA . GLU A 1 542 ? 2.022 38.590 24.395 1.00 26.48 542 GLU A CA 1
ATOM 4430 C C . GLU A 1 542 ? 2.558 37.177 24.667 1.00 26.48 542 GLU A C 1
ATOM 4432 O O . GLU A 1 542 ? 2.317 36.582 25.717 1.00 26.48 542 GLU A O 1
ATOM 4437 N N . LEU A 1 543 ? 3.257 36.605 23.685 1.00 26.61 543 LEU A N 1
ATOM 4438 C CA . LEU A 1 543 ? 4.036 35.385 23.872 1.00 26.61 543 LEU A CA 1
ATOM 4439 C C . LEU A 1 543 ? 5.482 35.772 24.162 1.00 26.61 543 LEU A C 1
ATOM 4441 O O . LEU A 1 543 ? 6.357 35.650 23.302 1.00 26.61 543 LEU A O 1
ATOM 4445 N N . ASP A 1 544 ? 5.718 36.208 25.398 1.00 25.42 544 ASP A N 1
ATOM 4446 C CA . ASP A 1 544 ? 7.063 36.290 25.953 1.00 25.42 544 ASP A CA 1
ATOM 4447 C C . ASP A 1 544 ? 7.701 34.899 25.954 1.00 25.42 544 ASP A C 1
ATOM 4449 O O . ASP A 1 544 ? 7.314 33.988 26.692 1.00 25.42 544 ASP A O 1
ATOM 4453 N N . VAL A 1 545 ? 8.721 34.728 25.113 1.00 30.00 545 VAL A N 1
ATOM 4454 C CA . VAL A 1 545 ? 9.566 33.531 25.108 1.00 30.00 545 VAL A CA 1
ATOM 4455 C C . VAL A 1 545 ? 10.696 33.727 26.119 1.00 30.00 545 VAL A C 1
ATOM 4457 O O . VAL A 1 545 ? 11.877 33.731 25.770 1.00 30.00 545 VAL A O 1
ATOM 4460 N N . GLU A 1 546 ? 10.341 33.864 27.399 1.00 26.73 546 GLU A N 1
ATOM 4461 C CA . GLU A 1 546 ? 11.320 33.710 28.472 1.00 26.73 546 GLU A CA 1
ATOM 4462 C C . GLU A 1 546 ? 11.707 32.232 28.614 1.00 26.73 546 GLU A C 1
ATOM 4464 O O . GLU A 1 546 ? 10.948 31.366 29.060 1.00 26.73 546 GLU A O 1
ATOM 4469 N N . THR A 1 547 ? 12.948 31.931 28.240 1.00 32.81 547 THR A N 1
ATOM 4470 C CA . THR A 1 547 ? 13.597 30.651 28.522 1.00 32.81 547 THR A CA 1
ATOM 4471 C C . THR A 1 547 ? 13.733 30.441 30.028 1.00 32.81 547 THR A C 1
ATOM 4473 O O . THR A 1 547 ? 14.695 30.912 30.627 1.00 32.81 547 THR A O 1
ATOM 4476 N N . ASN A 1 548 ? 12.818 29.685 30.638 1.00 26.95 548 ASN A N 1
ATOM 4477 C CA . ASN A 1 548 ? 12.914 29.300 32.047 1.00 26.95 548 ASN A CA 1
ATOM 4478 C C . ASN A 1 548 ? 14.034 28.245 32.253 1.00 26.95 548 ASN A C 1
ATOM 4480 O O . ASN A 1 548 ? 13.867 27.101 31.815 1.00 26.95 548 ASN A O 1
ATOM 4484 N N . PRO A 1 549 ? 15.171 28.563 32.914 1.00 31.78 549 PRO A N 1
ATOM 4485 C CA . PRO A 1 549 ? 16.324 27.653 32.976 1.00 31.78 549 PRO A CA 1
ATOM 4486 C C . PRO A 1 549 ? 16.197 26.554 34.047 1.00 31.78 549 PRO A C 1
ATOM 4488 O O . PRO A 1 549 ? 17.002 25.621 34.090 1.00 31.78 549 PRO A O 1
ATOM 4491 N N . ASN A 1 550 ? 15.198 26.639 34.933 1.00 32.91 550 ASN A N 1
ATOM 4492 C CA . ASN A 1 550 ? 15.208 25.963 36.236 1.00 32.91 550 ASN A CA 1
ATOM 4493 C C . ASN A 1 550 ? 14.675 24.516 36.258 1.00 32.91 550 ASN A C 1
ATOM 4495 O O . ASN A 1 550 ? 14.309 24.005 37.318 1.00 32.91 550 ASN A O 1
ATOM 4499 N N . LEU A 1 551 ? 14.679 23.807 35.121 1.00 30.44 551 LEU A N 1
ATOM 4500 C CA . LEU A 1 551 ? 14.410 22.360 35.107 1.00 30.44 551 LEU A CA 1
ATOM 4501 C C . LEU A 1 551 ? 15.660 21.488 35.336 1.00 30.44 551 LEU A C 1
ATOM 4503 O O . LEU A 1 551 ? 15.513 20.295 35.599 1.00 30.44 551 LEU A O 1
ATOM 4507 N N . LEU A 1 552 ? 16.876 22.050 35.261 1.00 32.41 552 LEU A N 1
ATOM 4508 C CA . LEU A 1 552 ? 18.119 21.288 35.475 1.00 32.41 552 LEU A CA 1
ATOM 4509 C C . LEU A 1 552 ? 18.515 21.106 36.952 1.00 32.41 552 LEU A C 1
ATOM 4511 O O . LEU A 1 552 ? 19.288 20.199 37.251 1.00 32.41 552 LEU A O 1
ATOM 4515 N N . ASP A 1 553 ? 17.989 21.913 37.877 1.00 31.56 553 ASP A N 1
ATOM 4516 C CA . ASP A 1 553 ? 18.485 21.958 39.265 1.00 31.56 553 ASP A CA 1
ATOM 4517 C C . ASP A 1 553 ? 17.798 20.984 40.245 1.00 31.56 553 ASP A C 1
ATOM 4519 O O . ASP A 1 553 ? 18.153 20.917 41.420 1.00 31.56 553 ASP A O 1
ATOM 4523 N N . ARG A 1 554 ? 16.845 20.164 39.777 1.00 33.34 554 ARG A N 1
ATOM 4524 C CA . ARG A 1 554 ? 16.140 19.161 40.609 1.00 33.34 554 ARG A CA 1
ATOM 4525 C C . ARG A 1 554 ? 16.807 17.776 40.669 1.00 33.34 554 ARG A C 1
ATOM 4527 O O . ARG A 1 554 ? 16.179 16.826 41.127 1.00 33.34 554 ARG A O 1
ATOM 4534 N N . LEU A 1 555 ? 18.061 17.649 40.228 1.00 29.64 555 LEU A N 1
ATOM 4535 C CA . LEU A 1 555 ? 18.847 16.402 40.284 1.00 29.64 555 LEU A CA 1
ATOM 4536 C C . LEU A 1 555 ? 20.255 16.606 40.877 1.00 29.64 555 LEU A C 1
ATOM 4538 O O . LEU A 1 555 ? 21.231 16.032 40.396 1.00 29.64 555 LEU A O 1
ATOM 4542 N N . LYS A 1 556 ? 20.364 17.403 41.946 1.00 30.03 556 LYS A N 1
ATOM 4543 C CA . LYS A 1 556 ? 21.544 17.409 42.826 1.00 30.03 556 LYS A CA 1
ATOM 4544 C C . LYS A 1 556 ? 21.317 16.438 43.996 1.00 30.03 556 LYS A C 1
ATOM 4546 O O . LYS A 1 556 ? 20.281 16.555 44.656 1.00 30.03 556 LYS A O 1
ATOM 4551 N N . PRO A 1 557 ? 22.224 15.478 44.264 1.00 28.94 557 PRO A N 1
ATOM 4552 C CA . PRO A 1 557 ? 22.181 14.706 45.500 1.00 28.94 557 PRO A CA 1
ATOM 4553 C C . PRO A 1 557 ? 22.473 15.620 46.698 1.00 28.94 557 PRO A C 1
ATOM 4555 O O . PRO A 1 557 ? 23.196 16.609 46.581 1.00 28.94 557 PRO A O 1
ATOM 4558 N N . VAL A 1 558 ? 21.887 15.296 47.851 1.00 28.28 558 VAL A N 1
ATOM 4559 C CA . VAL A 1 558 ? 22.141 16.008 49.110 1.00 28.28 558 VAL A CA 1
ATOM 4560 C C . VAL A 1 558 ? 23.381 15.404 49.760 1.00 28.28 558 VAL A C 1
ATOM 4562 O O . VAL A 1 558 ? 23.282 14.391 50.453 1.00 28.28 558 VAL A O 1
ATOM 4565 N N . ASP A 1 559 ? 24.534 16.031 49.547 1.00 28.03 559 ASP A N 1
ATOM 4566 C CA . ASP A 1 559 ? 25.752 15.688 50.276 1.00 28.03 559 ASP A CA 1
ATOM 4567 C C . ASP A 1 559 ? 25.719 16.326 51.672 1.00 28.03 559 ASP A C 1
ATOM 4569 O O . ASP A 1 559 ? 25.545 17.536 51.829 1.00 28.03 559 ASP A O 1
ATOM 4573 N N . ARG A 1 560 ? 25.860 15.489 52.707 1.00 28.98 560 ARG A N 1
ATOM 4574 C CA . ARG A 1 560 ? 26.088 15.939 54.085 1.00 28.98 560 ARG A CA 1
ATOM 4575 C C . ARG A 1 560 ? 27.575 16.183 54.294 1.00 28.98 560 ARG A C 1
ATOM 4577 O O . ARG A 1 560 ? 28.391 15.319 53.986 1.00 28.98 560 ARG A O 1
ATOM 4584 N N . GLU A 1 561 ? 27.894 17.320 54.893 1.00 27.53 561 GLU A N 1
ATOM 4585 C CA . GLU A 1 561 ? 29.239 17.641 55.358 1.00 27.53 561 GLU A CA 1
ATOM 4586 C C . GLU A 1 561 ? 29.734 16.611 56.387 1.00 27.53 561 GLU A C 1
ATOM 4588 O O . GLU A 1 561 ? 29.008 16.243 57.313 1.00 27.53 561 GLU A O 1
ATOM 4593 N N . ASN A 1 562 ? 31.004 16.215 56.275 1.00 27.22 562 ASN A N 1
ATOM 4594 C CA . ASN A 1 562 ? 31.923 16.429 57.389 1.00 27.22 562 ASN A CA 1
ATOM 4595 C C . ASN A 1 562 ? 33.389 16.451 56.934 1.00 27.22 562 ASN A C 1
ATOM 4597 O O . ASN A 1 562 ? 33.814 15.713 56.050 1.00 27.22 562 ASN A O 1
ATOM 4601 N N . SER A 1 563 ? 34.127 17.342 57.584 1.00 26.81 563 SER A N 1
ATOM 4602 C CA . SER A 1 563 ? 35.564 17.609 57.508 1.00 26.81 563 SER A CA 1
ATOM 4603 C C . SER A 1 563 ? 36.492 16.386 57.472 1.00 26.81 563 SER A C 1
ATOM 4605 O O . SER A 1 563 ? 36.332 15.486 58.290 1.00 26.81 563 SER A O 1
ATOM 4607 N N . GLU A 1 564 ? 37.582 16.471 56.698 1.00 26.03 564 GLU A N 1
ATOM 4608 C CA . GLU A 1 564 ? 38.927 16.693 57.271 1.00 26.03 564 GLU A CA 1
ATOM 4609 C C . GLU A 1 564 ? 39.953 17.152 56.210 1.00 26.03 564 GLU A C 1
ATOM 4611 O O . GLU A 1 564 ? 39.629 17.304 55.033 1.00 26.03 564 GLU A O 1
ATOM 4616 N N . SER A 1 565 ? 41.150 17.532 56.659 1.00 24.66 565 SER A N 1
ATOM 4617 C CA . SER A 1 565 ? 42.056 18.498 56.020 1.00 24.66 565 SER A CA 1
ATOM 4618 C C . SER A 1 565 ? 43.334 17.903 55.389 1.00 24.66 565 SER A C 1
ATOM 4620 O O . SER A 1 565 ? 43.707 16.773 55.682 1.00 24.66 565 SER A O 1
ATOM 4622 N N . VAL A 1 566 ? 44.046 18.744 54.607 1.00 26.00 566 VAL A N 1
ATOM 4623 C CA . VAL A 1 566 ? 45.530 18.938 54.542 1.00 26.00 566 VAL A CA 1
ATOM 4624 C C . VAL A 1 566 ? 46.157 18.957 53.121 1.00 26.00 566 VAL A C 1
ATOM 4626 O O . VAL A 1 566 ? 46.000 18.032 52.337 1.00 26.00 566 VAL A O 1
ATOM 4629 N N . SER A 1 567 ? 46.969 20.006 52.875 1.00 24.94 567 SER A N 1
ATOM 4630 C CA . SER A 1 567 ? 48.007 20.231 51.826 1.00 24.94 567 SER A CA 1
ATOM 4631 C C . SER A 1 567 ? 47.612 20.149 50.329 1.00 24.94 567 SER A C 1
ATOM 4633 O O . SER A 1 567 ? 47.078 19.138 49.904 1.00 24.94 567 SER A O 1
ATOM 4635 N N . VAL A 1 568 ? 47.786 21.144 49.434 1.00 25.16 568 VAL A N 1
ATOM 4636 C CA . VAL A 1 568 ? 48.823 22.185 49.144 1.00 25.16 568 VAL A CA 1
ATOM 4637 C C . VAL A 1 568 ? 49.818 21.785 48.033 1.00 25.16 568 VAL A C 1
ATOM 4639 O O . VAL A 1 568 ? 50.602 20.863 48.221 1.00 25.16 568 VAL A O 1
ATOM 4642 N N . SER A 1 569 ? 49.887 22.623 46.974 1.00 23.78 569 SER A N 1
ATOM 4643 C CA . SER A 1 569 ? 50.961 22.733 45.943 1.00 23.78 569 SER A CA 1
ATOM 4644 C C . SER A 1 569 ? 51.092 21.550 44.950 1.00 23.78 569 SER A C 1
ATOM 4646 O O . SER A 1 569 ? 50.729 20.439 45.300 1.00 23.78 569 SER A O 1
ATOM 4648 N N . LEU A 1 570 ? 51.547 21.641 43.687 1.00 25.22 570 LEU A N 1
ATOM 4649 C CA . LEU A 1 570 ? 52.055 22.663 42.728 1.00 25.22 570 LEU A CA 1
ATOM 4650 C C . LEU A 1 570 ? 51.643 22.162 41.301 1.00 25.22 570 LEU A C 1
ATOM 4652 O O . LEU A 1 570 ? 51.231 21.012 41.188 1.00 25.22 570 LEU A O 1
ATOM 4656 N N . SER A 1 571 ? 51.710 22.863 40.158 1.00 26.36 571 SER A N 1
ATOM 4657 C CA . SER A 1 571 ? 52.160 24.207 39.727 1.00 26.36 571 SER A CA 1
ATOM 4658 C C . SER A 1 571 ? 51.420 24.613 38.420 1.00 26.36 571 SER A C 1
ATOM 4660 O O . SER A 1 571 ? 50.582 23.863 37.924 1.00 26.36 571 SER A O 1
ATOM 4662 N N . LEU A 1 572 ? 51.746 25.773 37.824 1.00 26.70 572 LEU A N 1
ATOM 4663 C CA . LEU A 1 572 ? 51.486 26.072 36.403 1.00 26.70 572 LEU A CA 1
ATOM 4664 C C . LEU A 1 572 ? 52.702 25.684 35.539 1.00 26.70 572 LEU A C 1
ATOM 4666 O O . LEU A 1 572 ? 53.833 25.968 35.934 1.00 26.70 572 LEU A O 1
ATOM 4670 N N . SER A 1 573 ? 52.471 25.235 34.302 1.00 27.47 573 SER A N 1
ATOM 4671 C CA . SER A 1 573 ? 53.256 25.705 33.149 1.00 27.47 573 SER A CA 1
ATOM 4672 C C . SER A 1 573 ? 52.437 25.653 31.854 1.00 27.47 573 SER A C 1
ATOM 4674 O O . SER A 1 573 ? 51.671 24.728 31.602 1.00 27.47 573 SER A O 1
ATOM 4676 N N . SER A 1 574 ? 52.572 26.711 31.063 1.00 29.77 574 SER A N 1
ATOM 4677 C CA . SER A 1 574 ? 51.889 26.956 29.794 1.00 29.77 574 SER A CA 1
ATOM 4678 C C . SER A 1 574 ? 52.638 26.379 28.592 1.00 29.77 574 SER A C 1
ATOM 4680 O O . SER A 1 574 ? 53.862 26.522 28.525 1.00 29.77 574 SER A O 1
ATOM 4682 N N . ALA A 1 575 ? 51.889 25.894 27.600 1.00 32.66 575 ALA A N 1
ATOM 4683 C CA . ALA A 1 575 ? 52.211 25.970 26.173 1.00 32.66 575 ALA A CA 1
ATOM 4684 C C . ALA A 1 575 ? 50.897 25.976 25.373 1.00 32.66 575 ALA A C 1
ATOM 4686 O O . ALA A 1 575 ? 50.026 25.144 25.714 1.00 32.66 575 ALA A O 1
#

Nearest PDB structures (foldseek):
  6irx-assembly1_A  TM=9.671E-01  e=2.132E-34  Danio rerio
  6irw-assembly1_A  TM=9.607E-01  e=3.451E-34  Homo sapiens
  6irz-assembly1_A  TM=9.710E-01  e=5.295E-34  Danio rerio
  6is0-assembly1_A  TM=9.740E-01  e=9.537E-34  Danio rerio
  6irw-assembly2_B  TM=9.565E-01  e=7.299E-34  Homo sapiens

Secondary structure (DSSP, 8-state):
-----------------SSS--------EEE--PPBS-PPP-HHHHHHHHHHHHHHHHHHHHHIIIIISSPPPTTHHHHHHHHHHHHB--S-SSS---BS-SS-HHHHHHHHHTSSS-----SSHHHHHHHHHHHHHHHHHHHHHS---HHHHHHHHHHHHHHHHHHHH-TT--HHHHHHHHHHHHHHHHHHHHHHHHHHHHHHHHHHHHHHHHHHHHHHHHHHHHHHHTT--PPP----SSPPEEE--PPPBSSPPPPPPP-EEEEETTEEEEEETTEEEEEEHHHHHHHHHHHHHH-SS-TT-TTHHHHHHHHHHHHHHHHTT-SS-TT--PPPHHHHHHIIIIITTTHHIIIIIHHHHHHHHHHHHHHHHHHHHHHHHHHHHHHHHHHTTT-S--SHHHHHHHHHHHHHHHHHHHHHHHHHHHHHHHHHHHHHHHHHHHHHHHHHHHHHHHHHHHT--HHHHHHHHHHHHHTTT-----------------PPPPPPP------------------------------------------------TTSGGG---PPP--------------

Mean predicted aligned error: 18.95 Å

Organism: NCBI:txid334625

Sequence (575 aa):
MDDAMSGQPPHKKFVLNGPFDLEVFTNCVIWERHPLLQFHSHPEVESLRAALVLKLRQQYHEMCHSRENIEAPKESFNRWLMERKVVDKGCDPMVPSECFSEISLSMYNEIMNDIPIKLVKPKFSGEARKQLSKYAEAAKKMIESRNASSESRKIVKWNVEDAFQWIRKTLNATFEDYQQRLSHLKQQCQPHITEAAKGSVEAICSKIYHLSCEYAKKIHQKNIEIITADGLKESCPLRVQNPKKVYCYPCVLAHPCPKQPAVHIFTDKDTTHLRYKNDSLRISTLYFQKLEQLYRYNCFDDRKFNLFLTRVWSLLKRYQTWFGSNESSPTQGALPLSVFSVLHKHFGIKKLEDNVINEISFYGESTRKAKEELKTNSIARNKQLSDLKEAKLVRSSSFNEVSNVFTTYELHLQKFEYKKICDLKKSTMKFFLEFIKSELLFHAKTIEMLTESYGHIMNIDADRDLQQFCNYFSFTQLGSPKRDDSKTTVGDNMQTHPTLRRFNSAPNFNSSTNPTNNDSYDMNTDSKSIESIVEHSESDSELDVETNPNLLDRLKPVDRENSESVSVSLSLSSA

Radius of gyration: 36.62 Å; Cα contacts (8 Å, |Δi|>4): 392; chains: 1; bounding box: 97×91×109 Å